Protein AF-0000000085035838 (afdb_homodimer)

Radius of gyration: 24.47 Å; Cα contacts (8 Å, |Δi|>4): 1493; chains: 2; bounding box: 47×71×53 Å

Nearest PDB structures (foldseek):
  1j31-assembly2_D  TM=9.677E-01  e=5.235E-38  Pyrococcus horikoshii OT3
  6ypa-assembly2_C  TM=9.650E-01  e=7.545E-38  Pyrococcus horikoshii
  3iw3-assembly1_B  TM=9.603E-01  e=3.216E-38  Pyrococcus abyssi GE5
  5h8j-assembly2_P  TM=9.130E-01  e=1.772E-27  Medicago truncatula
  5h8k-assembly1_H  TM=9.036E-01  e=2.782E-25  Medicago truncatula

Solvent-accessible surface area (backbone atoms only — not comparable to full-atom values): 26154 Å² total; per-residue (Å²): 121,44,34,36,33,29,35,25,38,60,49,51,73,69,37,38,69,62,24,44,51,52,50,51,56,56,54,67,75,54,85,38,42,32,39,27,30,13,36,23,40,35,35,34,75,85,70,90,39,37,66,55,46,53,70,72,26,36,41,86,83,23,70,70,48,48,52,49,21,50,48,14,36,74,63,49,18,10,37,36,37,18,34,45,30,35,59,85,98,42,35,29,53,24,31,40,38,27,21,28,78,23,49,74,78,47,68,41,28,35,67,39,67,55,49,69,38,62,74,43,32,48,74,32,80,64,47,73,50,64,42,80,37,69,89,37,35,38,11,58,47,42,44,58,26,68,53,40,62,56,52,60,46,35,26,36,78,66,58,21,23,31,34,39,27,22,12,69,36,68,62,84,55,57,72,66,38,46,25,48,53,12,33,53,50,16,14,29,30,38,34,5,13,23,17,48,70,50,75,54,96,93,39,76,48,55,30,50,28,38,22,32,33,21,35,42,81,43,42,73,74,40,70,45,58,47,64,57,69,43,71,47,69,43,79,40,56,64,68,60,23,71,50,45,54,83,50,98,67,34,32,65,71,78,56,56,59,39,89,55,29,58,80,62,78,122,44,36,35,33,28,34,26,38,61,51,51,74,69,37,38,66,60,24,44,49,52,50,50,55,56,53,68,75,55,86,38,41,31,40,28,31,13,36,22,39,34,34,35,76,86,69,89,41,38,66,56,45,53,70,72,26,36,40,86,83,23,70,68,48,48,51,50,22,51,48,14,35,75,63,49,18,11,38,36,37,19,32,46,30,34,59,88,97,42,34,29,52,24,32,40,38,27,21,28,78,23,49,74,78,49,68,41,27,35,67,39,67,55,48,68,38,63,74,42,32,48,76,31,80,64,45,72,51,63,41,81,35,70,89,35,36,38,11,59,47,43,45,60,27,68,54,39,64,56,50,60,47,34,27,37,76,66,58,20,24,29,35,39,28,22,13,68,38,69,63,84,54,55,73,66,39,46,25,47,55,10,34,54,50,16,14,28,31,38,34,5,12,24,17,48,70,51,76,53,95,92,40,76,49,55,29,49,28,38,22,33,32,21,34,41,81,45,43,72,74,41,67,46,58,47,66,56,68,43,72,49,69,44,81,40,54,63,68,60,24,73,50,45,55,83,51,99,66,33,31,64,70,80,57,54,60,40,89,57,29,56,82,64,80

Sequence (530 aa):
MKRVGFVQTNPEFGAVESNLKRALDLASKVESDLLVFPELFNTGYLFLSREEALKLSEGLDGPTIKRLSDFASEHSTAIVAGFPERDGGKVYNSAVAIDIDGDVKGVYRKTHLFYEEKLIFDPGDTGFRVFDLAGMRVGIMICFDWVFPESARSLALSGAQIIAHPSCLVMPYAPKADPVRAFENRVFIILSDRSGVEERGGKKLRYHGMSLISDPKMNILTQAPEEGEHVGIAEIDPKLAEDKRVNELNDIFLDRRPEFYGKICMKRVGFVQTNPEFGAVESNLKRALDLASKVESDLLVFPELFNTGYLFLSREEALKLSEGLDGPTIKRLSDFASEHSTAIVAGFPERDGGKVYNSAVAIDIDGDVKGVYRKTHLFYEEKLIFDPGDTGFRVFDLAGMRVGIMICFDWVFPESARSLALSGAQIIAHPSCLVMPYAPKADPVRAFENRVFIILSDRSGVEERGGKKLRYHGMSLISDPKMNILTQAPEEGEHVGIAEIDPKLAEDKRVNELNDIFLDRRPEFYGKIC

pLDDT: mean 98.36, std 1.21, range [85.12, 99.0]

Secondary structure (DSSP, 8-state):
-EEEEEEEB-PPTT-HHHHHHHHHHHHTTS--SEEEPPTTTTT-S----HHHHHHH-B-TTSHHHHHHHHHHHHHT-EEEEEEEEEETTEEEEEEEEE-TTS-EEEEEE-SS--TTHHHHSPPP-S-S-EEEETTEEEEE--GGGGGSHHHHHHHHHTT-SEEEEE---SSTTHHHHHHHHHHHHT-EEEEE-BEEEEEETTEEEEEE---EEE-TTS-EEEE--SSS-EEEEEEE-GGGGG--EEETTEETTTT--GGG-GGG-/-EEEEEEEB-PPTT-HHHHHHHHHHHHTTS--SEEEPPTTTTT-S----HHHHHHH-B-TTSHHHHHHHHHHHHHT-EEEEEEEEEETTEEEEEEEEE-TTS-EEEEEE-SS--TTHHHHSPPP-S-S-EEEETTEEEEE--GGGGGSHHHHHHHHHTT-SEEEEE---SSTTHHHHHHHHHHHHT-EEEEE-BEEEEEETTEEEEEE---EEE-TTS-EEEE--SSS-EEEEEEE-GGGGG--EEETTEETTTT--GGG-GGG-

Structure (mmCIF, N/CA/C/O backbone):
data_AF-0000000085035838-model_v1
#
loop_
_entity.id
_entity.type
_entity.pdbx_description
1 polymer 'Nitrilase/cyanide hydratase and apolipoprotein N-acyltransferase'
#
loop_
_atom_site.group_PDB
_atom_site.id
_atom_site.type_symbol
_atom_site.label_atom_id
_atom_site.label_alt_id
_atom_site.label_comp_id
_atom_site.label_asym_id
_atom_site.label_entity_id
_atom_site.label_seq_id
_atom_site.pdbx_PDB_ins_code
_atom_site.Cartn_x
_atom_site.Cartn_y
_atom_site.Cartn_z
_atom_site.occupancy
_atom_site.B_iso_or_equiv
_atom_site.auth_seq_id
_atom_site.auth_comp_id
_atom_site.auth_asym_id
_atom_site.auth_atom_id
_atom_site.pdbx_PDB_model_num
ATOM 1 N N . MET A 1 1 ? 24.062 -9.109 -11.078 1 97.06 1 MET A N 1
ATOM 2 C CA . MET A 1 1 ? 22.844 -8.875 -11.844 1 97.06 1 MET A CA 1
ATOM 3 C C . MET A 1 1 ? 22.109 -10.18 -12.117 1 97.06 1 MET A C 1
ATOM 5 O O . MET A 1 1 ? 22.734 -11.234 -12.25 1 97.06 1 MET A O 1
ATOM 9 N N . LYS A 1 2 ? 20.828 -10.164 -11.969 1 98.75 2 LYS A N 1
ATOM 10 C CA . LYS A 1 2 ? 19.953 -11.297 -12.25 1 98.75 2 LYS A CA 1
ATOM 11 C C . LYS A 1 2 ? 18.922 -10.945 -13.32 1 98.75 2 LYS A C 1
ATOM 13 O O . LYS A 1 2 ? 18.453 -9.805 -13.391 1 98.75 2 LYS A O 1
ATOM 18 N N . ARG A 1 3 ? 18.641 -11.898 -14.195 1 98.81 3 ARG A N 1
ATOM 19 C CA . ARG A 1 3 ? 17.547 -11.766 -15.141 1 98.81 3 ARG A CA 1
ATOM 20 C C . ARG A 1 3 ? 16.281 -12.445 -14.609 1 98.81 3 ARG A C 1
ATOM 22 O O . ARG A 1 3 ? 16.266 -13.664 -14.406 1 98.81 3 ARG A O 1
ATOM 29 N N . VAL A 1 4 ? 15.25 -11.656 -14.352 1 98.94 4 VAL A N 1
ATOM 30 C CA . VAL A 1 4 ? 14.008 -12.188 -13.82 1 98.94 4 VAL A CA 1
ATOM 31 C C . VAL A 1 4 ? 12.852 -11.852 -14.758 1 98.94 4 VAL A C 1
ATOM 33 O O . VAL A 1 4 ? 12.945 -10.922 -15.562 1 98.94 4 VAL A O 1
ATOM 36 N N . GLY A 1 5 ? 11.797 -12.664 -14.672 1 98.94 5 GLY A N 1
ATOM 37 C CA . GLY A 1 5 ? 10.727 -12.406 -15.633 1 98.94 5 GLY A CA 1
ATOM 38 C C . GLY A 1 5 ? 9.391 -12.969 -15.195 1 98.94 5 GLY A C 1
ATOM 39 O O . GLY A 1 5 ? 9.289 -13.625 -14.156 1 98.94 5 GLY A O 1
ATOM 40 N N . PHE A 1 6 ? 8.375 -12.602 -15.938 1 98.94 6 PHE A N 1
ATOM 41 C CA . PHE A 1 6 ? 7.035 -13.156 -15.836 1 98.94 6 PHE A CA 1
ATOM 42 C C . PHE A 1 6 ? 6.617 -13.805 -17.156 1 98.94 6 PHE A C 1
ATOM 44 O O . PHE A 1 6 ? 7.148 -13.469 -18.203 1 98.94 6 PHE A O 1
ATOM 51 N N . VAL A 1 7 ? 5.758 -14.789 -17.016 1 98.94 7 VAL A N 1
ATOM 52 C CA . VAL A 1 7 ? 5.039 -15.359 -18.156 1 98.94 7 VAL A CA 1
ATOM 53 C C . VAL A 1 7 ? 3.555 -15.008 -18.047 1 98.94 7 VAL A C 1
ATOM 55 O O . VAL A 1 7 ? 2.883 -15.391 -17.094 1 98.94 7 VAL A O 1
ATOM 58 N N . GLN A 1 8 ? 3.057 -14.195 -18.938 1 98.94 8 GLN A N 1
ATOM 59 C CA . GLN A 1 8 ? 1.625 -13.93 -19.031 1 98.94 8 GLN A CA 1
ATOM 60 C C . GLN A 1 8 ? 0.946 -14.938 -19.953 1 98.94 8 GLN A C 1
ATOM 62 O O . GLN A 1 8 ? 1.26 -15.008 -21.156 1 98.94 8 GLN A O 1
ATOM 67 N N . THR A 1 9 ? 0.034 -15.688 -19.438 1 98.81 9 THR A N 1
ATOM 68 C CA . THR A 1 9 ? -0.555 -16.781 -20.203 1 98.81 9 THR A CA 1
ATOM 69 C C . THR A 1 9 ? -2.021 -16.484 -20.516 1 98.81 9 THR A C 1
ATOM 71 O O . THR A 1 9 ? -2.555 -15.453 -20.109 1 98.81 9 THR A O 1
ATOM 74 N N . ASN A 1 10 ? -2.65 -17.297 -21.312 1 98.62 10 ASN A N 1
ATOM 75 C CA . ASN A 1 10 ? -4.078 -17.328 -21.609 1 98.62 10 ASN A CA 1
ATOM 76 C C . ASN A 1 10 ? -4.613 -18.75 -21.641 1 98.62 10 ASN A C 1
ATOM 78 O O . ASN A 1 10 ? -4.949 -19.266 -22.703 1 98.62 10 ASN A O 1
ATOM 82 N N . PRO A 1 11 ? -4.723 -19.359 -20.516 1 98.62 11 PRO A N 1
ATOM 83 C CA . PRO A 1 11 ? -5.047 -20.797 -20.469 1 98.62 11 PRO A CA 1
ATOM 84 C C . PRO A 1 11 ? -6.496 -21.094 -20.828 1 98.62 11 PRO A C 1
ATOM 86 O O . PRO A 1 11 ? -7.359 -20.219 -20.703 1 98.62 11 PRO A O 1
ATOM 89 N N . GLU A 1 12 ? -6.66 -22.297 -21.391 1 98.31 12 GLU A N 1
ATOM 90 C CA . GLU A 1 12 ? -7.984 -22.906 -21.516 1 98.31 12 GLU A CA 1
ATOM 91 C C . GLU A 1 12 ? -8.32 -23.75 -20.297 1 98.31 12 GLU A C 1
ATOM 93 O O . GLU A 1 12 ? -7.535 -24.609 -19.875 1 98.31 12 GLU A O 1
ATOM 98 N N . PHE A 1 13 ? -9.539 -23.5 -19.781 1 98.62 13 PHE A N 1
ATOM 99 C CA . PHE A 1 13 ? -9.883 -24.172 -18.531 1 98.62 13 PHE A CA 1
ATOM 100 C C . PHE A 1 13 ? -9.82 -25.688 -18.703 1 98.62 13 PHE A C 1
ATOM 102 O O . PHE A 1 13 ? -10.406 -26.25 -19.625 1 98.62 13 PHE A O 1
ATOM 109 N N . GLY A 1 14 ? -9.062 -26.297 -17.875 1 98.56 14 GLY A N 1
ATOM 110 C CA . GLY A 1 14 ? -9.039 -27.75 -17.766 1 98.56 14 GLY A CA 1
ATOM 111 C C . GLY A 1 14 ? -8.055 -28.406 -18.719 1 98.56 14 GLY A C 1
ATOM 112 O O . GLY A 1 14 ? -7.82 -29.609 -18.625 1 98.56 14 GLY A O 1
ATOM 113 N N . ALA A 1 15 ? -7.508 -27.641 -19.594 1 98.56 15 ALA A N 1
ATOM 114 C CA . ALA A 1 15 ? -6.57 -28.188 -20.562 1 98.56 15 ALA A CA 1
ATOM 115 C C . ALA A 1 15 ? -5.145 -28.172 -20.016 1 98.56 15 ALA A C 1
ATOM 117 O O . ALA A 1 15 ? -4.254 -27.547 -20.594 1 98.56 15 ALA A O 1
ATOM 118 N N . VAL A 1 16 ? -4.898 -29 -19.016 1 98.81 16 VAL A N 1
ATOM 119 C CA . VAL A 1 16 ? -3.699 -28.938 -18.188 1 98.81 16 VAL A CA 1
ATOM 120 C C . VAL A 1 16 ? -2.461 -29.141 -19.062 1 98.81 16 VAL A C 1
ATOM 122 O O . VAL A 1 16 ? -1.551 -28.312 -19.062 1 98.81 16 VAL A O 1
ATOM 125 N N . GLU A 1 17 ? -2.426 -30.156 -19.859 1 98.25 17 GLU A N 1
ATOM 126 C CA . GLU A 1 17 ? -1.243 -30.484 -20.641 1 98.25 17 GLU A CA 1
ATOM 127 C C . GLU A 1 17 ? -0.943 -29.406 -21.672 1 98.25 17 GLU A C 1
ATOM 129 O O . GLU A 1 17 ? 0.209 -29 -21.844 1 98.25 17 GLU A O 1
ATOM 134 N N . SER A 1 18 ? -1.967 -28.984 -22.375 1 98.5 18 SER A N 1
ATOM 135 C CA . SER A 1 18 ? -1.786 -27.969 -23.406 1 98.5 18 SER A CA 1
ATOM 136 C C . SER A 1 18 ? -1.371 -26.625 -22.797 1 98.5 18 SER A C 1
ATOM 138 O O . SER A 1 18 ? -0.54 -25.922 -23.359 1 98.5 18 SER A O 1
ATOM 140 N N . ASN A 1 19 ? -2.002 -26.25 -21.688 1 98.88 19 ASN A N 1
ATOM 141 C CA . ASN A 1 19 ? -1.631 -25.016 -21 1 98.88 19 ASN A CA 1
ATOM 142 C C . ASN A 1 19 ? -0.167 -25.031 -20.562 1 98.88 19 ASN A C 1
ATOM 144 O O . ASN A 1 19 ? 0.557 -24.062 -20.766 1 98.88 19 ASN A O 1
ATOM 148 N N . LEU A 1 20 ? 0.201 -26.141 -19.938 1 98.81 20 LEU A N 1
ATOM 149 C CA . LEU A 1 20 ? 1.577 -26.297 -19.484 1 98.81 20 LEU A CA 1
ATOM 150 C C . LEU A 1 20 ? 2.553 -26.188 -20.656 1 98.81 20 LEU A C 1
ATOM 152 O O . LEU A 1 20 ? 3.547 -25.469 -20.578 1 98.81 20 LEU A O 1
ATOM 156 N N . LYS A 1 21 ? 2.277 -26.891 -21.688 1 98.56 21 LYS A N 1
ATOM 157 C CA . LYS A 1 21 ? 3.145 -26.875 -22.859 1 98.56 21 LYS A CA 1
ATOM 158 C C . LYS A 1 21 ? 3.283 -25.469 -23.422 1 98.56 21 LYS A C 1
ATOM 160 O O . LYS A 1 21 ? 4.391 -25.016 -23.734 1 98.56 21 LYS A O 1
ATOM 165 N N . ARG A 1 22 ? 2.209 -24.781 -23.578 1 98.38 22 ARG A N 1
ATOM 166 C CA . ARG A 1 22 ? 2.213 -23.438 -24.141 1 98.38 22 ARG A CA 1
ATOM 167 C C . ARG A 1 22 ? 3.012 -22.484 -23.266 1 98.38 22 ARG A C 1
ATOM 169 O O . ARG A 1 22 ? 3.795 -21.672 -23.766 1 98.38 22 ARG A O 1
ATOM 176 N N . ALA A 1 23 ? 2.783 -22.562 -21.969 1 98.88 23 ALA A N 1
ATOM 177 C CA . ALA A 1 23 ? 3.494 -21.688 -21.047 1 98.88 23 ALA A CA 1
ATOM 178 C C . ALA A 1 23 ? 4.996 -21.938 -21.094 1 98.88 23 ALA A C 1
ATOM 180 O O . ALA A 1 23 ? 5.789 -21 -21.094 1 98.88 23 ALA A O 1
ATOM 181 N N . LEU A 1 24 ? 5.371 -23.203 -21.109 1 98.88 24 LEU A N 1
ATOM 182 C CA . LEU A 1 24 ? 6.789 -23.547 -21.141 1 98.88 24 LEU A CA 1
ATOM 183 C C . LEU A 1 24 ? 7.414 -23.156 -22.484 1 98.88 24 LEU A C 1
ATOM 185 O O . LEU A 1 24 ? 8.586 -22.781 -22.547 1 98.88 24 LEU A O 1
ATOM 189 N N . ASP A 1 25 ? 6.621 -23.281 -23.547 1 98.62 25 ASP A N 1
ATOM 190 C CA . ASP A 1 25 ? 7.098 -22.812 -24.844 1 98.62 25 ASP A CA 1
ATOM 191 C C . ASP A 1 25 ? 7.406 -21.312 -24.812 1 98.62 25 ASP A C 1
ATOM 193 O O . ASP A 1 25 ? 8.422 -20.875 -25.359 1 98.62 25 ASP A O 1
ATOM 197 N N . LEU A 1 26 ? 6.562 -20.531 -24.234 1 98.56 26 LEU A N 1
ATOM 198 C CA . LEU A 1 26 ? 6.805 -19.109 -24.062 1 98.56 26 LEU A CA 1
ATOM 199 C C . LEU A 1 26 ? 8.062 -18.859 -23.234 1 98.56 26 LEU A C 1
ATOM 201 O O . LEU A 1 26 ? 8.906 -18.047 -23.609 1 98.56 26 LEU A O 1
ATOM 205 N N . ALA A 1 27 ? 8.156 -19.578 -22.156 1 98.75 27 ALA A N 1
ATOM 206 C CA . ALA A 1 27 ? 9.266 -19.406 -21.219 1 98.75 27 ALA A CA 1
ATOM 207 C C . ALA A 1 27 ? 10.602 -19.766 -21.875 1 98.75 27 ALA A C 1
ATOM 209 O O . ALA A 1 27 ? 11.633 -19.188 -21.547 1 98.75 27 ALA A O 1
ATOM 210 N N . SER A 1 28 ? 10.562 -20.719 -22.75 1 98.31 28 SER A N 1
ATOM 211 C CA . SER A 1 28 ? 11.781 -21.234 -23.375 1 98.31 28 SER A CA 1
ATOM 212 C C . SER A 1 28 ? 12.383 -20.203 -24.328 1 98.31 28 SER A C 1
ATOM 214 O O . SER A 1 28 ? 13.531 -20.344 -24.766 1 98.31 28 SER A O 1
ATOM 216 N N . LYS A 1 29 ? 11.664 -19.109 -24.594 1 96.75 29 LYS A N 1
ATOM 217 C CA . LYS A 1 29 ? 12.109 -18.109 -25.562 1 96.75 29 LYS A CA 1
ATOM 218 C C . LYS A 1 29 ? 13.07 -17.125 -24.922 1 96.75 29 LYS A C 1
ATOM 220 O O . LYS A 1 29 ? 13.672 -16.281 -25.609 1 96.75 29 LYS A O 1
ATOM 225 N N . VAL A 1 30 ? 13.203 -17.219 -23.609 1 97.81 30 VAL A N 1
ATOM 226 C CA . VAL A 1 30 ? 14.055 -16.266 -22.906 1 97.81 30 VAL A CA 1
ATOM 227 C C . VAL A 1 30 ? 15.023 -17 -21.984 1 97.81 30 VAL A C 1
ATOM 229 O O . VAL A 1 30 ? 14.766 -18.141 -21.594 1 97.81 30 VAL A O 1
ATOM 232 N N . GLU A 1 31 ? 16.125 -16.406 -21.719 1 98 31 GLU A N 1
ATOM 233 C CA . GLU A 1 31 ? 17.031 -16.828 -20.656 1 98 31 GLU A CA 1
ATOM 234 C C . GLU A 1 31 ? 16.781 -16.016 -19.375 1 98 31 GLU A C 1
ATOM 236 O O . GLU A 1 31 ? 16.688 -14.797 -19.422 1 98 31 GLU A O 1
ATOM 241 N N . SER A 1 32 ? 16.625 -16.688 -18.328 1 98.69 32 SER A N 1
ATOM 242 C CA . SER A 1 32 ? 16.328 -16.016 -17.062 1 98.69 32 SER A CA 1
ATOM 243 C C . SER A 1 32 ? 16.844 -16.828 -15.883 1 98.69 32 SER A C 1
ATOM 245 O O . SER A 1 32 ? 17.109 -18.016 -16 1 98.69 32 SER A O 1
ATOM 247 N N . ASP A 1 33 ? 17.062 -16.094 -14.797 1 98.88 33 ASP A N 1
ATOM 248 C CA . ASP A 1 33 ? 17.406 -16.75 -13.531 1 98.88 33 ASP A CA 1
ATOM 249 C C . ASP A 1 33 ? 16.141 -17.141 -12.758 1 98.88 33 ASP A C 1
ATOM 251 O O . ASP A 1 33 ? 16.172 -18.062 -11.938 1 98.88 33 ASP A O 1
ATOM 255 N N . LEU A 1 34 ? 15.055 -16.469 -12.977 1 98.94 34 LEU A N 1
ATOM 256 C CA . LEU A 1 34 ? 13.781 -16.688 -12.305 1 98.94 34 LEU A CA 1
ATOM 257 C C . LEU A 1 34 ? 12.617 -16.328 -13.211 1 98.94 34 LEU A C 1
ATOM 259 O O . LEU A 1 34 ? 12.602 -15.242 -13.797 1 98.94 34 LEU A O 1
ATOM 263 N N . LEU A 1 35 ? 11.672 -17.203 -13.344 1 99 35 LEU A N 1
ATOM 264 C CA . LEU A 1 35 ? 10.414 -16.938 -14.039 1 99 35 LEU A CA 1
ATOM 265 C C . LEU A 1 35 ? 9.227 -17.172 -13.117 1 99 35 LEU A C 1
ATOM 267 O O . LEU A 1 35 ? 9.188 -18.172 -12.391 1 99 35 LEU A O 1
ATOM 271 N N . VAL A 1 36 ? 8.328 -16.281 -13.133 1 99 36 VAL A N 1
ATOM 272 C CA . VAL A 1 36 ? 7.082 -16.406 -12.383 1 99 36 VAL A CA 1
ATOM 273 C C . VAL A 1 36 ? 5.926 -16.656 -13.352 1 99 36 VAL A C 1
ATOM 275 O O . VAL A 1 36 ? 5.797 -15.984 -14.367 1 99 36 VAL A O 1
ATOM 278 N N . PHE A 1 37 ? 5.18 -17.703 -13.086 1 99 37 PHE A N 1
ATOM 279 C CA . PHE A 1 37 ? 3.98 -18.062 -13.836 1 99 37 PHE A CA 1
ATOM 280 C C . PHE A 1 37 ? 2.725 -17.641 -13.086 1 99 37 PHE A C 1
ATOM 282 O O . PHE A 1 37 ? 2.752 -17.469 -11.859 1 99 37 PHE A O 1
ATOM 289 N N . PRO A 1 38 ? 1.586 -17.484 -13.766 1 98.94 38 PRO A N 1
ATOM 290 C CA . PRO A 1 38 ? 0.355 -16.984 -13.141 1 98.94 38 PRO A CA 1
ATOM 291 C C . PRO A 1 38 ? -0.242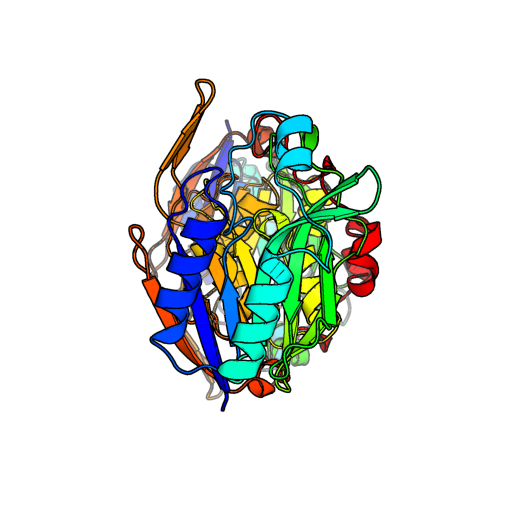 -17.984 -12.148 1 98.94 38 PRO A C 1
ATOM 293 O O . PRO A 1 38 ? 0.184 -19.141 -12.094 1 98.94 38 PRO A O 1
ATOM 296 N N . GLU A 1 39 ? -1.146 -17.469 -11.32 1 98.94 39 GLU A N 1
ATOM 297 C CA . GLU A 1 39 ? -2.047 -18.266 -10.477 1 98.94 39 GLU A CA 1
ATOM 298 C C . GLU A 1 39 ? -2.836 -19.266 -11.305 1 98.94 39 GLU A C 1
ATOM 300 O O . GLU A 1 39 ? -3.43 -18.922 -12.32 1 98.94 39 GLU A O 1
ATOM 305 N N . LEU A 1 40 ? -2.73 -20.547 -10.906 1 98.94 40 LEU A N 1
ATOM 306 C CA . LEU A 1 40 ? -3.512 -21.609 -11.523 1 98.94 40 LEU A CA 1
ATOM 307 C C . LEU A 1 40 ? -3.297 -21.641 -13.031 1 98.94 40 LEU A C 1
ATOM 309 O O . LEU A 1 40 ? -4.238 -21.875 -13.797 1 98.94 40 LEU A O 1
ATOM 313 N N . PHE A 1 41 ? -2.109 -21.391 -13.445 1 98.81 41 PHE A N 1
ATOM 314 C CA . PHE A 1 41 ? -1.798 -21.188 -14.859 1 98.81 41 PHE A CA 1
ATOM 315 C C . PHE A 1 41 ? -2.064 -22.453 -15.656 1 98.81 41 PHE A C 1
ATOM 317 O O . PHE A 1 41 ? -2.346 -22.391 -16.859 1 98.81 41 PHE A O 1
ATOM 324 N N . ASN A 1 42 ? -1.959 -23.641 -15.016 1 98.75 42 ASN A N 1
ATOM 325 C CA . ASN A 1 42 ? -2.055 -24.906 -15.742 1 98.75 42 ASN A CA 1
ATOM 326 C C . ASN A 1 42 ? -3.506 -25.328 -15.938 1 98.75 42 ASN A C 1
ATOM 328 O O . ASN A 1 42 ? -3.805 -26.156 -16.797 1 98.75 42 ASN A O 1
ATOM 332 N N . THR A 1 43 ? -4.414 -24.781 -15.164 1 98.81 43 THR A N 1
ATOM 333 C CA . THR A 1 43 ? -5.777 -25.297 -15.219 1 98.81 43 THR A CA 1
ATOM 334 C C . THR A 1 43 ? -6.742 -24.219 -15.695 1 98.81 43 THR A C 1
ATOM 336 O O . THR A 1 43 ? -7.828 -24.531 -16.188 1 98.81 43 THR A O 1
ATOM 339 N N . GLY A 1 44 ? -6.395 -23.016 -15.562 1 98.62 44 GLY A N 1
ATOM 340 C CA . GLY A 1 44 ? -7.402 -21.969 -15.562 1 98.62 44 GLY A CA 1
ATOM 341 C C . GLY A 1 44 ? -7.984 -21.703 -14.188 1 98.62 44 GLY A C 1
ATOM 342 O O . GLY A 1 44 ? -7.688 -22.406 -13.227 1 98.62 44 GLY A O 1
ATOM 343 N N . TYR A 1 45 ? -8.828 -20.797 -14.062 1 98.69 45 TYR A N 1
ATOM 344 C CA . TYR A 1 45 ? -9.188 -20.234 -12.766 1 98.69 45 TYR A CA 1
ATOM 345 C C . TYR A 1 45 ? -10.633 -20.562 -12.414 1 98.69 45 TYR A C 1
ATOM 347 O O . TYR A 1 45 ? -10.953 -20.828 -11.25 1 98.69 45 TYR A O 1
ATOM 355 N N . LEU A 1 46 ? -11.539 -20.547 -13.383 1 98.56 46 LEU A N 1
ATOM 356 C CA . LEU A 1 46 ? -12.969 -20.469 -13.109 1 98.56 46 LEU A CA 1
ATOM 357 C C . LEU A 1 46 ? -13.547 -21.844 -12.781 1 98.56 46 LEU A C 1
ATOM 359 O O . LEU A 1 46 ? -14.367 -22.375 -13.531 1 98.56 46 LEU A O 1
ATOM 363 N N . PHE A 1 47 ? -13.117 -22.391 -11.695 1 98.75 47 PHE A N 1
ATOM 364 C CA . PHE A 1 47 ? -13.664 -23.641 -11.164 1 98.75 47 PHE A CA 1
ATOM 365 C C . PHE A 1 47 ? -15.117 -23.453 -10.758 1 98.75 47 PHE A C 1
ATOM 367 O O . PHE A 1 47 ? -15.484 -22.438 -10.188 1 98.75 47 PHE A O 1
ATOM 374 N N . LEU A 1 48 ? -15.945 -24.5 -10.945 1 98.25 48 LEU A N 1
ATOM 375 C CA . LEU A 1 48 ? -17.375 -24.406 -10.633 1 98.25 48 LEU A CA 1
ATOM 376 C C . LEU A 1 48 ? -17.703 -25.141 -9.344 1 98.25 48 LEU A C 1
ATOM 378 O O . LEU A 1 48 ? -18.781 -24.969 -8.773 1 98.25 48 LEU A O 1
ATOM 382 N N . SER A 1 49 ? -16.766 -25.984 -8.898 1 98.31 49 SER A N 1
ATOM 383 C CA . SER A 1 49 ? -17 -26.75 -7.68 1 98.31 49 SER A CA 1
ATOM 384 C C . SER A 1 49 ? -15.695 -27.234 -7.062 1 98.31 49 SER A C 1
ATOM 386 O O . SER A 1 49 ? -14.664 -27.297 -7.742 1 98.31 49 SER A O 1
ATOM 388 N N . ARG A 1 50 ? -15.797 -27.562 -5.816 1 98.38 50 ARG A N 1
ATOM 389 C CA . ARG A 1 50 ? -14.664 -28.156 -5.117 1 98.38 50 ARG A CA 1
ATOM 390 C C . ARG A 1 50 ? -14.266 -29.484 -5.754 1 98.38 50 ARG A C 1
ATOM 392 O O . ARG A 1 50 ? -13.07 -29.797 -5.852 1 98.38 50 ARG A O 1
ATOM 399 N N . GLU A 1 51 ? -15.227 -30.266 -6.168 1 98 51 GLU A N 1
ATOM 400 C CA . GLU A 1 51 ? -14.961 -31.547 -6.816 1 98 51 GLU A CA 1
ATOM 401 C C . GLU A 1 51 ? -14.133 -31.359 -8.086 1 98 51 GLU A C 1
ATOM 403 O O . GLU A 1 51 ? -13.219 -32.125 -8.359 1 98 51 GLU A O 1
ATOM 408 N N . GLU A 1 52 ? -14.539 -30.344 -8.781 1 98.38 52 GLU A N 1
ATOM 409 C CA . GLU A 1 52 ? -13.797 -30.047 -10 1 98.38 52 GLU A CA 1
ATOM 410 C C . GLU A 1 52 ? -12.352 -29.656 -9.68 1 98.38 52 GLU A C 1
ATOM 412 O O . GLU A 1 52 ? -11.422 -30.078 -10.375 1 98.38 52 GLU A O 1
ATOM 417 N N . ALA A 1 53 ? -12.133 -28.859 -8.672 1 98.75 53 ALA A N 1
ATOM 418 C CA . ALA A 1 53 ? -10.789 -28.469 -8.242 1 98.75 53 ALA A CA 1
ATOM 419 C C . ALA A 1 53 ? -9.992 -29.688 -7.789 1 98.75 53 ALA A C 1
ATOM 421 O O . ALA A 1 53 ? -8.805 -29.828 -8.125 1 98.75 53 ALA A O 1
ATOM 422 N N . LEU A 1 54 ? -10.648 -30.547 -7.062 1 98.44 54 LEU A N 1
ATOM 423 C CA . LEU A 1 54 ? -9.992 -31.766 -6.605 1 98.44 54 LEU A CA 1
ATOM 424 C C . LEU A 1 54 ? -9.562 -32.625 -7.789 1 98.44 54 LEU A C 1
ATOM 426 O O . LEU A 1 54 ? -8.461 -33.188 -7.781 1 98.44 54 LEU A O 1
ATOM 430 N N . LYS A 1 55 ? -10.375 -32.688 -8.773 1 98.06 55 LYS A N 1
ATOM 431 C CA . LYS A 1 55 ? -10.094 -33.531 -9.945 1 98.06 55 LYS A CA 1
ATOM 432 C C . LYS A 1 55 ? -8.883 -33 -10.711 1 98.06 55 LYS A C 1
ATOM 434 O O . LYS A 1 55 ? -8.102 -33.781 -11.258 1 98.06 55 LYS A O 1
ATOM 439 N N . LEU A 1 56 ? -8.758 -31.703 -10.734 1 98.56 56 LEU A N 1
ATOM 440 C CA . LEU A 1 56 ? -7.707 -31.094 -11.547 1 98.56 56 LEU A CA 1
ATOM 441 C C . LEU A 1 56 ? -6.469 -30.812 -10.711 1 98.56 56 LEU A C 1
ATOM 443 O O . LEU A 1 56 ? -5.441 -30.375 -11.242 1 98.56 56 LEU A O 1
ATOM 447 N N . SER A 1 57 ? -6.574 -31 -9.383 1 98.81 57 SER A N 1
ATOM 448 C CA . SER A 1 57 ? -5.449 -30.734 -8.492 1 98.81 57 SER A CA 1
ATOM 449 C C . SER A 1 57 ? -4.418 -31.859 -8.539 1 98.81 57 SER A C 1
ATOM 451 O O . SER A 1 57 ? -4.707 -32.938 -9.031 1 98.81 57 SER A O 1
ATOM 453 N N . GLU A 1 58 ? -3.254 -31.547 -8.164 1 98.56 58 GLU A N 1
ATOM 454 C CA . GLU A 1 58 ? -2.188 -32.531 -8.086 1 98.56 58 GLU A CA 1
ATOM 455 C C . GLU A 1 58 ? -1.299 -32.312 -6.867 1 98.56 58 GLU A C 1
ATOM 457 O O . GLU A 1 58 ? -1.287 -31.219 -6.301 1 98.56 58 GLU A O 1
ATOM 462 N N . GLY A 1 59 ? -0.618 -33.312 -6.418 1 98.12 59 GLY A N 1
ATOM 463 C CA . GLY A 1 59 ? 0.38 -33.188 -5.367 1 98.12 59 GLY A CA 1
ATOM 464 C C . GLY A 1 59 ? 1.702 -32.625 -5.871 1 98.12 59 GLY A C 1
ATOM 465 O O . GLY A 1 59 ? 1.889 -32.469 -7.078 1 98.12 59 GLY A O 1
ATOM 466 N N . LEU A 1 60 ? 2.615 -32.438 -4.961 1 97.31 60 LEU A N 1
ATOM 467 C CA . LEU A 1 60 ? 3.918 -31.891 -5.316 1 97.31 60 LEU A CA 1
ATOM 468 C C . LEU A 1 60 ? 4.707 -32.875 -6.18 1 97.31 60 LEU A C 1
ATOM 470 O O . LEU A 1 60 ? 5.711 -32.5 -6.793 1 97.31 60 LEU A O 1
ATOM 474 N N . ASP A 1 61 ? 4.23 -34.062 -6.277 1 96.25 61 ASP A N 1
ATOM 475 C CA . ASP A 1 61 ? 4.859 -35.094 -7.121 1 96.25 61 ASP A CA 1
ATOM 476 C C . ASP A 1 61 ? 4.078 -35.281 -8.414 1 96.25 61 ASP A C 1
ATOM 478 O O . ASP A 1 61 ? 4.328 -36.219 -9.164 1 96.25 61 ASP A O 1
ATOM 482 N N . GLY A 1 62 ? 3.168 -34.406 -8.688 1 97.94 62 GLY A N 1
ATOM 483 C CA . GLY A 1 62 ? 2.303 -34.531 -9.852 1 97.94 62 GLY A CA 1
ATOM 484 C C . GLY A 1 62 ? 2.99 -34.156 -11.148 1 97.94 62 GLY A C 1
ATOM 485 O O . GLY A 1 62 ? 4.125 -33.688 -11.133 1 97.94 62 GLY A O 1
ATOM 486 N N . PRO A 1 63 ? 2.326 -34.375 -12.258 1 98.06 63 PRO A N 1
ATOM 487 C CA . PRO A 1 63 ? 2.928 -34.219 -13.586 1 98.06 63 PRO A CA 1
ATOM 488 C C . PRO A 1 63 ? 3.318 -32.781 -13.891 1 98.06 63 PRO A C 1
ATOM 490 O O . PRO A 1 63 ? 4.352 -32.531 -14.523 1 98.06 63 PRO A O 1
ATOM 493 N N . THR A 1 64 ? 2.477 -31.828 -13.562 1 98.75 64 THR A N 1
ATOM 494 C CA . THR A 1 64 ? 2.811 -30.438 -13.82 1 98.75 64 THR A CA 1
ATOM 495 C C . THR A 1 64 ? 4.094 -30.047 -13.094 1 98.75 64 THR A C 1
ATOM 497 O O . THR A 1 64 ? 4.984 -29.422 -13.68 1 98.75 64 THR A O 1
ATOM 500 N N . ILE A 1 65 ? 4.207 -30.438 -11.797 1 98.88 65 ILE A N 1
ATOM 501 C CA . ILE A 1 65 ? 5.371 -30.094 -10.984 1 98.88 65 ILE A CA 1
ATOM 502 C C . ILE A 1 65 ? 6.617 -30.766 -11.562 1 98.88 65 ILE A C 1
ATOM 504 O O . ILE A 1 65 ? 7.672 -30.125 -11.664 1 98.88 65 ILE A O 1
ATOM 508 N N . LYS A 1 66 ? 6.438 -31.969 -11.93 1 98.75 66 LYS A N 1
ATOM 509 C CA . LYS A 1 66 ? 7.566 -32.688 -12.516 1 98.75 66 LYS A CA 1
ATOM 510 C C . LYS A 1 66 ? 8.055 -31.984 -13.789 1 98.75 66 LYS A C 1
ATOM 512 O O . LYS A 1 66 ? 9.258 -31.844 -13.992 1 98.75 66 LYS A O 1
ATOM 517 N N . ARG A 1 67 ? 7.164 -31.609 -14.633 1 98.88 67 ARG A N 1
ATOM 518 C CA . ARG A 1 67 ? 7.535 -30.938 -15.875 1 98.88 67 ARG A CA 1
ATOM 519 C C . ARG A 1 67 ? 8.203 -29.609 -15.594 1 98.88 67 ARG A C 1
ATOM 521 O O . ARG A 1 67 ? 9.148 -29.219 -16.281 1 98.88 67 ARG A O 1
ATOM 528 N N . LEU A 1 68 ? 7.688 -28.875 -14.672 1 98.94 68 LEU A N 1
ATOM 529 C CA . LEU A 1 68 ? 8.297 -27.625 -14.273 1 98.94 68 LEU A CA 1
ATOM 530 C C . LEU A 1 68 ? 9.711 -27.844 -13.734 1 98.94 68 LEU A C 1
ATOM 532 O O . LEU A 1 68 ? 10.625 -27.078 -14.039 1 98.94 68 LEU A O 1
ATOM 536 N N . SER A 1 69 ? 9.805 -28.828 -12.883 1 98.88 69 SER A N 1
ATOM 537 C CA . SER A 1 69 ? 11.102 -29.188 -12.328 1 98.88 69 SER A CA 1
ATOM 538 C C . SER A 1 69 ? 12.109 -29.5 -13.43 1 98.88 69 SER A C 1
ATOM 540 O O . SER A 1 69 ? 13.242 -29.016 -13.398 1 98.88 69 SER A O 1
ATOM 542 N N . ASP A 1 70 ? 11.711 -30.328 -14.344 1 98.88 70 ASP A N 1
ATOM 543 C CA . ASP A 1 70 ? 12.57 -30.672 -15.477 1 98.88 70 ASP A CA 1
ATOM 544 C C . ASP A 1 70 ? 12.969 -29.422 -16.266 1 98.88 70 ASP A C 1
ATOM 546 O O . ASP A 1 70 ? 14.133 -29.25 -16.625 1 98.88 70 ASP A O 1
ATOM 550 N N . PHE A 1 71 ? 12.031 -28.594 -16.562 1 98.88 71 PHE A N 1
ATOM 551 C CA . PHE A 1 71 ? 12.289 -27.359 -17.297 1 98.88 71 PHE A CA 1
ATOM 552 C C . PHE A 1 71 ? 13.289 -26.484 -16.562 1 98.88 71 PHE A C 1
ATOM 554 O O . PHE A 1 71 ? 14.219 -25.953 -17.156 1 98.88 71 PHE A O 1
ATOM 561 N N . ALA A 1 72 ? 13.023 -26.328 -15.234 1 98.94 72 ALA A N 1
ATOM 562 C CA . ALA A 1 72 ? 13.906 -25.5 -14.406 1 98.94 72 ALA A CA 1
ATOM 563 C C . ALA A 1 72 ? 15.359 -25.984 -14.508 1 98.94 72 ALA A C 1
ATOM 565 O O . ALA A 1 72 ? 16.266 -25.172 -14.727 1 98.94 72 ALA A O 1
ATOM 566 N N . SER A 1 73 ? 15.508 -27.266 -14.375 1 98.75 73 SER A N 1
ATOM 567 C CA . SER A 1 73 ? 16.844 -27.844 -14.43 1 98.75 73 SER A CA 1
ATOM 568 C C . SER A 1 73 ? 17.453 -27.703 -15.82 1 98.75 73 SER A C 1
ATOM 570 O O . SER A 1 73 ? 18.609 -27.281 -15.961 1 98.75 73 SER A O 1
ATOM 572 N N . GLU A 1 74 ? 16.672 -27.984 -16.812 1 98.56 74 GLU A N 1
ATOM 573 C CA . GLU A 1 74 ? 17.141 -27.953 -18.203 1 98.56 74 GLU A CA 1
ATOM 574 C C . GLU A 1 74 ? 17.562 -26.547 -18.609 1 98.56 74 GLU A C 1
ATOM 576 O O . GLU A 1 74 ? 18.531 -26.375 -19.359 1 98.56 74 GLU A O 1
ATOM 581 N N . HIS A 1 75 ? 16.875 -25.562 -18.141 1 98.62 75 HIS A N 1
ATOM 582 C CA . HIS A 1 75 ? 17.109 -24.203 -18.594 1 98.62 75 HIS A CA 1
ATOM 583 C C . HIS A 1 75 ? 17.828 -23.375 -17.531 1 98.62 75 HIS A C 1
ATOM 585 O O . HIS A 1 75 ? 18.078 -22.188 -17.734 1 98.62 75 HIS A O 1
ATOM 591 N N . SER A 1 76 ? 18.141 -24.031 -16.406 1 98.5 76 SER A N 1
ATOM 592 C CA . SER A 1 76 ? 18.797 -23.359 -15.289 1 98.5 76 SER A CA 1
ATOM 593 C C . SER A 1 76 ? 18.062 -22.078 -14.898 1 98.5 76 SER A C 1
ATOM 595 O O . SER A 1 76 ? 18.656 -21.016 -14.812 1 98.5 76 SER A O 1
ATOM 597 N N . THR A 1 77 ? 16.781 -22.172 -14.734 1 98.88 77 THR A N 1
ATOM 598 C CA . THR A 1 77 ? 15.914 -21.078 -14.32 1 98.88 77 THR A CA 1
ATOM 599 C C . THR A 1 77 ? 15.023 -21.5 -13.156 1 98.88 77 THR A C 1
ATOM 601 O O . THR A 1 77 ? 14.398 -22.562 -13.195 1 98.88 77 THR A O 1
ATOM 604 N N . ALA A 1 78 ? 15.062 -20.719 -12.055 1 98.94 78 ALA A N 1
ATOM 605 C CA . ALA A 1 78 ? 14.109 -20.969 -10.969 1 98.94 78 ALA A CA 1
ATOM 606 C C . ALA A 1 78 ? 12.695 -20.594 -11.398 1 98.94 78 ALA A C 1
ATOM 608 O O . ALA A 1 78 ? 12.508 -19.781 -12.305 1 98.94 78 ALA A O 1
ATOM 609 N N . ILE A 1 79 ? 11.727 -21.25 -10.742 1 99 79 ILE A N 1
ATOM 610 C CA . ILE A 1 79 ? 10.336 -21.062 -11.164 1 99 79 ILE A CA 1
ATOM 611 C C . ILE A 1 79 ? 9.445 -20.875 -9.938 1 99 79 ILE A C 1
ATOM 613 O O . ILE A 1 79 ? 9.602 -21.594 -8.938 1 99 79 ILE A O 1
ATOM 617 N N . VAL A 1 80 ? 8.609 -19.906 -9.938 1 99 80 VAL A N 1
ATOM 618 C CA . VAL A 1 80 ? 7.414 -19.828 -9.102 1 99 80 VAL A CA 1
ATOM 619 C C . VAL A 1 80 ? 6.164 -19.969 -9.961 1 99 80 VAL A C 1
ATOM 621 O O . VAL A 1 80 ? 5.977 -19.203 -10.914 1 99 80 VAL A O 1
ATOM 624 N N . ALA A 1 81 ? 5.316 -20.906 -9.703 1 99 81 ALA A N 1
ATOM 625 C CA . ALA A 1 81 ? 4.18 -21.156 -10.578 1 99 81 ALA A CA 1
ATOM 626 C C . ALA A 1 81 ? 2.947 -21.562 -9.773 1 99 81 ALA A C 1
ATOM 628 O O . ALA A 1 81 ? 3.037 -22.375 -8.852 1 99 81 ALA A O 1
ATOM 629 N N . GLY A 1 82 ? 1.815 -20.984 -10.102 1 98.94 82 GLY A N 1
ATOM 630 C CA . GLY A 1 82 ? 0.562 -21.328 -9.453 1 98.94 82 GLY A CA 1
ATOM 631 C C . GLY A 1 82 ? -0.039 -22.625 -9.961 1 98.94 82 GLY A C 1
ATOM 632 O O . GLY A 1 82 ? 0.089 -22.953 -11.141 1 98.94 82 GLY A O 1
ATOM 633 N N . PHE A 1 83 ? -0.701 -23.359 -9.125 1 98.94 83 PHE A N 1
ATOM 634 C CA . PHE A 1 83 ? -1.399 -24.594 -9.477 1 98.94 83 PHE A CA 1
ATOM 635 C C . PHE A 1 83 ? -2.383 -25 -8.391 1 98.94 83 PHE A C 1
ATOM 637 O O . PHE A 1 83 ? -2.242 -24.578 -7.234 1 98.94 83 PHE A O 1
ATOM 644 N N . PRO A 1 84 ? -3.439 -25.719 -8.742 1 98.94 84 PRO A N 1
ATOM 645 C CA . PRO A 1 84 ? -4.254 -26.312 -7.684 1 98.94 84 PRO A CA 1
ATOM 646 C C . PRO A 1 84 ? -3.57 -27.516 -7.012 1 98.94 84 PRO A C 1
ATOM 648 O O . PRO A 1 84 ? -3.291 -28.516 -7.668 1 98.94 84 PRO A O 1
ATOM 651 N N . GLU A 1 85 ? -3.342 -27.375 -5.727 1 98.94 85 GLU A N 1
ATOM 652 C CA . GLU A 1 85 ? -2.59 -28.375 -4.961 1 98.94 85 GLU A CA 1
ATOM 653 C C . GLU A 1 85 ? -3.523 -29.312 -4.223 1 98.94 85 GLU A C 1
ATOM 655 O O . GLU A 1 85 ? -4.465 -28.875 -3.555 1 98.94 85 GLU A O 1
ATOM 660 N N . ARG A 1 86 ? -3.215 -30.531 -4.402 1 98.62 86 ARG A N 1
ATOM 661 C CA . ARG A 1 86 ? -3.867 -31.547 -3.584 1 98.62 86 ARG A CA 1
ATOM 662 C C . ARG A 1 86 ? -2.951 -32 -2.455 1 98.62 86 ARG A C 1
ATOM 664 O O . ARG A 1 86 ? -1.784 -32.312 -2.686 1 98.62 86 ARG A O 1
ATOM 671 N N . ASP A 1 87 ? -3.389 -31.953 -1.263 1 97.88 87 ASP A N 1
ATOM 672 C CA . ASP A 1 87 ? -2.715 -32.531 -0.097 1 97.88 87 ASP A CA 1
ATOM 673 C C . ASP A 1 87 ? -3.699 -33.281 0.787 1 97.88 87 ASP A C 1
ATOM 675 O O . ASP A 1 87 ? -4.406 -32.688 1.601 1 97.88 87 ASP A O 1
ATOM 679 N N . GLY A 1 88 ? -3.582 -34.562 0.658 1 93.75 88 GLY A N 1
ATOM 680 C CA . GLY A 1 88 ? -4.609 -35.375 1.299 1 93.75 88 GLY A CA 1
ATOM 681 C C . GLY A 1 88 ? -6.004 -35.062 0.78 1 93.75 88 GLY A C 1
ATOM 682 O O . GLY A 1 88 ? -6.234 -35.062 -0.431 1 93.75 88 GLY A O 1
ATOM 683 N N . GLY A 1 89 ? -6.977 -34.844 1.567 1 94.19 89 GLY A N 1
ATOM 684 C CA . GLY A 1 89 ? -8.352 -34.562 1.176 1 94.19 89 GLY A CA 1
ATOM 685 C C . GLY A 1 89 ? -8.609 -33.094 0.954 1 94.19 89 GLY A C 1
ATOM 686 O O . GLY A 1 89 ? -9.734 -32.688 0.661 1 94.19 89 GLY A O 1
ATOM 687 N N . LYS A 1 90 ? -7.516 -32.344 0.994 1 98.44 90 LYS A N 1
ATOM 688 C CA . LYS A 1 90 ? -7.672 -30.891 0.858 1 98.44 90 LYS A CA 1
ATOM 689 C C . LYS A 1 90 ? -7.176 -30.406 -0.503 1 98.44 90 LYS A C 1
ATOM 691 O O . LYS A 1 90 ? -6.375 -31.078 -1.151 1 98.44 90 LYS A O 1
ATOM 696 N N . VAL A 1 91 ? -7.719 -29.297 -0.936 1 98.88 91 VAL A N 1
ATOM 697 C CA . VAL A 1 91 ? -7.309 -28.672 -2.184 1 98.88 91 VAL A CA 1
ATOM 698 C C . VAL A 1 91 ? -7.012 -27.188 -1.938 1 98.88 91 VAL A C 1
ATOM 700 O O . VAL A 1 91 ? -7.836 -26.469 -1.372 1 98.88 91 VAL A O 1
ATOM 703 N N . TYR A 1 92 ? -5.805 -26.766 -2.307 1 98.94 92 TYR A N 1
ATOM 704 C CA . TYR A 1 92 ? -5.344 -25.391 -2.061 1 98.94 92 TYR A CA 1
ATOM 705 C C . TYR A 1 92 ? -5.035 -24.688 -3.369 1 98.94 92 TYR A C 1
ATOM 707 O O . TYR A 1 92 ? -4.66 -25.312 -4.359 1 98.94 92 TYR A O 1
ATOM 715 N N . ASN A 1 93 ? -5.336 -23.375 -3.426 1 98.94 93 ASN A N 1
ATOM 716 C CA . ASN A 1 93 ? -4.715 -22.484 -4.402 1 98.94 93 ASN A CA 1
ATOM 717 C C . ASN A 1 93 ? -3.277 -22.141 -4.016 1 98.94 93 ASN A C 1
ATOM 719 O O . ASN A 1 93 ? -3.045 -21.328 -3.115 1 98.94 93 ASN A O 1
ATOM 723 N N . SER A 1 94 ? -2.316 -22.75 -4.723 1 98.94 94 SER A N 1
ATOM 724 C CA . SER A 1 94 ? -0.934 -22.719 -4.258 1 98.94 94 SER A CA 1
ATOM 725 C C . SER A 1 94 ? 0.009 -22.25 -5.359 1 98.94 94 SER A C 1
ATOM 727 O O . SER A 1 94 ? -0.384 -22.156 -6.523 1 98.94 94 SER A O 1
ATOM 729 N N . ALA A 1 95 ? 1.159 -21.844 -5 1 98.94 95 ALA A N 1
ATOM 730 C CA . ALA A 1 95 ? 2.299 -21.641 -5.891 1 98.94 95 ALA A CA 1
ATOM 731 C C . ALA A 1 95 ? 3.512 -22.438 -5.426 1 98.94 95 ALA A C 1
ATOM 733 O O . ALA A 1 95 ? 3.832 -22.453 -4.234 1 98.94 95 ALA A O 1
ATOM 734 N N . VAL A 1 96 ? 4.156 -23.109 -6.34 1 98.94 96 VAL A N 1
ATOM 735 C CA . VAL A 1 96 ? 5.34 -23.906 -6.039 1 98.94 96 VAL A CA 1
ATOM 736 C C . VAL A 1 96 ? 6.598 -23.078 -6.312 1 98.94 96 VAL A C 1
ATOM 738 O O . VAL A 1 96 ? 6.621 -22.266 -7.234 1 98.94 96 VAL A O 1
ATOM 741 N N . ALA A 1 97 ? 7.613 -23.266 -5.48 1 98.94 97 ALA A N 1
ATOM 742 C CA . ALA A 1 97 ? 8.945 -22.688 -5.676 1 98.94 97 ALA A CA 1
ATOM 743 C C . ALA A 1 97 ? 9.953 -23.766 -6.055 1 98.94 97 ALA A C 1
ATOM 745 O O . ALA A 1 97 ? 10.195 -24.703 -5.289 1 98.94 97 ALA A O 1
ATOM 746 N N . ILE A 1 98 ? 10.5 -23.625 -7.242 1 98.94 98 ILE A N 1
ATOM 747 C CA . ILE A 1 98 ? 11.453 -24.594 -7.762 1 98.94 98 ILE A CA 1
ATOM 748 C C . ILE A 1 98 ? 12.781 -23.891 -8.062 1 98.94 98 ILE A C 1
ATOM 750 O O . ILE A 1 98 ? 12.805 -22.844 -8.711 1 98.94 98 ILE A O 1
ATOM 754 N N . ASP A 1 99 ? 13.891 -24.484 -7.609 1 98.88 99 ASP A N 1
ATOM 755 C CA . ASP A 1 99 ? 15.195 -23.859 -7.824 1 98.88 99 ASP A CA 1
ATOM 756 C C . ASP A 1 99 ? 15.781 -24.266 -9.172 1 98.88 99 ASP A C 1
ATOM 758 O O . ASP A 1 99 ? 15.172 -25.047 -9.906 1 98.88 99 ASP A O 1
ATOM 762 N N . ILE A 1 100 ? 16.953 -23.734 -9.516 1 98.62 100 ILE A N 1
ATOM 763 C CA . ILE A 1 100 ? 17.547 -23.812 -10.844 1 98.62 100 ILE A CA 1
ATOM 764 C C . ILE A 1 100 ? 17.969 -25.25 -11.141 1 98.62 100 ILE A C 1
ATOM 766 O O . ILE A 1 100 ? 18.125 -25.641 -12.297 1 98.62 100 ILE A O 1
ATOM 770 N N . ASP A 1 101 ? 18.094 -26.094 -10.117 1 98.5 101 ASP A N 1
ATOM 771 C CA . ASP A 1 101 ? 18.484 -27.484 -10.32 1 98.5 101 ASP A CA 1
ATOM 772 C C . ASP A 1 101 ? 17.25 -28.375 -10.445 1 98.5 101 ASP A C 1
ATOM 774 O O . ASP A 1 101 ? 17.375 -29.594 -10.586 1 98.5 101 ASP A O 1
ATOM 778 N N . GLY A 1 102 ? 16.094 -27.734 -10.32 1 98.69 102 GLY A N 1
ATOM 779 C CA . GLY A 1 102 ? 14.844 -28.484 -10.445 1 98.69 102 GLY A CA 1
ATOM 780 C C . GLY A 1 102 ? 14.289 -28.938 -9.109 1 98.69 102 GLY A C 1
ATOM 781 O O . GLY A 1 102 ? 13.195 -29.5 -9.047 1 98.69 102 GLY A O 1
ATOM 782 N N . ASP A 1 103 ? 15.023 -28.641 -8 1 98.56 103 ASP A N 1
ATOM 783 C CA . ASP A 1 103 ? 14.555 -29.031 -6.672 1 98.56 103 ASP A CA 1
ATOM 784 C C . ASP A 1 103 ? 13.359 -28.188 -6.238 1 98.56 103 ASP A C 1
ATOM 786 O O . ASP A 1 103 ? 13.398 -26.953 -6.305 1 98.56 103 ASP A O 1
ATOM 790 N N . VAL A 1 104 ? 12.336 -28.891 -5.805 1 98.75 104 VAL A N 1
ATOM 791 C CA . VAL A 1 104 ? 11.195 -28.203 -5.211 1 98.75 104 VAL A CA 1
ATOM 792 C C . VAL A 1 104 ? 11.547 -27.734 -3.801 1 98.75 104 VAL A C 1
ATOM 794 O O . VAL A 1 104 ? 11.719 -28.547 -2.893 1 98.75 104 VAL A O 1
ATOM 797 N N . LYS A 1 105 ? 11.57 -26.406 -3.594 1 98.75 105 LYS A N 1
ATOM 798 C CA . LYS A 1 105 ? 11.984 -25.844 -2.311 1 98.75 105 LYS A CA 1
ATOM 799 C C . LYS A 1 105 ? 10.797 -25.734 -1.354 1 98.75 105 LYS A C 1
ATOM 801 O O . LYS A 1 105 ? 10.984 -25.672 -0.137 1 98.75 105 LYS A O 1
ATOM 806 N N . GLY A 1 106 ? 9.578 -25.672 -1.946 1 98.31 106 GLY A N 1
ATOM 807 C CA . GLY A 1 106 ? 8.383 -25.609 -1.122 1 98.31 106 GLY A CA 1
ATOM 808 C C . GLY A 1 106 ? 7.184 -25.031 -1.854 1 98.31 106 GLY A C 1
ATOM 809 O O . GLY A 1 106 ? 7.211 -24.875 -3.076 1 98.31 106 GLY A O 1
ATOM 810 N N . VAL A 1 107 ? 6.121 -24.844 -1.071 1 98.62 107 VAL A N 1
ATOM 811 C CA . VAL A 1 107 ? 4.879 -24.312 -1.619 1 98.62 107 VAL A CA 1
ATOM 812 C C . VAL A 1 107 ? 4.344 -23.203 -0.707 1 98.62 107 VAL A C 1
ATOM 814 O O . VAL A 1 107 ? 4.598 -23.203 0.5 1 98.62 107 VAL A O 1
ATOM 817 N N . TYR A 1 108 ? 3.795 -22.234 -1.279 1 98.88 108 TYR A N 1
ATOM 818 C CA . TYR A 1 108 ? 2.945 -21.266 -0.594 1 98.88 108 TYR A CA 1
ATOM 819 C C . TYR A 1 108 ? 1.477 -21.5 -0.932 1 98.88 108 TYR A C 1
ATOM 821 O O . TYR A 1 108 ? 1.116 -21.641 -2.104 1 98.88 108 TYR A O 1
ATOM 829 N N . ARG A 1 109 ? 0.684 -21.625 0.109 1 98.94 109 ARG A N 1
ATOM 830 C CA . ARG A 1 109 ? -0.759 -21.781 -0.049 1 98.94 109 ARG A CA 1
ATOM 831 C C . ARG A 1 109 ? -1.479 -20.469 0.213 1 98.94 109 ARG A C 1
ATOM 833 O O . ARG A 1 109 ? -1.298 -19.844 1.267 1 98.94 109 ARG A O 1
ATOM 840 N N . LYS A 1 110 ? -2.271 -20.047 -0.732 1 98.88 110 LYS A N 1
ATOM 841 C CA . LYS A 1 110 ? -2.895 -18.719 -0.739 1 98.88 110 LYS A CA 1
ATOM 842 C C . LYS A 1 110 ? -3.592 -18.438 0.587 1 98.88 110 LYS A C 1
ATOM 844 O O . LYS A 1 110 ? -4.473 -19.188 1.006 1 98.88 110 LYS A O 1
ATOM 849 N N . THR A 1 111 ? -3.166 -17.344 1.152 1 98.75 111 THR A N 1
ATOM 850 C CA . THR A 1 111 ? -3.639 -16.984 2.484 1 98.75 111 THR A CA 1
ATOM 851 C C . THR A 1 111 ? -5.023 -16.359 2.412 1 98.75 111 THR A C 1
ATOM 853 O O . THR A 1 111 ? -5.91 -16.688 3.203 1 98.75 111 THR A O 1
ATOM 856 N N . HIS A 1 112 ? -5.195 -15.422 1.515 1 98.88 112 HIS A N 1
ATOM 857 C CA . HIS A 1 112 ? -6.457 -14.703 1.385 1 98.88 112 HIS A CA 1
ATOM 858 C C . HIS A 1 112 ? -7.215 -15.141 0.134 1 98.88 112 HIS A C 1
ATOM 860 O O . HIS A 1 112 ? -6.945 -14.641 -0.962 1 98.88 112 HIS A O 1
ATOM 866 N N . LEU A 1 113 ? -8.195 -15.953 0.31 1 98.88 113 LEU A N 1
ATOM 867 C CA . LEU A 1 113 ? -8.969 -16.484 -0.809 1 98.88 113 LEU A CA 1
ATOM 868 C C . LEU A 1 113 ? -9.922 -15.422 -1.354 1 98.88 113 LEU A C 1
ATOM 870 O O . LEU A 1 113 ? -10.508 -14.648 -0.586 1 98.88 113 LEU A O 1
ATOM 874 N N . PHE A 1 114 ? -10.133 -15.398 -2.654 1 98.75 114 PHE A N 1
ATOM 875 C CA . PHE A 1 114 ? -10.945 -14.406 -3.342 1 98.75 114 PHE A CA 1
ATOM 876 C C . PHE A 1 114 ? -12.289 -15 -3.76 1 98.75 114 PHE A C 1
ATOM 878 O O . PHE A 1 114 ? -12.328 -16.031 -4.441 1 98.75 114 PHE A O 1
ATOM 885 N N . TYR A 1 115 ? -13.297 -14.383 -3.373 1 98.12 115 TYR A N 1
ATOM 886 C CA . TYR A 1 115 ? -14.648 -14.648 -3.857 1 98.12 115 TYR A CA 1
ATOM 887 C C . TYR A 1 115 ? -14.984 -16.125 -3.725 1 98.12 115 TYR A C 1
ATOM 889 O O . TYR A 1 115 ? -14.953 -16.688 -2.621 1 98.12 115 TYR A O 1
ATOM 897 N N . GLU A 1 116 ? -15.266 -16.828 -4.828 1 98 116 GLU A N 1
ATOM 898 C CA . GLU A 1 116 ? -15.773 -18.188 -4.75 1 98 116 GLU A CA 1
ATOM 899 C C . GLU A 1 116 ? -14.648 -19.188 -4.473 1 98 116 GLU A C 1
ATOM 901 O O . GLU A 1 116 ? -14.898 -20.359 -4.203 1 98 116 GLU A O 1
ATOM 906 N N . GLU A 1 117 ? -13.406 -18.688 -4.496 1 98.69 117 GLU A N 1
ATOM 907 C CA . GLU A 1 117 ? -12.328 -19.531 -3.984 1 98.69 117 GLU A CA 1
ATOM 908 C C . GLU A 1 117 ? -12.648 -20.062 -2.588 1 98.69 117 GLU A C 1
ATOM 910 O O . GLU A 1 117 ? -12.266 -21.172 -2.232 1 98.69 117 GLU A O 1
ATOM 915 N N . LYS A 1 118 ? -13.352 -19.25 -1.847 1 98.5 118 LYS A N 1
ATOM 916 C CA . LYS A 1 118 ? -13.672 -19.594 -0.463 1 98.5 118 LYS A CA 1
ATOM 917 C C . LYS A 1 118 ? -14.57 -20.828 -0.392 1 98.5 118 LYS A C 1
ATOM 919 O O . LYS A 1 118 ? -14.625 -21.5 0.635 1 98.5 118 LYS A O 1
ATOM 924 N N . LEU A 1 119 ? -15.281 -21.062 -1.479 1 98.19 119 LEU A N 1
ATOM 925 C CA . LEU A 1 119 ? -16.188 -22.203 -1.556 1 98.19 119 LEU A CA 1
ATOM 926 C C . LEU A 1 119 ? -15.492 -23.422 -2.168 1 98.19 119 LEU A C 1
ATOM 928 O O . LEU A 1 119 ? -15.984 -24.547 -2.061 1 98.19 119 LEU A O 1
ATOM 932 N N . ILE A 1 120 ? -14.383 -23.188 -2.805 1 98.75 120 ILE A N 1
ATOM 933 C CA . ILE A 1 120 ? -13.758 -24.203 -3.643 1 98.75 120 ILE A CA 1
ATOM 934 C C . ILE A 1 120 ? -12.477 -24.703 -2.973 1 98.75 120 ILE A C 1
ATOM 936 O O . ILE A 1 120 ? -12.258 -25.922 -2.867 1 98.75 120 ILE A O 1
ATOM 940 N N . PHE A 1 121 ? -11.656 -23.766 -2.529 1 98.94 121 PHE A N 1
ATOM 941 C CA . PHE A 1 121 ? -10.336 -24.109 -2.012 1 98.94 121 PHE A CA 1
ATOM 942 C C . PHE A 1 121 ? -10.312 -24.031 -0.489 1 98.94 121 PHE A C 1
ATOM 944 O O . PHE A 1 121 ? -11.055 -23.25 0.11 1 98.94 121 PHE A O 1
ATOM 951 N N . ASP A 1 122 ? -9.469 -24.828 0.11 1 98.81 122 ASP A N 1
ATOM 952 C CA . ASP A 1 122 ? -9.18 -24.688 1.533 1 98.81 122 ASP A CA 1
ATOM 953 C C . ASP A 1 122 ? -8.289 -23.469 1.79 1 98.81 122 ASP A C 1
ATOM 955 O O . ASP A 1 122 ? -7.43 -23.141 0.971 1 98.81 122 ASP A O 1
ATOM 959 N N . PRO A 1 123 ? -8.5 -22.734 2.904 1 98.25 123 PRO A N 1
ATOM 960 C CA . PRO A 1 123 ? -7.613 -21.609 3.223 1 98.25 123 PRO A CA 1
ATOM 961 C C . PRO A 1 123 ? -6.16 -22.047 3.422 1 98.25 123 PRO A C 1
ATOM 963 O O . PRO A 1 123 ? -5.902 -23.078 4.051 1 98.25 123 PRO A O 1
ATOM 966 N N . GLY A 1 124 ? -5.297 -21.266 2.869 1 98.69 124 GLY A N 1
ATOM 967 C CA . GLY A 1 124 ? -3.887 -21.578 3.025 1 98.69 124 GLY A CA 1
ATOM 968 C C . GLY A 1 124 ? -3.447 -21.656 4.477 1 98.69 124 GLY A C 1
ATOM 969 O O . GLY A 1 124 ? -3.918 -20.891 5.312 1 98.69 124 GLY A O 1
ATOM 970 N N . ASP A 1 125 ? -2.471 -22.547 4.738 1 98.19 125 ASP A N 1
ATOM 971 C CA . ASP A 1 125 ? -2.02 -22.75 6.113 1 98.19 125 ASP A CA 1
ATOM 972 C C . ASP A 1 125 ? -0.498 -22.672 6.207 1 98.19 125 ASP A C 1
ATOM 974 O O . ASP A 1 125 ? 0.08 -22.984 7.25 1 98.19 125 ASP A O 1
ATOM 978 N N . THR A 1 126 ? 0.145 -22.281 5.141 1 98.06 126 THR A N 1
ATOM 979 C CA . THR A 1 126 ? 1.602 -22.219 5.156 1 98.06 126 THR A CA 1
ATOM 980 C C . THR A 1 126 ? 2.086 -20.938 5.809 1 98.06 126 THR A C 1
ATOM 982 O O . THR A 1 126 ? 3.215 -20.859 6.301 1 98.06 126 THR A O 1
ATOM 985 N N . GLY A 1 127 ? 1.236 -19.875 5.789 1 97.5 127 GLY A N 1
ATOM 986 C CA . GLY A 1 127 ? 1.724 -18.531 6.062 1 97.5 127 GLY A CA 1
ATOM 987 C C . GLY A 1 127 ? 2.625 -17.984 4.969 1 97.5 127 GLY A C 1
ATOM 988 O O . GLY A 1 127 ? 2.848 -18.656 3.953 1 97.5 127 GLY A O 1
ATOM 989 N N . PHE A 1 128 ? 3.127 -16.781 5.191 1 97.94 128 PHE A N 1
ATOM 990 C CA . PHE A 1 128 ? 3.988 -16.156 4.199 1 97.94 128 PHE A CA 1
ATOM 991 C C . PHE A 1 128 ? 5.426 -16.641 4.348 1 97.94 128 PHE A C 1
ATOM 993 O O . PHE A 1 128 ? 5.996 -16.578 5.438 1 97.94 128 PHE A O 1
ATOM 1000 N N . ARG A 1 129 ? 5.957 -17.109 3.193 1 95.44 129 ARG A N 1
ATOM 1001 C CA . ARG A 1 129 ? 7.277 -17.734 3.209 1 95.44 129 ARG A CA 1
ATOM 1002 C C . ARG A 1 129 ? 8.188 -17.109 2.158 1 95.44 129 ARG A C 1
ATOM 1004 O O . ARG A 1 129 ? 7.723 -16.641 1.117 1 95.44 129 ARG A O 1
ATOM 1011 N N . VAL A 1 130 ? 9.516 -17.156 2.512 1 98.81 130 VAL A N 1
ATOM 1012 C CA . VAL A 1 130 ? 10.555 -16.719 1.59 1 98.81 130 VAL A CA 1
ATOM 1013 C C . VAL A 1 130 ? 11.461 -17.891 1.242 1 98.81 130 VAL A C 1
ATOM 1015 O O . VAL A 1 130 ? 11.898 -18.641 2.129 1 98.81 130 VAL A O 1
ATOM 1018 N N . PHE A 1 131 ? 11.719 -18.094 -0.024 1 98.94 131 PHE A N 1
ATOM 1019 C CA . PHE A 1 131 ? 12.516 -19.203 -0.528 1 98.94 131 PHE A CA 1
ATOM 1020 C C . PHE A 1 131 ? 13.82 -18.703 -1.138 1 98.94 131 PHE A C 1
ATOM 1022 O O . PHE A 1 131 ? 13.852 -17.656 -1.784 1 98.94 131 PHE A O 1
ATOM 1029 N N . ASP A 1 132 ? 14.875 -19.469 -0.961 1 98.88 132 ASP A N 1
ATOM 1030 C CA . ASP A 1 132 ? 16.109 -19.219 -1.701 1 98.88 132 ASP A CA 1
ATOM 1031 C C . ASP A 1 132 ? 16.047 -19.844 -3.096 1 98.88 132 ASP A C 1
ATOM 1033 O O . ASP A 1 132 ? 16.031 -21.0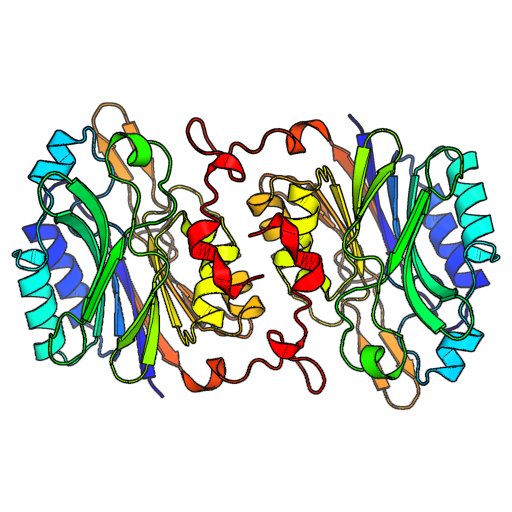62 -3.236 1 98.88 132 ASP A O 1
ATOM 1037 N N . LEU A 1 133 ? 15.977 -19 -4.125 1 98.94 133 LEU A N 1
ATOM 1038 C CA . LEU A 1 133 ? 15.898 -19.438 -5.52 1 98.94 133 LEU A CA 1
ATOM 1039 C C . LEU A 1 133 ? 16.969 -18.75 -6.359 1 98.94 133 LEU A C 1
ATOM 1041 O O . LEU A 1 133 ? 16.984 -17.531 -6.477 1 98.94 133 LEU A O 1
ATOM 1045 N N . ALA A 1 134 ? 17.844 -19.516 -6.945 1 98.75 134 ALA A N 1
ATOM 1046 C CA . ALA A 1 134 ? 18.891 -19 -7.816 1 98.75 134 ALA A CA 1
ATOM 1047 C C . ALA A 1 134 ? 19.719 -17.938 -7.102 1 98.75 134 ALA A C 1
ATOM 1049 O O . ALA A 1 134 ? 20.078 -16.922 -7.699 1 98.75 134 ALA A O 1
ATOM 1050 N N . GLY A 1 135 ? 19.844 -18.094 -5.809 1 98.5 135 GLY A N 1
ATOM 1051 C CA . GLY A 1 135 ? 20.656 -17.172 -5.027 1 98.5 135 GLY A CA 1
ATOM 1052 C C . GLY A 1 135 ? 19.906 -15.922 -4.621 1 98.5 135 GLY A C 1
ATOM 1053 O O . GLY A 1 135 ? 20.5 -14.969 -4.105 1 98.5 135 GLY A O 1
ATOM 1054 N N . MET A 1 136 ? 18.641 -15.875 -4.891 1 98.88 136 MET A N 1
ATOM 1055 C CA . MET A 1 136 ? 17.781 -14.758 -4.504 1 98.88 136 MET A CA 1
ATOM 1056 C C . MET A 1 136 ? 16.766 -15.188 -3.445 1 98.88 136 MET A C 1
ATOM 1058 O O . MET A 1 136 ? 16.328 -16.328 -3.439 1 98.88 136 MET A O 1
ATOM 1062 N N . ARG A 1 137 ? 16.406 -14.352 -2.521 1 98.94 137 ARG A N 1
ATOM 1063 C CA . ARG A 1 137 ? 15.344 -14.594 -1.561 1 98.94 137 ARG A CA 1
ATOM 1064 C C . ARG A 1 137 ? 13.992 -14.148 -2.113 1 98.94 137 ARG A C 1
ATOM 1066 O O . ARG A 1 137 ? 13.734 -12.945 -2.221 1 98.94 137 ARG A O 1
ATOM 1073 N N . VAL A 1 138 ? 13.141 -15.109 -2.434 1 99 138 VAL A N 1
ATOM 1074 C CA . VAL A 1 138 ? 11.906 -14.859 -3.162 1 99 138 VAL A CA 1
ATOM 1075 C C . VAL A 1 138 ? 10.703 -15.203 -2.277 1 99 138 VAL A C 1
ATOM 1077 O O . VAL A 1 138 ? 10.531 -16.359 -1.881 1 99 138 VAL A O 1
ATOM 1080 N N . GLY A 1 139 ? 9.961 -14.148 -1.862 1 98.94 139 GLY A N 1
ATOM 1081 C CA . GLY A 1 139 ? 8.672 -14.375 -1.227 1 98.94 139 GLY A CA 1
ATOM 1082 C C . GLY A 1 139 ? 7.535 -14.555 -2.219 1 98.94 139 GLY A C 1
ATOM 1083 O O . GLY A 1 139 ? 7.66 -14.172 -3.387 1 98.94 139 GLY A O 1
ATOM 1084 N N . ILE A 1 140 ? 6.449 -15.156 -1.76 1 98.94 140 ILE A N 1
ATOM 1085 C CA . ILE A 1 140 ? 5.332 -15.406 -2.664 1 98.94 140 ILE A CA 1
ATOM 1086 C C . ILE A 1 140 ? 4.035 -14.891 -2.041 1 98.94 140 ILE A C 1
ATOM 1088 O O . ILE A 1 140 ? 3.77 -15.133 -0.861 1 98.94 140 ILE A O 1
ATOM 1092 N N . MET A 1 141 ? 3.309 -14.086 -2.678 1 98.88 141 MET A N 1
ATOM 1093 C CA . MET A 1 141 ? 1.896 -13.82 -2.426 1 98.88 141 MET A CA 1
ATOM 1094 C C . MET A 1 141 ? 1.066 -14.047 -3.686 1 98.88 141 MET A C 1
ATOM 1096 O O . MET A 1 141 ? 1.549 -13.836 -4.801 1 98.88 141 MET A O 1
ATOM 1100 N N . ILE A 1 142 ? -0.123 -14.523 -3.596 1 98.94 142 ILE A N 1
ATOM 1101 C CA . ILE A 1 142 ? -0.926 -14.898 -4.754 1 98.94 142 ILE A CA 1
ATOM 1102 C C . ILE A 1 142 ? -2.133 -13.969 -4.871 1 98.94 142 ILE A C 1
ATOM 1104 O O . ILE A 1 142 ? -2.955 -13.891 -3.957 1 98.94 142 ILE A O 1
ATOM 1108 N N . CYS A 1 143 ? -2.209 -13.258 -5.953 1 98.75 143 CYS A N 1
ATOM 1109 C CA . CYS A 1 143 ? -3.385 -12.523 -6.41 1 98.75 143 CYS A CA 1
ATOM 1110 C C . CYS A 1 143 ? -3.982 -11.695 -5.277 1 98.75 143 CYS A C 1
ATOM 1112 O O . CYS A 1 143 ? -3.35 -10.75 -4.789 1 98.75 143 CYS A O 1
ATOM 1114 N N . PHE A 1 144 ? -5.09 -12.086 -4.684 1 98.81 144 PHE A N 1
ATOM 1115 C CA . PHE A 1 144 ? -5.871 -11.312 -3.729 1 98.81 144 PHE A CA 1
ATOM 1116 C C . PHE A 1 144 ? -5.051 -11 -2.484 1 98.81 144 PHE A C 1
ATOM 1118 O O . PHE A 1 144 ? -5.383 -10.078 -1.73 1 98.81 144 PHE A O 1
ATOM 1125 N N . ASP A 1 145 ? -3.943 -11.656 -2.256 1 98.81 145 ASP A N 1
ATOM 1126 C CA . ASP A 1 145 ? -3.055 -11.367 -1.134 1 98.81 145 ASP A CA 1
ATOM 1127 C C . ASP A 1 145 ? -2.576 -9.914 -1.175 1 98.81 145 ASP A C 1
ATOM 1129 O O . ASP A 1 145 ? -2.348 -9.305 -0.13 1 98.81 145 ASP A O 1
ATOM 1133 N N . TRP A 1 146 ? -2.52 -9.336 -2.395 1 98.5 146 TRP A N 1
ATOM 1134 C CA . TRP A 1 146 ? -1.948 -8 -2.531 1 98.5 146 TRP A CA 1
ATOM 1135 C C . TRP A 1 146 ? -2.824 -6.961 -1.844 1 98.5 146 TRP A C 1
ATOM 1137 O O . TRP A 1 146 ? -2.35 -5.883 -1.478 1 98.5 146 TRP A O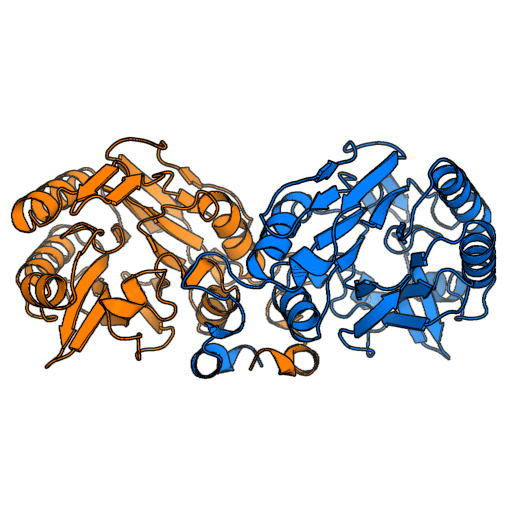 1
ATOM 1147 N N . VAL A 1 147 ? -4.121 -7.258 -1.717 1 98.69 147 VAL A N 1
ATOM 1148 C CA . VAL A 1 147 ? -5.07 -6.312 -1.139 1 98.69 147 VAL A CA 1
ATOM 1149 C C . VAL A 1 147 ? -4.723 -6.062 0.328 1 98.69 147 VAL A C 1
ATOM 1151 O O . VAL A 1 147 ? -5.078 -5.023 0.889 1 98.69 147 VAL A O 1
ATOM 1154 N N . PHE A 1 148 ? -4.094 -6.992 0.944 1 98.75 148 PHE A N 1
ATOM 1155 C CA . PHE A 1 148 ? -3.648 -6.898 2.33 1 98.75 148 PHE A CA 1
ATOM 1156 C C . PHE A 1 148 ? -2.182 -6.488 2.402 1 98.75 148 PHE A C 1
ATOM 1158 O O . PHE A 1 148 ? -1.291 -7.316 2.193 1 98.75 148 PHE A O 1
ATOM 1165 N N . PRO A 1 149 ? -1.952 -5.223 2.744 1 98.56 149 PRO A N 1
ATOM 1166 C CA . PRO A 1 149 ? -0.56 -4.77 2.779 1 98.56 149 PRO A CA 1
ATOM 1167 C C . PRO A 1 149 ? 0.306 -5.59 3.73 1 98.56 149 PRO A C 1
ATOM 1169 O O . PRO A 1 149 ? 1.529 -5.637 3.574 1 98.56 149 PRO A O 1
ATOM 1172 N N . GLU A 1 150 ? -0.32 -6.316 4.648 1 98.69 150 GLU A N 1
ATOM 1173 C CA . GLU A 1 150 ? 0.387 -7.18 5.59 1 98.69 150 GLU A CA 1
ATOM 1174 C C . GLU A 1 150 ? 1.147 -8.281 4.859 1 98.69 150 GLU A C 1
ATOM 1176 O O . GLU A 1 150 ? 2.207 -8.719 5.312 1 98.69 150 GLU A O 1
ATOM 1181 N N . SER A 1 151 ? 0.634 -8.695 3.695 1 98.75 151 SER A N 1
ATOM 1182 C CA . SER A 1 151 ? 1.271 -9.773 2.945 1 98.75 151 SER A CA 1
ATOM 1183 C C . SER A 1 151 ? 2.68 -9.383 2.508 1 98.75 151 SER A C 1
ATOM 1185 O O . SER A 1 151 ? 3.656 -10.023 2.908 1 98.75 151 SER A O 1
ATOM 1187 N N . ALA A 1 152 ? 2.775 -8.281 1.773 1 98.88 152 ALA A N 1
ATOM 1188 C CA . ALA A 1 152 ? 4.074 -7.84 1.279 1 98.88 152 ALA A CA 1
ATOM 1189 C C . ALA A 1 152 ? 4.992 -7.438 2.432 1 98.88 152 ALA A C 1
ATOM 1191 O O . ALA A 1 152 ? 6.195 -7.707 2.398 1 98.88 152 ALA A O 1
ATOM 1192 N N . ARG A 1 153 ? 4.438 -6.77 3.441 1 98.81 153 ARG A N 1
ATOM 1193 C CA . ARG A 1 153 ? 5.234 -6.355 4.594 1 98.81 153 ARG A CA 1
ATOM 1194 C C . ARG A 1 153 ? 5.812 -7.562 5.324 1 98.81 153 ARG A C 1
ATOM 1196 O O . ARG A 1 153 ? 6.992 -7.574 5.676 1 98.81 153 ARG A O 1
ATOM 1203 N N . SER A 1 154 ? 4.953 -8.578 5.539 1 98.69 154 SER A N 1
ATOM 1204 C CA . SER A 1 154 ? 5.426 -9.789 6.199 1 98.69 154 SER A CA 1
ATOM 1205 C C . SER A 1 154 ? 6.555 -10.445 5.41 1 98.69 154 SER A C 1
ATOM 1207 O O . SER A 1 154 ? 7.555 -10.867 5.988 1 98.69 154 SER A O 1
ATOM 1209 N N . LEU A 1 155 ? 6.414 -10.523 4.121 1 98.88 155 LEU A N 1
ATOM 1210 C CA . LEU A 1 155 ? 7.438 -11.117 3.266 1 98.88 155 LEU A CA 1
ATOM 1211 C C . LEU A 1 155 ? 8.727 -10.305 3.316 1 98.88 155 LEU A C 1
ATOM 1213 O O . LEU A 1 155 ? 9.82 -10.867 3.445 1 98.88 155 LEU A O 1
ATOM 1217 N N . ALA A 1 156 ? 8.594 -8.984 3.248 1 98.88 156 ALA A N 1
ATOM 1218 C CA . ALA A 1 156 ? 9.766 -8.125 3.287 1 98.88 156 ALA A CA 1
ATOM 1219 C C . ALA A 1 156 ? 10.5 -8.25 4.617 1 98.88 156 ALA A C 1
ATOM 1221 O O . ALA A 1 156 ? 11.727 -8.383 4.645 1 98.88 156 ALA A O 1
ATOM 1222 N N . LEU A 1 157 ? 9.734 -8.242 5.699 1 98.62 157 LEU A N 1
ATOM 1223 C CA . LEU A 1 157 ? 10.32 -8.359 7.031 1 98.62 157 LEU A CA 1
ATOM 1224 C C . LEU A 1 157 ? 10.953 -9.734 7.227 1 98.62 157 LEU A C 1
ATOM 1226 O O . LEU A 1 157 ? 11.789 -9.922 8.109 1 98.62 157 LEU A O 1
ATOM 1230 N N . SER A 1 158 ? 10.531 -10.688 6.422 1 98.5 158 SER A N 1
ATOM 1231 C CA . SER A 1 158 ? 11.102 -12.023 6.477 1 98.5 158 SER A CA 1
ATOM 1232 C C . SER A 1 158 ? 12.32 -12.141 5.562 1 98.5 158 SER A C 1
ATOM 1234 O O . SER A 1 158 ? 12.875 -13.234 5.398 1 98.5 158 SER A O 1
ATOM 1236 N N . GLY A 1 159 ? 12.656 -11.078 4.883 1 98.56 159 GLY A N 1
ATOM 1237 C CA . GLY A 1 159 ? 13.93 -11.039 4.191 1 98.56 159 GLY A CA 1
ATOM 1238 C C . GLY A 1 159 ? 13.797 -11.141 2.682 1 98.56 159 GLY A C 1
ATOM 1239 O O . GLY A 1 159 ? 14.797 -11.258 1.972 1 98.56 159 GLY A O 1
ATOM 1240 N N . ALA A 1 160 ? 12.625 -11.039 2.137 1 98.94 160 ALA A N 1
ATOM 1241 C CA . ALA A 1 160 ? 12.43 -11.156 0.694 1 98.94 160 ALA A CA 1
ATOM 1242 C C . ALA A 1 160 ? 13.156 -10.039 -0.049 1 98.94 160 ALA A C 1
ATOM 1244 O O . ALA A 1 160 ? 13.125 -8.883 0.371 1 98.94 160 ALA A O 1
ATOM 1245 N N . GLN A 1 161 ? 13.844 -10.398 -1.086 1 98.94 161 GLN A N 1
ATOM 1246 C CA . GLN A 1 161 ? 14.383 -9.438 -2.049 1 98.94 161 GLN A CA 1
ATOM 1247 C C . GLN A 1 161 ? 13.406 -9.203 -3.195 1 98.94 161 GLN A C 1
ATOM 1249 O O . GLN A 1 161 ? 13.32 -8.102 -3.73 1 98.94 161 GLN A O 1
ATOM 1254 N N . ILE A 1 162 ? 12.711 -10.258 -3.543 1 99 162 ILE A N 1
ATOM 1255 C CA . ILE A 1 162 ? 11.719 -10.281 -4.613 1 99 162 ILE A CA 1
ATOM 1256 C C . ILE A 1 162 ? 10.422 -10.891 -4.094 1 99 162 ILE A C 1
ATOM 1258 O O . ILE A 1 162 ? 10.445 -11.875 -3.352 1 99 162 ILE A O 1
ATOM 1262 N N . ILE A 1 163 ? 9.336 -10.297 -4.414 1 99 163 ILE A N 1
ATOM 1263 C CA . ILE A 1 163 ? 8.047 -10.938 -4.184 1 99 163 ILE A CA 1
ATOM 1264 C C . ILE A 1 163 ? 7.449 -11.391 -5.516 1 99 163 ILE A C 1
ATOM 1266 O O . ILE A 1 163 ? 7.207 -10.578 -6.406 1 99 163 ILE A O 1
ATOM 1270 N N . ALA A 1 164 ? 7.34 -12.688 -5.695 1 99 164 ALA A N 1
ATOM 1271 C CA . ALA A 1 164 ? 6.582 -13.25 -6.809 1 99 164 ALA A CA 1
ATOM 1272 C C . ALA A 1 164 ? 5.082 -13.164 -6.551 1 99 164 ALA A C 1
ATOM 1274 O O . ALA A 1 164 ? 4.609 -13.531 -5.469 1 99 164 ALA A O 1
ATOM 1275 N N . HIS A 1 165 ? 4.344 -12.703 -7.496 1 99 165 HIS A N 1
ATOM 1276 C CA . HIS A 1 165 ? 2.912 -12.453 -7.359 1 99 165 HIS A CA 1
ATOM 1277 C C . HIS A 1 165 ? 2.127 -13.133 -8.484 1 99 165 HIS A C 1
ATOM 1279 O O . HIS A 1 165 ? 1.555 -12.453 -9.336 1 99 165 HIS A O 1
ATOM 1285 N N . PRO A 1 166 ? 2.059 -14.484 -8.461 1 99 166 PRO A N 1
ATOM 1286 C CA . PRO A 1 166 ? 1.155 -15.156 -9.398 1 99 166 PRO A CA 1
ATOM 1287 C C . PRO A 1 166 ? -0.295 -14.703 -9.25 1 99 166 PRO A C 1
ATOM 1289 O O . PRO A 1 166 ? -0.822 -14.664 -8.133 1 99 166 PRO A O 1
ATOM 1292 N N . SER A 1 167 ? -0.944 -14.406 -10.43 1 98.94 167 SER A N 1
ATOM 1293 C CA . SER A 1 167 ? -2.268 -13.805 -10.281 1 98.94 167 SER A CA 1
ATOM 1294 C C . SER A 1 167 ? -3.184 -14.203 -11.438 1 98.94 167 SER A C 1
ATOM 1296 O O . SER A 1 167 ? -2.711 -14.547 -12.523 1 98.94 167 SER A O 1
ATOM 1298 N N . CYS A 1 168 ? -4.395 -14.297 -11.227 1 98.75 168 CYS A N 1
ATOM 1299 C CA . CYS A 1 168 ? -5.52 -14.203 -12.148 1 98.75 168 CYS A CA 1
ATOM 1300 C C . CYS A 1 168 ? -6.414 -13.016 -11.805 1 98.75 168 CYS A C 1
ATOM 1302 O O . CYS A 1 168 ? -7.453 -13.18 -11.164 1 98.75 168 CYS A O 1
ATOM 1304 N N . LEU A 1 169 ? -6.086 -11.891 -12.297 1 98.56 169 LEU A N 1
ATOM 1305 C CA . LEU A 1 169 ? -6.684 -10.641 -11.836 1 98.56 169 LEU A CA 1
ATOM 1306 C C . LEU A 1 169 ? -7.969 -10.336 -12.602 1 98.56 169 LEU A C 1
ATOM 1308 O O . LEU A 1 169 ? -7.93 -10.078 -13.805 1 98.56 169 LEU A O 1
ATOM 1312 N N . VAL A 1 170 ? -9.039 -10.281 -11.922 1 97.81 170 VAL A N 1
ATOM 1313 C CA . VAL A 1 170 ? -10.289 -9.852 -12.531 1 97.81 170 VAL A CA 1
ATOM 1314 C C . VAL A 1 170 ? -10.594 -8.406 -12.141 1 97.81 170 VAL A C 1
ATOM 1316 O O . VAL A 1 170 ? -11.484 -7.773 -12.711 1 97.81 170 VAL A O 1
ATOM 1319 N N . MET A 1 171 ? -9.938 -7.91 -11.109 1 96.38 171 MET A N 1
ATOM 1320 C CA . MET A 1 171 ? -9.961 -6.488 -10.773 1 96.38 171 MET A CA 1
ATOM 1321 C C . MET A 1 171 ? -8.727 -5.777 -11.32 1 96.38 171 MET A C 1
ATOM 1323 O O . MET A 1 171 ? -7.617 -6.316 -11.266 1 96.38 171 MET A O 1
ATOM 1327 N N . PRO A 1 172 ? -8.812 -4.629 -11.766 1 95.75 172 PRO A N 1
ATOM 1328 C CA . PRO A 1 172 ? -7.734 -3.959 -12.492 1 95.75 172 PRO A CA 1
ATOM 1329 C C . PRO A 1 172 ? -6.738 -3.268 -11.562 1 95.75 172 PRO A C 1
ATOM 1331 O O . PRO A 1 172 ? -5.898 -2.49 -12.023 1 95.75 172 PRO A O 1
ATOM 1334 N N . TYR A 1 173 ? -6.656 -3.514 -10.336 1 97.56 173 TYR A N 1
ATOM 1335 C CA . TYR A 1 173 ? -6.059 -2.613 -9.359 1 97.56 173 TYR A CA 1
ATOM 1336 C C . TYR A 1 173 ? -4.613 -3 -9.07 1 97.56 173 TYR A C 1
ATOM 1338 O O . TYR A 1 173 ? -3.777 -2.139 -8.789 1 97.56 173 TYR A O 1
ATOM 1346 N N . ALA A 1 174 ? -4.27 -4.293 -9.172 1 98.31 174 ALA A N 1
ATOM 1347 C CA . ALA A 1 174 ? -2.988 -4.797 -8.688 1 98.31 174 ALA A CA 1
ATOM 1348 C C . ALA A 1 174 ? -1.826 -4.156 -9.438 1 98.31 174 ALA A C 1
ATOM 1350 O O . ALA A 1 174 ? -0.803 -3.814 -8.836 1 98.31 174 ALA A O 1
ATOM 1351 N N . PRO A 1 175 ? -1.958 -3.938 -10.789 1 98.31 175 PRO A N 1
ATOM 1352 C CA . PRO A 1 175 ? -0.836 -3.326 -11.508 1 98.31 175 PRO A CA 1
ATOM 1353 C C . PRO A 1 175 ? -0.501 -1.928 -10.992 1 98.31 175 PRO A C 1
ATOM 1355 O O . PRO A 1 175 ? 0.645 -1.484 -11.094 1 98.31 175 PRO A O 1
ATOM 1358 N N . LYS A 1 176 ? -1.454 -1.249 -10.406 1 97.19 176 LYS A N 1
ATOM 1359 C CA . LYS A 1 176 ? -1.224 0.06 -9.797 1 97.19 176 LYS A CA 1
ATOM 1360 C C . LYS A 1 176 ? -0.687 -0.077 -8.375 1 97.19 176 LYS A C 1
ATOM 1362 O O . LYS A 1 176 ? 0.117 0.744 -7.93 1 97.19 176 LYS A O 1
ATOM 1367 N N . ALA A 1 177 ? -1.066 -1.098 -7.703 1 98.62 177 ALA A N 1
ATOM 1368 C CA . ALA A 1 177 ? -0.771 -1.262 -6.285 1 98.62 177 ALA A CA 1
ATOM 1369 C C . ALA A 1 177 ? 0.608 -1.881 -6.078 1 98.62 177 ALA A C 1
ATOM 1371 O O . ALA A 1 177 ? 1.293 -1.576 -5.098 1 98.62 177 ALA A O 1
ATOM 1372 N N . ASP A 1 178 ? 1.035 -2.74 -6.973 1 98.88 178 ASP A N 1
ATOM 1373 C CA . ASP A 1 178 ? 2.256 -3.514 -6.773 1 98.88 178 ASP A CA 1
ATOM 1374 C C . ASP A 1 178 ? 3.482 -2.604 -6.727 1 98.88 178 ASP A C 1
ATOM 1376 O O . ASP A 1 178 ? 4.359 -2.781 -5.879 1 98.88 178 ASP A O 1
ATOM 1380 N N . PRO A 1 179 ? 3.572 -1.592 -7.617 1 98.88 179 PRO A N 1
ATOM 1381 C CA . PRO A 1 179 ? 4.711 -0.681 -7.484 1 98.88 179 PRO A CA 1
ATOM 1382 C C . PRO A 1 179 ? 4.746 0.025 -6.129 1 98.88 179 PRO A C 1
ATOM 1384 O O . PRO A 1 179 ? 5.824 0.276 -5.586 1 98.88 179 PRO A O 1
ATOM 1387 N N . VAL A 1 180 ? 3.592 0.355 -5.574 1 98.81 180 VAL A N 1
ATOM 1388 C CA . VAL A 1 180 ? 3.521 0.963 -4.25 1 98.81 180 VAL A CA 1
ATOM 1389 C C . VAL A 1 180 ? 4.035 -0.021 -3.201 1 98.81 180 VAL A C 1
ATOM 1391 O O . VAL A 1 180 ? 4.84 0.344 -2.34 1 98.81 180 VAL A O 1
ATOM 1394 N N . ARG A 1 181 ? 3.59 -1.279 -3.328 1 98.81 181 ARG A N 1
ATOM 1395 C CA . ARG A 1 181 ? 4.07 -2.328 -2.434 1 98.81 181 ARG A CA 1
ATOM 1396 C C . ARG A 1 181 ? 5.586 -2.475 -2.527 1 98.81 181 ARG A C 1
ATOM 1398 O O . ARG A 1 181 ? 6.262 -2.662 -1.513 1 98.81 181 ARG A O 1
ATOM 1405 N N . ALA A 1 182 ? 6.043 -2.432 -3.734 1 98.94 182 ALA A N 1
ATOM 1406 C CA . ALA A 1 182 ? 7.48 -2.559 -3.947 1 98.94 182 ALA A CA 1
ATOM 1407 C C . ALA A 1 182 ? 8.242 -1.438 -3.244 1 98.94 182 ALA A C 1
ATOM 1409 O O . ALA A 1 182 ? 9.227 -1.691 -2.543 1 98.94 182 ALA A O 1
ATOM 1410 N N . PHE A 1 183 ? 7.797 -0.246 -3.369 1 98.88 183 PHE A N 1
ATOM 1411 C CA . PHE A 1 183 ? 8.453 0.926 -2.805 1 98.88 183 PHE A CA 1
ATOM 1412 C C . PHE A 1 183 ? 8.422 0.885 -1.282 1 98.88 183 PHE A C 1
ATOM 1414 O O . PHE A 1 183 ? 9.453 1.037 -0.627 1 98.88 183 PHE A O 1
ATOM 1421 N N . GLU A 1 184 ? 7.219 0.62 -0.699 1 98.75 184 GLU A N 1
ATOM 1422 C CA . GLU A 1 184 ? 7.047 0.75 0.745 1 98.75 184 GLU A CA 1
ATOM 1423 C C . GLU A 1 184 ? 7.746 -0.383 1.489 1 98.75 184 GLU A C 1
ATOM 1425 O O . GLU A 1 184 ? 7.871 -0.344 2.715 1 98.75 184 GLU A O 1
ATOM 1430 N N . ASN A 1 185 ? 8.219 -1.372 0.729 1 98.88 185 ASN A N 1
ATOM 1431 C CA . ASN A 1 185 ? 8.953 -2.473 1.338 1 98.88 185 ASN A CA 1
ATOM 1432 C C . ASN A 1 185 ? 10.383 -2.551 0.808 1 98.88 185 ASN A C 1
ATOM 1434 O O . ASN A 1 185 ? 11.172 -3.379 1.265 1 98.88 185 ASN A O 1
ATOM 1438 N N . ARG A 1 186 ? 10.734 -1.739 -0.162 1 98.75 186 ARG A N 1
ATOM 1439 C CA . ARG A 1 186 ? 12.031 -1.725 -0.823 1 98.75 186 ARG A CA 1
ATOM 1440 C C . ARG A 1 186 ? 12.391 -3.105 -1.363 1 98.75 186 ARG A C 1
ATOM 1442 O O . ARG A 1 186 ? 13.477 -3.619 -1.101 1 98.75 186 ARG A O 1
ATOM 1449 N N . VAL A 1 187 ? 11.461 -3.699 -2.125 1 98.94 187 VAL A N 1
ATOM 1450 C CA . VAL A 1 187 ? 11.672 -5 -2.754 1 98.94 187 VAL A CA 1
ATOM 1451 C C . VAL A 1 187 ? 11.273 -4.93 -4.227 1 98.94 187 VAL A C 1
ATOM 1453 O O . VAL A 1 187 ? 10.633 -3.967 -4.66 1 98.94 187 VAL A O 1
ATOM 1456 N N . PHE A 1 188 ? 11.711 -5.918 -4.996 1 99 188 PHE A N 1
ATOM 1457 C CA . PHE A 1 188 ? 11.188 -6.105 -6.344 1 99 188 PHE A CA 1
ATOM 1458 C C . PHE A 1 188 ? 9.883 -6.895 -6.305 1 99 188 PHE A C 1
ATOM 1460 O O . PHE A 1 188 ? 9.695 -7.758 -5.445 1 99 188 PHE A O 1
ATOM 1467 N N . ILE A 1 189 ? 9.008 -6.633 -7.191 1 99 189 ILE A N 1
ATOM 1468 C CA . ILE A 1 189 ? 7.805 -7.445 -7.328 1 99 189 ILE A CA 1
ATOM 1469 C C . ILE A 1 189 ? 7.652 -7.895 -8.781 1 99 189 ILE A C 1
ATOM 1471 O O . ILE A 1 189 ? 7.852 -7.105 -9.703 1 99 189 ILE A O 1
ATOM 1475 N N . ILE A 1 190 ? 7.414 -9.133 -8.969 1 99 190 ILE A N 1
ATOM 1476 C CA . ILE A 1 190 ? 7.09 -9.711 -10.266 1 99 190 ILE A CA 1
ATOM 1477 C C . ILE A 1 190 ? 5.637 -10.172 -10.281 1 99 190 ILE A C 1
ATOM 1479 O O . ILE A 1 190 ? 5.305 -11.227 -9.742 1 99 190 ILE A O 1
ATOM 1483 N N . LEU A 1 191 ? 4.816 -9.375 -10.875 1 99 191 LEU A N 1
ATOM 1484 C CA . LEU A 1 191 ? 3.426 -9.75 -11.102 1 99 191 LEU A CA 1
ATOM 1485 C C . LEU A 1 191 ? 3.287 -10.57 -12.383 1 99 191 LEU A C 1
ATOM 1487 O O . LEU A 1 191 ? 3.621 -10.094 -13.469 1 99 191 LEU A O 1
ATOM 1491 N N . SER A 1 192 ? 2.91 -11.781 -12.258 1 99 192 SER A N 1
ATOM 1492 C CA . SER A 1 192 ? 2.586 -12.625 -13.406 1 99 192 SER A CA 1
ATOM 1493 C C . SER A 1 192 ? 1.094 -12.938 -13.461 1 99 192 SER A C 1
ATOM 1495 O O . SER A 1 192 ? 0.589 -13.719 -12.648 1 99 192 SER A O 1
ATOM 1497 N N . ASP A 1 193 ? 0.452 -12.336 -14.391 1 98.88 193 ASP A N 1
ATOM 1498 C CA . ASP A 1 193 ? -0.995 -12.469 -14.531 1 98.88 193 ASP A CA 1
ATOM 1499 C C . ASP A 1 193 ? -1.361 -13.211 -15.812 1 98.88 193 ASP A C 1
ATOM 1501 O O . ASP A 1 193 ? -0.487 -13.539 -16.625 1 98.88 193 ASP A O 1
ATOM 1505 N N . ARG A 1 194 ? -2.549 -13.586 -15.922 1 98.56 194 ARG A N 1
ATOM 1506 C CA . ARG A 1 194 ? -3.037 -14.102 -17.203 1 98.56 194 ARG A CA 1
ATOM 1507 C C . ARG A 1 194 ? -3.887 -13.055 -17.922 1 98.56 194 ARG A C 1
ATOM 1509 O O . ARG A 1 194 ? -4.219 -12.016 -17.344 1 98.56 194 ARG A O 1
ATOM 1516 N N . SER A 1 195 ? -4.102 -13.289 -19.203 1 98.31 195 SER A N 1
ATOM 1517 C CA . SER A 1 195 ? -5.035 -12.508 -20 1 98.31 195 SER A CA 1
ATOM 1518 C C . SER A 1 195 ? -6.195 -13.367 -20.5 1 98.31 195 SER A C 1
ATOM 1520 O O . SER A 1 195 ? -6.285 -14.555 -20.156 1 98.31 195 SER A O 1
ATOM 1522 N N . GLY A 1 196 ? -7.121 -12.766 -21.125 1 98.19 196 GLY A N 1
ATOM 1523 C CA . GLY A 1 196 ? -8.195 -13.508 -21.781 1 98.19 196 GLY A CA 1
ATOM 1524 C C . GLY A 1 196 ? -9.477 -13.523 -20.969 1 98.19 196 GLY A C 1
ATOM 1525 O O . GLY A 1 196 ? -9.68 -12.688 -20.094 1 98.19 196 GLY A O 1
ATOM 1526 N N . VAL A 1 197 ? -10.398 -14.43 -21.375 1 98.25 197 VAL A N 1
ATOM 1527 C CA . VAL A 1 197 ? -11.727 -14.562 -20.797 1 98.25 197 VAL A CA 1
ATOM 1528 C C . VAL A 1 197 ? -12.031 -16.031 -20.547 1 98.25 197 VAL A C 1
ATOM 1530 O O . VAL A 1 197 ? -11.633 -16.906 -21.312 1 98.25 197 VAL A O 1
ATOM 1533 N N . GLU A 1 198 ? -12.609 -16.328 -19.406 1 98.12 198 GLU A N 1
ATOM 1534 C CA . GLU A 1 198 ? -13.203 -17.641 -19.156 1 98.12 198 GLU A CA 1
ATOM 1535 C C . GLU A 1 198 ? -14.719 -17.531 -19.016 1 98.12 198 GLU A C 1
ATOM 1537 O O . GLU A 1 198 ? -15.227 -16.625 -18.359 1 98.12 198 GLU A O 1
ATOM 1542 N N . GLU A 1 199 ? -15.398 -18.406 -19.688 1 98 199 GLU A N 1
ATOM 1543 C CA . GLU A 1 199 ? -16.844 -18.5 -19.594 1 98 199 GLU A CA 1
ATOM 1544 C C . GLU A 1 199 ? -17.281 -19.938 -19.297 1 98 199 GLU A C 1
ATOM 1546 O O . GLU A 1 199 ? -17.109 -20.828 -20.125 1 98 199 GLU A O 1
ATOM 1551 N N . ARG A 1 200 ? -17.828 -20.141 -18.125 1 97.62 200 ARG A N 1
ATOM 1552 C CA . ARG A 1 200 ? -18.25 -21.469 -17.688 1 97.62 200 ARG A CA 1
ATOM 1553 C C . ARG A 1 200 ? -19.406 -21.359 -16.688 1 97.62 200 ARG A C 1
ATOM 1555 O O . ARG A 1 200 ? -19.422 -20.469 -15.844 1 97.62 200 ARG A O 1
ATOM 1562 N N . GLY A 1 201 ? -20.328 -22.297 -16.812 1 97 201 GLY A N 1
ATOM 1563 C CA . GLY A 1 201 ? -21.406 -22.391 -15.836 1 97 201 GLY A CA 1
ATOM 1564 C C . GLY A 1 201 ? -22.219 -21.109 -15.719 1 97 201 GLY A C 1
ATOM 1565 O O . GLY A 1 201 ? -22.609 -20.719 -14.617 1 97 201 GLY A O 1
ATOM 1566 N N . GLY A 1 202 ? -22.328 -20.375 -16.75 1 97.56 202 GLY A N 1
ATOM 1567 C CA . GLY A 1 202 ? -23.109 -19.156 -16.734 1 97.56 202 GLY A CA 1
ATOM 1568 C C . GLY A 1 202 ? -22.328 -17.969 -16.203 1 97.56 202 GLY A C 1
ATOM 1569 O O . GLY A 1 202 ? -22.891 -16.875 -16.016 1 97.56 202 GLY A O 1
ATOM 1570 N N . LYS A 1 203 ? -21.047 -18.234 -15.898 1 97.62 203 LYS A N 1
ATOM 1571 C CA . LYS A 1 203 ? -20.188 -17.172 -15.414 1 97.6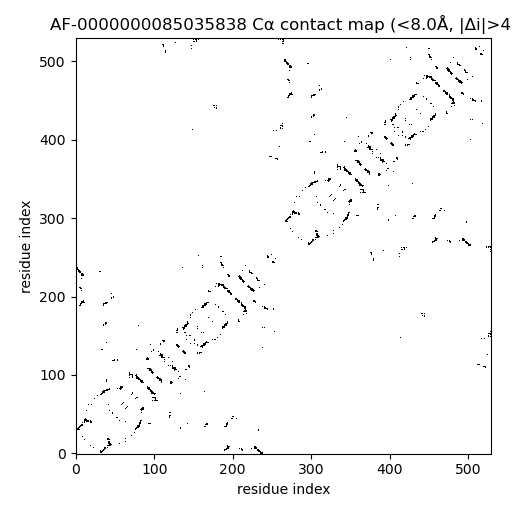2 203 LYS A CA 1
ATOM 1572 C C . LYS A 1 203 ? -19.188 -16.75 -16.484 1 97.62 203 LYS A C 1
ATOM 1574 O O . LYS A 1 203 ? -18.828 -17.547 -17.359 1 97.62 203 LYS A O 1
ATOM 1579 N N . LYS A 1 204 ? -18.859 -15.5 -16.438 1 97.62 204 LYS A N 1
ATOM 1580 C CA . LYS A 1 204 ? -17.875 -14.938 -17.344 1 97.62 204 LYS A CA 1
ATOM 1581 C C . LYS A 1 204 ? -16.875 -14.047 -16.594 1 97.62 204 LYS A C 1
ATOM 1583 O O . LYS A 1 204 ? -17.281 -13.086 -15.938 1 97.62 204 LYS A O 1
ATOM 1588 N N . LEU A 1 205 ? -15.602 -14.336 -16.672 1 97.88 205 LEU A N 1
ATOM 1589 C CA . LEU A 1 205 ? -14.547 -13.539 -16.047 1 97.88 205 LEU A CA 1
ATOM 1590 C C . LEU A 1 205 ? -13.547 -13.062 -17.094 1 97.88 205 LEU A C 1
ATOM 1592 O O . LEU A 1 205 ? -13.117 -13.836 -17.953 1 97.88 205 LEU A O 1
ATOM 1596 N N . ARG A 1 206 ? -13.258 -11.797 -17.109 1 98.06 206 ARG A N 1
ATOM 1597 C CA . ARG A 1 206 ? -12.195 -11.219 -17.906 1 98.06 206 ARG A CA 1
ATOM 1598 C C . ARG A 1 206 ? -10.961 -10.938 -17.062 1 98.06 206 ARG A C 1
ATOM 1600 O O . ARG A 1 206 ? -11.062 -10.359 -15.977 1 98.06 206 ARG A O 1
ATOM 1607 N N . TYR A 1 207 ? -9.852 -11.336 -17.516 1 98.5 207 TYR A N 1
ATOM 1608 C CA . TYR A 1 207 ? -8.586 -11.141 -16.828 1 98.5 207 TYR A CA 1
ATOM 1609 C C . TYR A 1 207 ? -7.773 -10.031 -17.484 1 98.5 207 TYR A C 1
ATOM 1611 O O . TYR A 1 207 ? -7.758 -9.914 -18.719 1 98.5 207 TYR A O 1
ATOM 1619 N N . HIS A 1 208 ? -7.004 -9.289 -16.672 1 97.31 208 HIS A N 1
ATOM 1620 C CA . HIS A 1 208 ? -6.586 -7.965 -17.109 1 97.31 208 HIS A CA 1
ATOM 1621 C C . HIS A 1 208 ? -5.168 -7.992 -17.672 1 97.31 208 HIS A C 1
ATOM 1623 O O . HIS A 1 208 ? -4.734 -7.039 -18.328 1 97.31 208 HIS A O 1
ATOM 1629 N N . GLY A 1 209 ? -4.453 -9.164 -17.594 1 98.31 209 GLY A N 1
ATOM 1630 C CA . GLY A 1 209 ? -3.061 -9.148 -18.016 1 98.31 209 GLY A CA 1
ATOM 1631 C C . GLY A 1 209 ? -2.223 -8.133 -17.266 1 98.31 209 GLY A C 1
ATOM 1632 O O . GLY A 1 209 ? -2.238 -8.094 -16.031 1 98.31 209 GLY A O 1
ATOM 1633 N N . MET A 1 210 ? -1.394 -7.332 -18.031 1 98.75 210 MET A N 1
ATOM 1634 C CA . MET A 1 210 ? -0.598 -6.234 -17.484 1 98.75 210 MET A CA 1
ATOM 1635 C C . MET A 1 210 ? 0.4 -6.742 -16.453 1 98.75 210 MET A C 1
ATOM 1637 O O . MET A 1 210 ? 0.661 -6.066 -15.453 1 98.75 210 MET A O 1
ATOM 1641 N N . SER A 1 211 ? 0.89 -7.992 -16.641 1 98.94 211 SER A N 1
ATOM 1642 C CA . SER A 1 211 ? 2.018 -8.438 -15.836 1 98.94 211 SER A CA 1
ATOM 1643 C C . SER A 1 211 ? 3.137 -7.402 -15.828 1 98.94 211 SER A C 1
ATOM 1645 O O . SER A 1 211 ? 3.312 -6.66 -16.797 1 98.94 211 SER A O 1
ATOM 1647 N N . LEU A 1 212 ? 3.869 -7.34 -14.695 1 98.94 212 LEU A N 1
ATOM 1648 C CA . LEU A 1 212 ? 4.906 -6.316 -14.656 1 98.94 212 LEU A CA 1
ATOM 1649 C C . LEU A 1 212 ? 6 -6.684 -13.664 1 98.94 212 LEU A C 1
ATOM 1651 O O . LEU A 1 212 ? 5.836 -7.617 -12.867 1 98.94 212 LEU A O 1
ATOM 1655 N N . ILE A 1 213 ? 7.121 -6.047 -13.781 1 99 213 ILE A N 1
ATOM 1656 C CA . ILE A 1 213 ? 8.195 -6.07 -12.797 1 99 213 ILE A CA 1
ATOM 1657 C C . ILE A 1 213 ? 8.445 -4.66 -12.273 1 99 213 ILE A C 1
ATOM 1659 O O . ILE A 1 213 ? 8.625 -3.725 -13.055 1 99 213 ILE A O 1
ATOM 1663 N N . SER A 1 214 ? 8.344 -4.504 -11.008 1 98.94 214 SER A N 1
ATOM 1664 C CA . SER A 1 214 ? 8.609 -3.219 -10.375 1 98.94 214 SER A CA 1
ATOM 1665 C C . SER A 1 214 ? 9.859 -3.283 -9.5 1 98.94 214 SER A C 1
ATOM 1667 O O . SER A 1 214 ? 10.117 -4.297 -8.852 1 98.94 214 SER A O 1
ATOM 1669 N N . ASP A 1 215 ? 10.578 -2.166 -9.461 1 98.88 215 ASP A N 1
ATOM 1670 C CA . ASP A 1 215 ? 11.766 -2.113 -8.609 1 98.88 215 ASP A CA 1
ATOM 1671 C C . ASP A 1 215 ? 11.445 -1.448 -7.273 1 98.88 215 ASP A C 1
ATOM 1673 O O . ASP A 1 215 ? 10.305 -1.07 -7.016 1 98.88 215 ASP A O 1
ATOM 1677 N N . PRO A 1 216 ? 12.445 -1.369 -6.367 1 98.62 216 PRO A N 1
ATOM 1678 C CA . PRO A 1 216 ? 12.195 -0.844 -5.02 1 98.62 216 PRO A CA 1
ATOM 1679 C C . PRO A 1 216 ? 11.93 0.659 -5.016 1 98.62 216 PRO A C 1
ATOM 1681 O O . PRO A 1 216 ? 11.672 1.238 -3.959 1 98.62 216 PRO A O 1
ATOM 1684 N N . LYS A 1 217 ? 11.961 1.357 -6.137 1 97.56 217 LYS A N 1
ATOM 1685 C CA . LYS A 1 217 ? 11.758 2.801 -6.219 1 97.56 217 LYS A CA 1
ATOM 1686 C C . LYS A 1 217 ? 10.469 3.133 -6.957 1 97.56 217 LYS A C 1
ATOM 1688 O O . LYS A 1 217 ? 10.32 4.227 -7.504 1 97.56 217 LYS A O 1
ATOM 1693 N N . MET A 1 218 ? 9.586 2.102 -7.113 1 97.94 218 MET A N 1
ATOM 1694 C CA . MET A 1 218 ? 8.25 2.23 -7.676 1 97.94 218 MET A CA 1
ATOM 1695 C C . MET A 1 218 ? 8.305 2.324 -9.195 1 97.94 218 MET A C 1
ATOM 1697 O O . MET A 1 218 ? 7.328 2.727 -9.836 1 97.94 218 MET A O 1
ATOM 1701 N N . ASN A 1 219 ? 9.484 2.031 -9.773 1 98.44 219 ASN A N 1
ATOM 1702 C CA . ASN A 1 219 ? 9.586 2.014 -11.227 1 98.44 219 ASN A CA 1
ATOM 1703 C C . ASN A 1 219 ? 9.086 0.69 -11.805 1 98.44 219 ASN A C 1
ATOM 1705 O O . ASN A 1 219 ? 9.344 -0.374 -11.242 1 98.44 219 ASN A O 1
ATOM 1709 N N . ILE A 1 220 ? 8.383 0.819 -12.922 1 98.81 220 ILE A N 1
ATOM 1710 C CA . ILE A 1 220 ? 8.031 -0.362 -13.703 1 98.81 220 ILE A CA 1
ATOM 1711 C C . ILE A 1 220 ? 9.117 -0.638 -14.734 1 98.81 220 ILE A C 1
ATOM 1713 O O . ILE A 1 220 ? 9.328 0.158 -15.656 1 98.81 220 ILE A O 1
ATOM 1717 N N . LEU A 1 221 ? 9.789 -1.711 -14.539 1 98.88 221 LEU A N 1
ATOM 1718 C CA . LEU A 1 221 ? 10.922 -2.041 -15.391 1 98.88 221 LEU A CA 1
ATOM 1719 C C . LEU A 1 221 ? 10.445 -2.605 -16.734 1 98.88 221 LEU A C 1
ATOM 1721 O O . LEU A 1 221 ? 11.094 -2.402 -17.75 1 98.88 221 LEU A O 1
ATOM 1725 N N . THR A 1 222 ? 9.398 -3.383 -16.75 1 98.81 222 THR A N 1
ATOM 1726 C CA . THR A 1 222 ? 8.734 -3.932 -17.922 1 98.81 222 THR A CA 1
ATOM 1727 C C . THR A 1 222 ? 7.277 -4.281 -17.609 1 98.81 222 THR A C 1
ATOM 1729 O O . THR A 1 222 ? 6.945 -4.582 -16.469 1 98.81 222 THR A O 1
ATOM 1732 N N . GLN A 1 223 ? 6.449 -4.211 -18.594 1 98.88 223 GLN A N 1
ATOM 1733 C CA . GLN A 1 223 ? 5.031 -4.504 -18.438 1 98.88 223 GLN A CA 1
ATOM 1734 C C . GLN A 1 223 ? 4.445 -5.109 -19.703 1 98.88 223 GLN A C 1
ATOM 1736 O O . GLN A 1 223 ? 4.738 -4.645 -20.812 1 98.88 223 GLN A O 1
ATOM 1741 N N . ALA A 1 224 ? 3.648 -6.121 -19.516 1 98.88 224 ALA A N 1
ATOM 1742 C CA . ALA A 1 224 ? 2.959 -6.754 -20.641 1 98.88 224 ALA A CA 1
ATOM 1743 C C . ALA A 1 224 ? 1.7 -5.98 -21.016 1 98.88 224 ALA A C 1
ATOM 1745 O O . ALA A 1 224 ? 1.175 -5.207 -20.219 1 98.88 224 ALA A O 1
ATOM 1746 N N . PRO A 1 225 ? 1.25 -6.145 -22.297 1 98.31 225 PRO A N 1
ATOM 1747 C CA . PRO A 1 225 ? -0.048 -5.57 -22.656 1 98.31 225 PRO A CA 1
ATOM 1748 C C . PRO A 1 225 ? -1.212 -6.238 -21.922 1 98.31 225 PRO A C 1
ATOM 1750 O O . PRO A 1 225 ? -1.025 -7.262 -21.266 1 98.31 225 PRO A O 1
ATOM 1753 N N . GLU A 1 226 ? -2.322 -5.633 -21.984 1 98.06 226 GLU A N 1
ATOM 1754 C CA . GLU A 1 226 ? -3.531 -6.121 -21.328 1 98.06 226 GLU A CA 1
ATOM 1755 C C . GLU A 1 226 ? -3.953 -7.477 -21.891 1 98.06 226 GLU A C 1
ATOM 1757 O O . GLU A 1 226 ? -4.504 -8.305 -21.156 1 98.06 226 GLU A O 1
ATOM 1762 N N . GLU A 1 227 ? -3.664 -7.633 -23.219 1 97.88 227 GLU A N 1
ATOM 1763 C CA . GLU A 1 227 ? -4.152 -8.836 -23.875 1 97.88 227 GLU A CA 1
ATOM 1764 C C . GLU A 1 227 ? -2.998 -9.648 -24.469 1 97.88 227 GLU A C 1
ATOM 1766 O O . GLU A 1 227 ? -1.974 -9.086 -24.859 1 97.88 227 GLU A O 1
ATOM 1771 N N . GLY A 1 228 ? -3.307 -11.031 -24.438 1 97.69 228 GLY A N 1
ATOM 1772 C CA . GLY A 1 228 ? -2.387 -11.906 -25.141 1 97.69 228 GLY A CA 1
ATOM 1773 C C . GLY A 1 228 ? -1.337 -12.523 -24.234 1 97.69 228 GLY A C 1
ATOM 1774 O O . GLY A 1 228 ? -1.162 -12.094 -23.094 1 97.69 228 GLY A O 1
ATOM 1775 N N . GLU A 1 229 ? -0.687 -13.531 -24.75 1 98.56 229 GLU A N 1
ATOM 1776 C CA . GLU A 1 229 ? 0.445 -14.18 -24.094 1 98.56 229 GLU A CA 1
ATOM 1777 C C . GLU A 1 229 ? 1.725 -13.367 -24.281 1 98.56 229 GLU A C 1
ATOM 1779 O O . GLU A 1 229 ? 1.947 -12.773 -25.328 1 98.56 229 GLU A O 1
ATOM 1784 N N . HIS A 1 230 ? 2.443 -13.258 -23.234 1 98.5 230 HIS A N 1
ATOM 1785 C CA . HIS A 1 230 ? 3.65 -12.438 -23.25 1 98.5 230 HIS A CA 1
ATOM 1786 C C . HIS A 1 230 ? 4.672 -12.945 -22.234 1 98.5 230 HIS A C 1
ATOM 1788 O O . HIS A 1 230 ? 4.305 -13.531 -21.219 1 98.5 230 HIS A O 1
ATOM 1794 N N . VAL A 1 231 ? 5.938 -12.836 -22.578 1 98.69 231 VAL A N 1
ATOM 1795 C CA . VAL A 1 231 ? 7.02 -13.016 -21.609 1 98.69 231 VAL A CA 1
ATOM 1796 C C . VAL A 1 231 ? 7.785 -11.703 -21.453 1 98.69 231 VAL A C 1
ATOM 1798 O O . VAL A 1 231 ? 8.086 -11.031 -22.438 1 98.69 231 VAL A O 1
ATOM 1801 N N . GLY A 1 232 ? 7.957 -11.25 -20.25 1 98.69 232 GLY A N 1
ATOM 1802 C CA . GLY A 1 232 ? 8.75 -10.07 -19.953 1 98.69 232 GLY A CA 1
ATOM 1803 C C . GLY A 1 232 ? 9.953 -10.352 -19.078 1 98.69 232 GLY A C 1
ATOM 1804 O O . GLY A 1 232 ? 9.875 -11.172 -18.156 1 98.69 232 GLY A O 1
ATOM 1805 N N . ILE A 1 233 ? 11.094 -9.695 -19.375 1 98.81 233 ILE A N 1
ATOM 1806 C CA . ILE A 1 233 ? 12.336 -9.891 -18.641 1 98.81 233 ILE A CA 1
ATOM 1807 C C . ILE A 1 233 ? 12.891 -8.539 -18.188 1 98.81 233 ILE A C 1
ATOM 1809 O O . ILE A 1 233 ? 12.734 -7.535 -18.891 1 98.81 233 ILE A O 1
ATOM 1813 N N . ALA A 1 234 ? 13.492 -8.492 -17.047 1 98.88 234 ALA A N 1
ATOM 1814 C CA . ALA A 1 234 ? 14.258 -7.34 -16.578 1 98.88 234 ALA A CA 1
ATOM 1815 C C . ALA A 1 234 ? 15.562 -7.789 -15.906 1 98.88 234 ALA A C 1
ATOM 1817 O O . ALA A 1 234 ? 15.609 -8.852 -15.281 1 98.88 234 ALA A O 1
ATOM 1818 N N . GLU A 1 235 ? 16.562 -7.043 -16.109 1 98.88 235 GLU A N 1
ATOM 1819 C CA . GLU A 1 235 ? 17.797 -7.219 -15.359 1 98.88 235 GLU A CA 1
ATOM 1820 C C . GLU A 1 235 ? 17.766 -6.438 -14.047 1 98.88 235 GLU A C 1
ATOM 1822 O O . GLU A 1 235 ? 17.5 -5.234 -14.039 1 98.88 235 GLU A O 1
ATOM 1827 N N . ILE A 1 236 ? 18.016 -7.176 -12.977 1 98.88 236 ILE A N 1
ATOM 1828 C CA . ILE A 1 236 ? 17.938 -6.492 -11.688 1 98.88 236 ILE A CA 1
ATOM 1829 C C . ILE A 1 236 ? 19.156 -6.832 -10.844 1 98.88 236 ILE A C 1
ATOM 1831 O O . ILE A 1 236 ? 19.859 -7.809 -11.125 1 98.88 236 ILE A O 1
ATOM 1835 N N . ASP A 1 237 ? 19.469 -6.016 -9.852 1 98.81 237 ASP A N 1
ATOM 1836 C CA . ASP A 1 237 ? 20.375 -6.316 -8.75 1 98.81 237 ASP A CA 1
ATOM 1837 C C . ASP A 1 237 ? 19.609 -6.559 -7.453 1 98.81 237 ASP A C 1
ATOM 1839 O O . ASP A 1 237 ? 19.266 -5.609 -6.742 1 98.81 237 ASP A O 1
ATOM 1843 N N . PRO A 1 238 ? 19.422 -7.852 -7.145 1 98.5 238 PRO A N 1
ATOM 1844 C CA . PRO A 1 238 ? 18.609 -8.156 -5.969 1 98.5 238 PRO A CA 1
ATOM 1845 C C . PRO A 1 238 ? 19.141 -7.496 -4.695 1 98.5 238 PRO A C 1
ATOM 1847 O O . PRO A 1 238 ? 18.375 -7.281 -3.746 1 98.5 238 PRO A O 1
ATOM 1850 N N . LYS A 1 239 ? 20.375 -7.148 -4.613 1 98.12 239 LYS A N 1
ATOM 1851 C CA . LYS A 1 239 ? 20.984 -6.555 -3.428 1 98.12 239 LYS A CA 1
ATOM 1852 C C . LYS A 1 239 ? 20.406 -5.168 -3.15 1 98.12 239 LYS A C 1
ATOM 1854 O O . LYS A 1 239 ? 20.484 -4.676 -2.023 1 98.12 239 LYS A O 1
ATOM 1859 N N . LEU A 1 240 ? 19.859 -4.559 -4.227 1 98.38 240 LEU A N 1
ATOM 1860 C CA . LEU A 1 240 ? 19.219 -3.258 -4.031 1 98.38 240 LEU A CA 1
ATOM 1861 C C . LEU A 1 240 ? 18.078 -3.354 -3.025 1 98.38 240 LEU A C 1
ATOM 1863 O O . LEU A 1 240 ? 17.781 -2.385 -2.326 1 98.38 240 LEU A O 1
ATOM 1867 N N . ALA A 1 241 ? 17.5 -4.531 -2.926 1 98.62 241 ALA A N 1
ATOM 1868 C CA . ALA A 1 241 ? 16.375 -4.734 -2.01 1 98.62 241 ALA A CA 1
ATOM 1869 C C . ALA A 1 241 ? 16.859 -4.828 -0.565 1 98.62 241 ALA A C 1
ATOM 1871 O O . ALA A 1 241 ? 16.062 -4.754 0.371 1 98.62 241 ALA A O 1
ATOM 1872 N N . GLU A 1 242 ? 18.109 -4.984 -0.342 1 98.06 242 GLU A N 1
ATOM 1873 C CA . GLU A 1 242 ? 18.656 -5.078 1.011 1 98.06 242 GLU A CA 1
ATOM 1874 C C . GLU A 1 242 ? 18.844 -3.693 1.628 1 98.06 242 GLU A C 1
ATOM 1876 O O . GLU A 1 242 ? 18.969 -3.562 2.848 1 98.06 242 GLU A O 1
ATOM 1881 N N . ASP A 1 243 ? 18.969 -2.688 0.755 1 98.19 243 ASP A N 1
ATOM 1882 C CA . ASP A 1 243 ? 18.984 -1.304 1.222 1 98.19 243 ASP A CA 1
ATOM 1883 C C . ASP A 1 243 ? 17.578 -0.78 1.473 1 98.19 243 ASP A C 1
ATOM 1885 O O . ASP A 1 243 ? 16.844 -0.485 0.528 1 98.19 243 ASP A O 1
ATOM 1889 N N . LYS A 1 244 ? 17.281 -0.644 2.73 1 98.75 244 LYS A N 1
ATOM 1890 C CA . LYS A 1 244 ? 15.922 -0.229 3.09 1 98.75 244 LYS A CA 1
ATOM 1891 C C . LYS A 1 244 ? 15.844 1.282 3.283 1 98.75 244 LYS A C 1
ATOM 1893 O O . LYS A 1 244 ? 14.828 1.803 3.736 1 98.75 244 LYS A O 1
ATOM 1898 N N . ARG A 1 245 ? 16.906 1.985 2.936 1 98.19 245 ARG A N 1
ATOM 1899 C CA . ARG A 1 245 ? 16.922 3.439 3.055 1 98.19 245 ARG A CA 1
ATOM 1900 C C . ARG A 1 245 ? 16.125 4.094 1.935 1 98.19 245 ARG A C 1
ATOM 1902 O O . ARG A 1 245 ? 16.234 3.701 0.771 1 98.19 245 ARG A O 1
ATOM 1909 N N . VAL A 1 246 ? 15.227 5.023 2.268 1 96.5 246 VAL A N 1
ATOM 1910 C CA . VAL A 1 246 ? 14.547 5.836 1.263 1 96.5 246 VAL A CA 1
ATOM 1911 C C . VAL A 1 246 ? 15.336 7.117 1.008 1 96.5 246 VAL A C 1
ATOM 1913 O O . VAL A 1 246 ? 15.234 7.715 -0.065 1 96.5 246 VAL A O 1
ATOM 1916 N N . ASN A 1 247 ? 16.016 7.609 1.953 1 96.25 247 ASN A N 1
ATOM 1917 C CA . ASN A 1 247 ? 16.984 8.695 1.898 1 96.25 247 ASN A CA 1
ATOM 1918 C C . ASN A 1 247 ? 18.078 8.531 2.961 1 96.25 247 ASN A C 1
ATOM 1920 O O . ASN A 1 247 ? 18.172 7.48 3.6 1 96.25 247 ASN A O 1
ATOM 1924 N N . GLU A 1 248 ? 18.891 9.523 3.148 1 97.25 248 GLU A N 1
ATOM 1925 C CA . GLU A 1 248 ? 20.078 9.422 4 1 97.25 248 GLU A CA 1
ATOM 1926 C C . GLU A 1 248 ? 19.688 9.211 5.461 1 97.25 248 GLU A C 1
ATOM 1928 O O . GLU A 1 248 ? 20.453 8.656 6.242 1 97.25 248 GLU A O 1
ATOM 1933 N N . LEU A 1 249 ? 18.453 9.562 5.863 1 98.25 249 LEU A N 1
ATOM 1934 C CA . LEU A 1 249 ? 18.109 9.555 7.281 1 98.25 249 LEU A CA 1
ATOM 1935 C C . LEU A 1 249 ? 16.906 8.672 7.547 1 98.25 249 LEU A C 1
ATOM 1937 O O . LEU A 1 249 ? 16.469 8.531 8.695 1 98.25 249 LEU A O 1
ATOM 1941 N N . ASN A 1 250 ? 16.422 7.996 6.457 1 98.69 250 ASN A N 1
ATOM 1942 C CA . ASN A 1 250 ? 15.234 7.164 6.641 1 98.69 250 ASN A CA 1
ATOM 1943 C C . ASN A 1 250 ? 15.461 5.746 6.133 1 98.69 250 ASN A C 1
ATOM 1945 O O . ASN A 1 250 ? 15.984 5.551 5.031 1 98.69 250 ASN A O 1
ATOM 1949 N N . ASP A 1 251 ? 15.141 4.84 6.938 1 98.62 251 ASP A N 1
ATOM 1950 C CA . ASP A 1 251 ? 15.109 3.404 6.668 1 98.62 251 ASP A CA 1
ATOM 1951 C C . ASP A 1 251 ? 13.75 2.809 7.012 1 98.62 251 ASP A C 1
ATOM 1953 O O . ASP A 1 251 ? 13.328 2.844 8.164 1 98.62 251 ASP A O 1
ATOM 1957 N N . ILE A 1 252 ? 13.055 2.205 6.094 1 97.88 252 ILE A N 1
ATOM 1958 C CA . ILE A 1 252 ? 11.641 1.885 6.242 1 97.88 252 ILE A CA 1
ATOM 1959 C C . ILE A 1 252 ? 11.461 0.792 7.293 1 97.88 252 ILE A C 1
ATOM 1961 O O . ILE A 1 252 ? 10.391 0.655 7.883 1 97.88 252 ILE A O 1
ATOM 1965 N N . PHE A 1 253 ? 12.516 -0.034 7.539 1 98.44 253 PHE A N 1
ATOM 1966 C CA . PHE A 1 253 ? 12.414 -1.021 8.609 1 98.44 253 PHE A CA 1
AT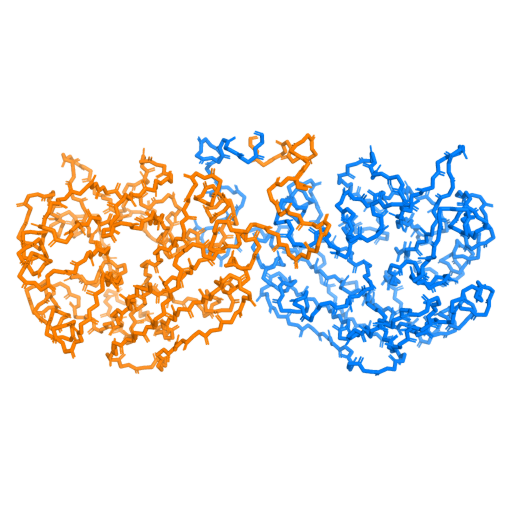OM 1967 C C . PHE A 1 253 ? 12.719 -0.385 9.961 1 98.44 253 PHE A C 1
ATOM 1969 O O . PHE A 1 253 ? 11.969 -0.567 10.922 1 98.44 253 PHE A O 1
ATOM 1976 N N . LEU A 1 254 ? 13.758 0.405 10.008 1 98.19 254 LEU A N 1
ATOM 1977 C CA . LEU A 1 254 ? 14.227 0.963 11.273 1 98.19 254 LEU A CA 1
ATOM 1978 C C . LEU A 1 254 ? 13.281 2.059 11.766 1 98.19 254 LEU A C 1
ATOM 1980 O O . LEU A 1 254 ? 13.227 2.344 12.961 1 98.19 254 LEU A O 1
ATOM 1984 N N . ASP A 1 255 ? 12.523 2.65 10.836 1 98.69 255 ASP A N 1
ATOM 1985 C CA . ASP A 1 255 ? 11.664 3.775 11.195 1 98.69 255 ASP A CA 1
ATOM 1986 C C . ASP A 1 255 ? 10.273 3.297 11.602 1 98.69 255 ASP A C 1
ATOM 1988 O O . ASP A 1 255 ? 9.414 4.105 11.953 1 98.69 255 ASP A O 1
ATOM 1992 N N . ARG A 1 256 ? 10.055 1.979 11.523 1 98.56 256 ARG A N 1
ATOM 1993 C CA . ARG A 1 256 ? 8.789 1.438 11.992 1 98.56 256 ARG A CA 1
ATOM 1994 C C . ARG A 1 256 ? 8.594 1.704 13.484 1 98.56 256 ARG A C 1
ATOM 1996 O O . ARG A 1 256 ? 9.57 1.796 14.234 1 98.56 256 ARG A O 1
ATOM 2003 N N . ARG A 1 257 ? 7.375 1.853 13.844 1 98.06 257 ARG A N 1
ATOM 2004 C CA . ARG A 1 257 ? 6.973 2.053 15.234 1 98.06 257 ARG A CA 1
ATOM 2005 C C . ARG A 1 257 ? 5.891 1.059 15.633 1 98.06 257 ARG A C 1
ATOM 2007 O O . ARG A 1 257 ? 4.754 1.448 15.906 1 98.06 257 ARG A O 1
ATOM 2014 N N . PRO A 1 258 ? 6.27 -0.226 15.742 1 97.44 258 PRO A N 1
ATOM 2015 C CA . PRO A 1 258 ? 5.297 -1.299 15.953 1 97.44 258 PRO A CA 1
ATOM 2016 C C . PRO A 1 258 ? 4.445 -1.085 17.203 1 97.44 258 PRO A C 1
ATOM 2018 O O . PRO A 1 258 ? 3.318 -1.58 17.281 1 97.44 258 PRO A O 1
ATOM 2021 N N . GLU A 1 259 ? 4.941 -0.345 18.156 1 97.06 259 GLU A N 1
ATOM 2022 C CA . GLU A 1 259 ? 4.184 -0.095 19.391 1 97.06 259 GLU A CA 1
ATOM 2023 C C . GLU A 1 259 ? 2.887 0.652 19.094 1 97.06 259 GLU A C 1
ATOM 2025 O O . GLU A 1 259 ? 1.96 0.644 19.906 1 97.06 259 GLU A O 1
ATOM 2030 N N . PHE A 1 260 ? 2.785 1.255 17.875 1 97.5 260 PHE A N 1
ATOM 2031 C CA . PHE A 1 260 ? 1.59 2.016 17.531 1 97.5 260 PHE A CA 1
ATOM 2032 C C . PHE A 1 260 ? 0.726 1.25 16.547 1 97.5 260 PHE A C 1
ATOM 2034 O O . PHE A 1 260 ? -0.318 1.743 16.109 1 97.5 260 PHE A O 1
ATOM 2041 N N . TYR A 1 261 ? 1.197 -0.028 16.172 1 96.56 261 TYR A N 1
ATOM 2042 C CA . TYR A 1 261 ? 0.514 -0.778 15.117 1 96.56 261 TYR A CA 1
ATOM 2043 C C . TYR A 1 261 ? -0.395 -1.846 15.719 1 96.56 261 TYR A C 1
ATOM 2045 O O . TYR A 1 261 ? -0.876 -2.729 15.008 1 96.56 261 TYR A O 1
ATOM 2053 N N . GLY A 1 262 ? -0.59 -1.951 16.984 1 85.12 262 GLY A N 1
ATOM 2054 C CA . GLY A 1 262 ? -1.1 -3.066 17.781 1 85.12 262 GLY A CA 1
ATOM 2055 C C . GLY A 1 262 ? -2.363 -3.672 17.188 1 85.12 262 GLY A C 1
ATOM 2056 O O . GLY A 1 262 ? -2.574 -4.883 17.281 1 85.12 262 GLY A O 1
ATOM 2057 N N . LYS A 1 263 ? -3.191 -2.977 16.453 1 90.38 263 LYS A N 1
ATOM 2058 C CA . LYS A 1 263 ? -4.477 -3.479 15.969 1 90.38 263 LYS A CA 1
ATOM 2059 C C . LYS A 1 263 ? -4.297 -4.371 14.75 1 90.38 263 LYS A C 1
ATOM 2061 O O . LYS A 1 263 ? -5.227 -5.07 14.344 1 90.38 263 LYS A O 1
ATOM 2066 N N . ILE A 1 264 ? -3.094 -4.422 14.25 1 96 264 ILE A N 1
ATOM 2067 C CA . ILE A 1 264 ? -2.844 -5.172 13.023 1 96 264 ILE A CA 1
ATOM 2068 C C . ILE A 1 264 ? -2.611 -6.645 13.359 1 96 264 ILE A C 1
ATOM 2070 O O . ILE A 1 264 ? -3.002 -7.527 12.594 1 96 264 ILE A O 1
ATOM 2074 N N . CYS A 1 265 ? -2.037 -6.93 14.484 1 91.75 265 CYS A N 1
ATOM 2075 C CA . CYS A 1 265 ? -1.687 -8.297 14.859 1 91.75 265 CYS A CA 1
ATOM 2076 C C . CYS A 1 265 ? -2.643 -8.836 15.914 1 91.75 265 CYS A C 1
ATOM 2078 O O . CYS A 1 265 ? -3.258 -8.062 16.656 1 91.75 265 CYS A O 1
ATOM 2080 N N . MET B 1 1 ? -24.875 12.734 2.912 1 97 1 MET B N 1
ATOM 2081 C CA . MET B 1 1 ? -23.781 13.25 2.088 1 97 1 MET B CA 1
ATOM 2082 C C . MET B 1 1 ? -23.016 14.344 2.816 1 97 1 MET B C 1
ATOM 2084 O O . MET B 1 1 ? -23.594 15.086 3.613 1 97 1 MET B O 1
ATOM 2088 N N . LYS B 1 2 ? -21.734 14.297 2.734 1 98.75 2 LYS B N 1
ATOM 2089 C CA . LYS B 1 2 ? -20.844 15.297 3.312 1 98.75 2 LYS B CA 1
ATOM 2090 C C . LYS B 1 2 ? -19.969 15.945 2.238 1 98.75 2 LYS B C 1
ATOM 2092 O O . LYS B 1 2 ? -19.578 15.289 1.267 1 98.75 2 LYS B O 1
ATOM 2097 N N . ARG B 1 3 ? -19.766 17.234 2.369 1 98.81 3 ARG B N 1
ATOM 2098 C CA . ARG B 1 3 ? -18.797 17.938 1.53 1 98.81 3 ARG B CA 1
ATOM 2099 C C . ARG B 1 3 ? -17.438 18.047 2.227 1 98.81 3 ARG B C 1
ATOM 2101 O O . ARG B 1 3 ? -17.328 18.656 3.287 1 98.81 3 ARG B O 1
ATOM 2108 N N . VAL B 1 4 ? -16.438 17.406 1.651 1 98.94 4 VAL B N 1
ATOM 2109 C CA . VAL B 1 4 ? -15.094 17.422 2.244 1 98.94 4 VAL B CA 1
ATOM 2110 C C . VAL B 1 4 ? -14.094 17.984 1.245 1 98.94 4 VAL B C 1
ATOM 2112 O O . VAL B 1 4 ? -14.344 18 0.038 1 98.94 4 VAL B O 1
ATOM 2115 N N . GLY B 1 5 ? -12.984 18.5 1.78 1 98.94 5 GLY B N 1
ATOM 2116 C CA . GLY B 1 5 ? -12.07 19.125 0.845 1 98.94 5 GLY B CA 1
ATOM 2117 C C . GLY B 1 5 ? -10.656 19.234 1.38 1 98.94 5 GLY B C 1
ATOM 2118 O O . GLY B 1 5 ? -10.391 18.859 2.525 1 98.94 5 GLY B O 1
ATOM 2119 N N . PHE B 1 6 ? -9.766 19.625 0.502 1 98.94 6 PHE B N 1
ATOM 2120 C CA . PHE B 1 6 ? -8.391 19.984 0.824 1 98.94 6 PHE B CA 1
ATOM 2121 C C . PHE B 1 6 ? -8.102 21.438 0.435 1 98.94 6 PHE B C 1
ATOM 2123 O O . PHE B 1 6 ? -8.781 22 -0.431 1 98.94 6 PHE B O 1
ATOM 2130 N N . VAL B 1 7 ? -7.172 22.016 1.156 1 98.94 7 VAL B N 1
ATOM 2131 C CA . VAL B 1 7 ? -6.562 23.281 0.779 1 98.94 7 VAL B CA 1
ATOM 2132 C C . VAL B 1 7 ? -5.105 23.062 0.383 1 98.94 7 VAL B C 1
ATOM 2134 O O . VAL B 1 7 ? -4.301 22.594 1.19 1 98.94 7 VAL B O 1
ATOM 2137 N N . GLN B 1 8 ? -4.777 23.25 -0.858 1 98.94 8 GLN B N 1
ATOM 2138 C CA . GLN B 1 8 ? -3.389 23.25 -1.309 1 98.94 8 GLN B CA 1
ATOM 2139 C C . GLN B 1 8 ? -2.773 24.641 -1.215 1 98.94 8 GLN B C 1
ATOM 2141 O O . GLN B 1 8 ? -3.23 25.578 -1.878 1 98.94 8 GLN B O 1
ATOM 2146 N N . THR B 1 9 ? -1.756 24.781 -0.42 1 98.81 9 THR B N 1
ATOM 2147 C CA . THR B 1 9 ? -1.206 26.094 -0.149 1 98.81 9 THR B CA 1
ATOM 2148 C C . THR B 1 9 ? 0.189 26.234 -0.751 1 98.81 9 THR B C 1
ATOM 2150 O O . THR B 1 9 ? 0.708 25.297 -1.352 1 98.81 9 THR B O 1
ATOM 2153 N N . ASN B 1 10 ? 0.752 27.406 -0.725 1 98.62 10 ASN B N 1
ATOM 2154 C CA . ASN B 1 10 ? 2.129 27.75 -1.071 1 98.62 10 ASN B CA 1
ATOM 2155 C C . ASN B 1 10 ? 2.734 28.719 -0.071 1 98.62 10 ASN B C 1
ATOM 2157 O O . ASN B 1 10 ? 2.963 29.891 -0.398 1 98.62 10 ASN B O 1
ATOM 2161 N N . PRO B 1 11 ? 3.029 28.266 1.093 1 98.56 11 PRO B N 1
ATOM 2162 C CA . PRO B 1 11 ? 3.436 29.156 2.178 1 98.56 11 PRO B CA 1
ATOM 2163 C C . PRO B 1 11 ? 4.844 29.719 1.984 1 98.56 11 PRO B C 1
ATOM 2165 O O . PRO B 1 11 ? 5.664 29.109 1.294 1 98.56 11 PRO B O 1
ATOM 2168 N N . GLU B 1 12 ? 5.004 30.922 2.543 1 98.25 12 GLU B N 1
ATOM 2169 C CA . GLU B 1 12 ? 6.328 31.5 2.758 1 98.25 12 GLU B CA 1
ATOM 2170 C C . GLU B 1 12 ? 6.875 31.125 4.133 1 98.25 12 GLU B C 1
ATOM 2172 O O . GLU B 1 12 ? 6.195 31.297 5.145 1 98.25 12 GLU B O 1
ATOM 2177 N N . PHE B 1 13 ? 8.133 30.656 4.109 1 98.69 13 PHE B N 1
ATOM 2178 C CA . PHE B 1 13 ? 8.672 30.156 5.367 1 98.69 13 PHE B CA 1
ATOM 2179 C C . PHE B 1 13 ? 8.68 31.25 6.43 1 98.69 13 PHE B C 1
ATOM 2181 O O . PHE B 1 13 ? 9.172 32.344 6.191 1 98.69 13 PHE B O 1
ATOM 2188 N N . GLY B 1 14 ? 8.07 30.953 7.523 1 98.56 14 GLY B N 1
ATOM 2189 C CA . GLY B 1 14 ? 8.148 31.812 8.703 1 98.56 14 GLY B CA 1
ATOM 2190 C C . GLY B 1 14 ? 7.094 32.906 8.719 1 98.56 14 GLY B C 1
ATOM 2191 O O . GLY B 1 14 ? 6.938 33.594 9.727 1 98.56 14 GLY B O 1
ATOM 2192 N N . ALA B 1 15 ? 6.395 33.031 7.645 1 98.56 15 ALA B N 1
ATOM 2193 C CA . ALA B 1 15 ? 5.371 34.094 7.555 1 98.56 15 ALA B CA 1
ATOM 2194 C C . ALA B 1 15 ? 4.031 33.562 8.078 1 98.56 15 ALA B C 1
ATOM 2196 O O . ALA B 1 15 ? 3.039 33.562 7.344 1 98.56 15 ALA B O 1
ATOM 2197 N N . VAL B 1 16 ? 3.961 33.312 9.367 1 98.81 16 VAL B N 1
ATOM 2198 C CA . VAL B 1 16 ? 2.873 32.594 10 1 98.81 16 VAL B CA 1
ATOM 2199 C C . VAL B 1 16 ? 1.551 33.312 9.766 1 98.81 16 VAL B C 1
ATOM 2201 O O . VAL B 1 16 ? 0.598 32.719 9.242 1 98.81 16 VAL B O 1
ATOM 2204 N N . GLU B 1 17 ? 1.471 34.562 10.023 1 98.25 17 GLU B N 1
ATOM 2205 C CA . GLU B 1 17 ? 0.22 35.312 9.922 1 98.25 17 GLU B CA 1
ATOM 2206 C C . GLU B 1 17 ? -0.271 35.375 8.477 1 98.25 17 GLU B C 1
ATOM 2208 O O . GLU B 1 17 ? -1.457 35.188 8.211 1 98.25 17 GLU B O 1
ATOM 2213 N N . SER B 1 18 ? 0.626 35.719 7.586 1 98.5 18 SER B N 1
ATOM 2214 C CA . SER B 1 18 ? 0.257 35.812 6.18 1 98.5 18 SER B CA 1
ATOM 2215 C C . SER B 1 18 ? -0.155 34.469 5.605 1 98.5 18 SER B C 1
ATOM 2217 O O . SER B 1 18 ? -1.091 34.375 4.809 1 98.5 18 SER B O 1
ATOM 2219 N N . ASN B 1 19 ? 0.59 33.406 5.938 1 98.88 19 ASN B N 1
ATOM 2220 C CA . ASN B 1 19 ? 0.239 32.094 5.484 1 98.88 19 ASN B CA 1
ATOM 2221 C C . ASN B 1 19 ? -1.154 31.672 5.957 1 98.88 19 ASN B C 1
ATOM 2223 O O . ASN B 1 19 ? -1.954 31.156 5.176 1 98.88 19 ASN B O 1
ATOM 2227 N N . LEU B 1 20 ? -1.371 31.891 7.242 1 98.81 20 LEU B N 1
ATOM 2228 C CA . LEU B 1 20 ? -2.666 31.562 7.828 1 98.81 20 LEU B CA 1
ATOM 2229 C C . LEU B 1 20 ? -3.787 32.312 7.125 1 98.81 20 LEU B C 1
ATOM 2231 O O . LEU B 1 20 ? -4.805 31.734 6.754 1 98.81 20 LEU B O 1
ATOM 2235 N N . LYS B 1 21 ? -3.609 33.594 6.977 1 98.56 21 LYS B N 1
ATOM 2236 C CA . LYS B 1 21 ? -4.621 34.406 6.324 1 98.56 21 LYS B CA 1
ATOM 2237 C C . LYS B 1 21 ? -4.91 33.938 4.91 1 98.56 21 LYS B C 1
ATOM 2239 O O . LYS B 1 21 ? -6.07 33.812 4.512 1 98.56 21 LYS B O 1
ATOM 2244 N N . ARG B 1 22 ? -3.902 33.688 4.152 1 98.38 22 ARG B N 1
ATOM 2245 C CA . ARG B 1 22 ? -4.059 33.25 2.77 1 98.38 22 ARG B CA 1
ATOM 2246 C C . ARG B 1 22 ? -4.793 31.906 2.701 1 98.38 22 ARG B C 1
ATOM 2248 O O . ARG B 1 22 ? -5.68 31.719 1.863 1 98.38 22 ARG B O 1
ATOM 2255 N N . ALA B 1 23 ? -4.398 30.984 3.553 1 98.88 23 ALA B N 1
ATOM 2256 C CA . ALA B 1 23 ? -5.035 29.672 3.568 1 98.88 23 ALA B CA 1
ATOM 2257 C C . ALA B 1 23 ? -6.516 29.781 3.916 1 98.88 23 ALA B C 1
ATOM 2259 O O . ALA B 1 23 ? -7.355 29.125 3.295 1 98.88 23 ALA B O 1
ATOM 2260 N N . LEU B 1 24 ? -6.812 30.578 4.914 1 98.88 24 LEU B N 1
ATOM 2261 C CA . LEU B 1 24 ? -8.203 30.75 5.332 1 98.88 24 LEU B CA 1
ATOM 2262 C C . LEU B 1 24 ? -9.008 31.484 4.27 1 98.88 24 LEU B C 1
ATOM 2264 O O . LEU B 1 24 ? -10.195 31.203 4.086 1 98.88 24 LEU B O 1
ATOM 2268 N N . ASP B 1 25 ? -8.359 32.406 3.592 1 98.62 25 ASP B N 1
ATOM 2269 C CA . ASP B 1 25 ? -9.023 33.062 2.471 1 98.62 25 ASP B CA 1
ATOM 2270 C C . ASP B 1 25 ? -9.406 32.062 1.391 1 98.62 25 ASP B C 1
ATOM 2272 O O . ASP B 1 25 ? -10.508 32.125 0.835 1 98.62 25 ASP B O 1
ATOM 2276 N N . LEU B 1 26 ? -8.547 31.172 1.049 1 98.56 26 LEU B N 1
ATOM 2277 C CA . LEU B 1 26 ? -8.844 30.109 0.096 1 98.56 26 LEU B CA 1
ATOM 2278 C C . LEU B 1 26 ? -10 29.25 0.59 1 98.56 26 LEU B C 1
ATOM 2280 O O . LEU B 1 26 ? -10.93 28.953 -0.167 1 98.56 26 LEU B O 1
ATOM 2284 N N . ALA B 1 27 ? -9.914 28.875 1.847 1 98.75 27 ALA B N 1
ATOM 2285 C CA . ALA B 1 27 ? -10.906 27.984 2.451 1 98.75 27 ALA B CA 1
ATOM 2286 C C . ALA B 1 27 ? -12.281 28.641 2.467 1 98.75 27 ALA B C 1
ATOM 2288 O O . ALA B 1 27 ? -13.305 27.953 2.365 1 98.75 27 ALA B O 1
ATOM 2289 N N . SER B 1 28 ? -12.305 29.922 2.643 1 98.31 28 SER B N 1
ATOM 2290 C CA . SER B 1 28 ? -13.555 30.656 2.783 1 98.31 28 SER B CA 1
ATOM 2291 C C . SER B 1 28 ? -14.336 30.688 1.473 1 98.31 28 SER B C 1
ATOM 2293 O O . SER B 1 28 ? -15.516 31.031 1.451 1 98.31 28 SER B O 1
ATOM 2295 N N . LYS B 1 29 ? -13.734 30.234 0.381 1 96.75 29 LYS B N 1
ATOM 2296 C CA . LYS B 1 29 ? -14.352 30.297 -0.941 1 96.75 29 LYS B CA 1
ATOM 2297 C C . LYS B 1 29 ? -15.281 29.109 -1.166 1 96.75 29 LYS B C 1
ATOM 2299 O O . LYS B 1 29 ? -16 29.062 -2.162 1 96.75 29 LYS B O 1
ATOM 2304 N N . VAL B 1 30 ? -15.242 28.156 -0.24 1 97.81 30 VAL B N 1
ATOM 2305 C CA . VAL B 1 30 ? -16.047 26.953 -0.421 1 97.81 30 VAL B CA 1
ATOM 2306 C C . VAL B 1 30 ? -16.844 26.672 0.847 1 97.81 30 VAL B C 1
ATOM 2308 O O . VAL B 1 30 ? -16.484 27.125 1.935 1 97.81 30 VAL B O 1
ATOM 2311 N N . GLU B 1 31 ? -17.938 26.031 0.691 1 98 31 GLU B N 1
ATOM 2312 C CA . GLU B 1 31 ? -18.672 25.438 1.803 1 98 31 GLU B CA 1
ATOM 2313 C C . GLU B 1 31 ? -18.312 23.953 1.975 1 98 31 GLU B C 1
ATOM 2315 O O . GLU B 1 31 ? -18.297 23.203 1.003 1 98 31 GLU B O 1
ATOM 2320 N N . SER B 1 32 ? -17.984 23.594 3.131 1 98.69 32 SER B N 1
ATOM 2321 C CA . SER B 1 32 ? -17.578 22.219 3.383 1 98.69 32 SER B CA 1
ATOM 2322 C C . SER B 1 32 ? -17.891 21.797 4.82 1 98.69 32 SER B C 1
ATOM 2324 O O . SER B 1 32 ? -18.094 22.656 5.688 1 98.69 32 SER B O 1
ATOM 2326 N N . ASP B 1 33 ? -18 20.5 4.984 1 98.88 33 ASP B N 1
ATOM 2327 C CA . ASP B 1 33 ? -18.141 19.938 6.324 1 98.88 33 ASP B CA 1
ATOM 2328 C C . ASP B 1 33 ? -16.781 19.672 6.953 1 98.88 33 ASP B C 1
ATOM 2330 O O . ASP B 1 33 ? -16.656 19.641 8.18 1 98.88 33 ASP B O 1
ATOM 2334 N N . LEU B 1 34 ? -15.773 19.469 6.164 1 98.94 34 LEU B N 1
ATOM 2335 C CA . LEU B 1 34 ? -14.414 19.172 6.602 1 98.94 34 LEU B CA 1
ATOM 2336 C C . LEU B 1 34 ? -13.391 19.703 5.594 1 98.94 34 LEU B C 1
ATOM 2338 O O . LEU B 1 34 ? -13.516 19.453 4.395 1 98.94 34 LEU B O 1
ATOM 2342 N N . LEU B 1 35 ? -12.422 20.438 6.07 1 99 35 LEU B N 1
ATOM 2343 C CA . LEU B 1 35 ? -11.281 20.859 5.266 1 99 35 LEU B CA 1
ATOM 2344 C C . LEU B 1 35 ? -9.977 20.375 5.879 1 99 35 LEU B C 1
ATOM 2346 O O . LEU B 1 35 ? -9.789 20.469 7.098 1 99 35 LEU B O 1
ATOM 2350 N N . VAL B 1 36 ? -9.141 19.859 5.078 1 99 36 VAL B N 1
ATOM 2351 C CA . VAL B 1 36 ? -7.805 19.438 5.488 1 99 36 VAL B CA 1
ATOM 2352 C C . VAL B 1 36 ? -6.77 20.406 4.926 1 99 36 VAL B C 1
ATOM 2354 O O . VAL B 1 36 ? -6.809 20.766 3.746 1 99 36 VAL B O 1
ATOM 2357 N N . PHE B 1 37 ? -5.934 20.938 5.797 1 99 37 PHE B N 1
ATOM 2358 C CA . PHE B 1 37 ? -4.824 21.812 5.438 1 99 37 PHE B CA 1
ATOM 2359 C C . PHE B 1 37 ? -3.508 21.031 5.434 1 99 37 PHE B C 1
ATOM 2361 O O . PHE B 1 37 ? -3.389 20 6.09 1 99 37 PHE B O 1
ATOM 2368 N N . PRO B 1 38 ? -2.471 21.516 4.742 1 98.94 38 PRO B N 1
ATOM 2369 C CA . PRO B 1 38 ? -1.203 20.797 4.605 1 98.94 38 PRO B CA 1
ATOM 2370 C C . PRO B 1 38 ? -0.426 20.719 5.918 1 98.94 38 PRO B C 1
ATOM 2372 O O . PRO B 1 38 ? -0.772 21.406 6.887 1 98.94 38 PRO B O 1
ATOM 2375 N N . GLU B 1 39 ? 0.544 19.812 5.941 1 98.94 39 GLU B N 1
ATOM 2376 C CA . GLU B 1 39 ? 1.589 19.734 6.957 1 98.94 39 GLU B CA 1
ATOM 2377 C C . GLU B 1 39 ? 2.324 21.062 7.102 1 98.94 39 GLU B C 1
ATOM 2379 O O . GLU B 1 39 ? 2.766 21.641 6.113 1 98.94 39 GLU B O 1
ATOM 2384 N N . LEU B 1 40 ? 2.342 21.578 8.336 1 98.94 40 LEU B N 1
ATOM 2385 C CA . LEU B 1 40 ? 3.102 22.781 8.656 1 98.94 40 LEU B CA 1
ATOM 2386 C C . LEU B 1 40 ? 2.699 23.938 7.754 1 98.94 40 LEU B C 1
ATOM 2388 O O . LEU B 1 40 ? 3.549 24.734 7.34 1 98.94 40 LEU B O 1
ATOM 2392 N N . PHE B 1 41 ? 1.454 24.016 7.453 1 98.81 41 PHE B N 1
ATOM 2393 C CA . PHE B 1 41 ? 0.956 24.938 6.445 1 98.81 41 PHE B CA 1
ATOM 2394 C C . PHE B 1 41 ? 1.195 26.391 6.875 1 98.81 41 PHE B C 1
ATOM 2396 O O . PHE B 1 41 ? 1.323 27.281 6.031 1 98.81 41 PHE B O 1
ATOM 2403 N N . ASN B 1 42 ? 1.241 26.656 8.195 1 98.75 42 ASN B N 1
ATOM 2404 C CA . ASN B 1 42 ? 1.316 28.031 8.68 1 98.75 42 ASN B CA 1
ATOM 2405 C C . ASN B 1 42 ? 2.756 28.547 8.703 1 98.75 42 ASN B C 1
ATOM 2407 O O . ASN B 1 42 ? 2.99 29.75 8.75 1 98.75 42 ASN B O 1
ATOM 2411 N N . THR B 1 43 ? 3.723 27.656 8.664 1 98.81 43 THR B N 1
ATOM 2412 C CA . THR B 1 43 ? 5.098 28.109 8.852 1 98.81 43 THR B CA 1
ATOM 2413 C C . THR B 1 43 ? 5.93 27.828 7.605 1 98.81 43 THR B C 1
ATOM 2415 O O . THR B 1 43 ? 6.965 28.469 7.391 1 98.81 43 THR B O 1
ATOM 2418 N N . GLY B 1 44 ? 5.531 26.938 6.812 1 98.62 44 GLY B N 1
ATOM 2419 C CA . GLY B 1 44 ? 6.465 26.312 5.883 1 98.62 44 GLY B CA 1
ATOM 2420 C C . GLY B 1 44 ? 7.199 25.125 6.477 1 98.62 44 GLY B C 1
ATOM 2421 O O . GLY B 1 44 ? 7.066 24.844 7.668 1 98.62 44 GLY B O 1
ATOM 2422 N N . TYR B 1 45 ? 8.008 24.5 5.758 1 98.62 45 TYR B N 1
ATOM 2423 C CA . TYR B 1 45 ? 8.5 23.172 6.098 1 98.62 45 TYR B CA 1
ATOM 2424 C C . TYR B 1 45 ? 9.992 23.203 6.387 1 98.62 45 TYR B C 1
ATOM 2426 O O . TYR B 1 45 ? 10.469 22.5 7.281 1 98.62 45 TYR B O 1
ATOM 2434 N N . LEU B 1 46 ? 10.766 23.984 5.66 1 98.56 46 LEU B N 1
ATOM 2435 C CA . LEU B 1 46 ? 12.211 23.812 5.586 1 98.56 46 LEU B CA 1
ATOM 2436 C C . LEU B 1 46 ? 12.898 24.484 6.773 1 98.56 46 LEU B C 1
ATOM 2438 O O . LEU B 1 46 ? 13.648 25.438 6.598 1 98.56 46 LEU B O 1
ATOM 2442 N N . PHE B 1 47 ? 12.641 23.984 7.949 1 98.69 47 PHE B N 1
ATOM 2443 C CA . PHE B 1 47 ? 13.32 24.422 9.164 1 98.69 47 PHE B CA 1
ATOM 2444 C C . PHE B 1 47 ? 14.805 24.078 9.102 1 98.69 47 PHE B C 1
ATOM 2446 O O . PHE B 1 47 ? 15.188 23 8.633 1 98.69 47 PHE B O 1
ATOM 2453 N N . LEU B 1 48 ? 15.664 24.922 9.664 1 98.25 48 LEU B N 1
ATOM 2454 C CA . LEU B 1 48 ? 17.109 24.719 9.609 1 98.25 48 LEU B CA 1
ATOM 2455 C C . LEU B 1 48 ? 17.641 24.234 10.953 1 98.25 48 LEU B C 1
ATOM 2457 O O . LEU B 1 48 ? 18.766 23.75 11.047 1 98.25 48 LEU B O 1
ATOM 2461 N N . SER B 1 49 ? 16.828 24.391 12 1 98.31 49 SER B N 1
ATOM 2462 C CA . SER B 1 49 ? 17.266 23.969 13.328 1 98.31 49 SER B CA 1
ATOM 2463 C C . SER B 1 49 ? 16.078 23.734 14.25 1 98.31 49 SER B C 1
ATOM 2465 O O . SER B 1 49 ? 14.977 24.234 14 1 98.31 49 SER B O 1
ATOM 2467 N N . ARG B 1 50 ? 16.359 22.984 15.273 1 98.38 50 ARG B N 1
ATOM 2468 C CA . ARG B 1 50 ? 15.352 22.766 16.312 1 98.38 50 ARG B CA 1
ATOM 2469 C C . ARG B 1 50 ? 14.953 24.094 16.969 1 98.38 50 ARG B C 1
ATOM 2471 O O . ARG B 1 50 ? 13.781 24.297 17.297 1 98.38 50 ARG B O 1
ATOM 2478 N N . GLU B 1 51 ? 15.891 24.969 17.172 1 98 51 GLU B N 1
ATOM 2479 C CA . GLU B 1 51 ? 15.625 26.266 17.781 1 98 51 GLU B CA 1
ATOM 2480 C C . GLU B 1 51 ? 14.633 27.078 16.938 1 98 51 GLU B C 1
ATOM 2482 O O . GLU B 1 51 ? 13.742 27.719 17.469 1 98 51 GLU B O 1
ATOM 2487 N N . GLU B 1 52 ? 14.883 26.984 15.68 1 98.38 52 GLU B N 1
ATOM 2488 C CA . GLU B 1 52 ? 13.977 27.672 14.766 1 98.38 52 GLU B CA 1
ATOM 2489 C C . GLU B 1 52 ? 12.562 27.094 14.859 1 98.38 52 GLU B C 1
ATOM 2491 O O . GLU B 1 52 ? 11.586 27.828 14.852 1 98.38 52 GLU B O 1
ATOM 2496 N N . ALA B 1 53 ? 12.43 25.781 14.906 1 98.75 53 ALA B N 1
ATOM 2497 C CA . ALA B 1 53 ? 11.133 25.125 15.055 1 98.75 53 ALA B CA 1
ATOM 2498 C C . ALA B 1 53 ? 10.469 25.516 16.375 1 98.75 53 ALA B C 1
ATOM 2500 O O . ALA B 1 53 ? 9.266 25.766 16.406 1 98.75 53 ALA B O 1
ATOM 2501 N N . LEU B 1 54 ? 11.266 25.547 17.391 1 98.5 54 LEU B N 1
ATOM 2502 C CA . LEU B 1 54 ? 10.734 25.938 18.688 1 98.5 54 LEU B CA 1
ATOM 2503 C C . LEU B 1 54 ? 10.211 27.375 18.656 1 98.5 54 LEU B C 1
ATOM 2505 O O . LEU B 1 54 ? 9.156 27.672 19.234 1 98.5 54 LEU B O 1
ATOM 2509 N N . LYS B 1 55 ? 10.891 28.219 18 1 98.06 55 LYS B N 1
ATOM 2510 C CA . LYS B 1 55 ? 10.508 29.625 17.906 1 98.06 55 LYS B CA 1
ATOM 2511 C C . LYS B 1 55 ? 9.188 29.797 17.172 1 98.06 55 LYS B C 1
ATOM 2513 O O . LYS B 1 55 ? 8.383 30.672 17.516 1 98.06 55 LYS B O 1
ATOM 2518 N N . LEU B 1 56 ? 8.984 28.984 16.188 1 98.62 56 LEU B N 1
ATOM 2519 C CA . LEU B 1 56 ? 7.812 29.156 15.336 1 98.62 56 LEU B CA 1
ATOM 2520 C C . LEU B 1 56 ? 6.672 28.25 15.797 1 98.62 56 LEU B C 1
ATOM 2522 O O . LEU B 1 56 ? 5.566 28.312 15.258 1 98.62 56 LEU B O 1
ATOM 2526 N N . SER B 1 57 ? 6.953 27.375 16.781 1 98.81 57 SER B N 1
ATOM 2527 C CA . SER B 1 57 ? 5.941 26.438 17.281 1 98.81 57 SER B CA 1
ATOM 2528 C C . SER B 1 57 ? 4.977 27.141 18.234 1 98.81 57 SER B C 1
ATOM 2530 O O . SER B 1 57 ? 5.262 28.25 18.719 1 98.81 57 SER B O 1
ATOM 2532 N N . GLU B 1 58 ? 3.859 26.594 18.391 1 98.62 58 GLU B N 1
ATOM 2533 C CA . GLU B 1 58 ? 2.873 27.109 19.328 1 98.62 58 GLU B CA 1
ATOM 2534 C C . GLU B 1 58 ? 2.131 25.984 20.047 1 98.62 58 GLU B C 1
ATOM 2536 O O . GLU B 1 58 ? 2.119 24.844 19.562 1 98.62 58 GLU B O 1
ATOM 2541 N N . GLY B 1 59 ? 1.575 26.234 21.188 1 98.19 59 GLY B N 1
ATOM 2542 C CA . GLY B 1 59 ? 0.707 25.297 21.875 1 98.19 59 GLY B CA 1
ATOM 2543 C C . GLY B 1 59 ? -0.699 25.25 21.312 1 98.19 59 GLY B C 1
ATOM 2544 O O . GLY B 1 59 ? -1.041 26.047 20.438 1 98.19 59 GLY B O 1
ATOM 2545 N N . LEU B 1 60 ? -1.5 24.391 21.859 1 97.38 60 LEU B N 1
ATOM 2546 C CA . LEU B 1 60 ? -2.869 24.234 21.375 1 97.38 60 LEU B CA 1
ATOM 2547 C C . LEU B 1 60 ? -3.695 25.484 21.672 1 97.38 60 LEU B C 1
ATOM 2549 O O . LEU B 1 60 ? -4.785 25.656 21.125 1 97.38 60 LEU B O 1
ATOM 2553 N N . ASP B 1 61 ? -3.17 26.359 22.469 1 96.38 61 ASP B N 1
ATOM 2554 C CA . ASP B 1 61 ? -3.834 27.609 22.781 1 96.38 61 ASP B CA 1
ATOM 2555 C C . ASP B 1 61 ? -3.211 28.766 22 1 96.38 61 ASP B C 1
ATOM 2557 O O . ASP B 1 61 ? -3.494 29.938 22.281 1 96.38 61 ASP B O 1
ATOM 2561 N N . GLY B 1 62 ? -2.393 28.469 21.047 1 97.94 62 GLY B N 1
ATOM 2562 C CA . GLY B 1 62 ? -1.677 29.484 20.297 1 97.94 62 GLY B CA 1
ATOM 2563 C C . GLY B 1 62 ? -2.547 30.188 19.266 1 97.94 62 GLY B C 1
ATOM 2564 O O . GLY B 1 62 ? -3.699 29.797 19.062 1 97.94 62 GLY B O 1
ATOM 2565 N N . PRO B 1 63 ? -2.021 31.234 18.672 1 98.12 63 PRO B N 1
ATOM 2566 C CA . PRO B 1 63 ? -2.797 32.094 17.781 1 98.12 63 PRO B CA 1
ATOM 2567 C C . PRO B 1 63 ? -3.307 31.375 16.547 1 98.12 63 PRO B C 1
ATOM 2569 O O . PRO B 1 63 ? -4.422 31.641 16.094 1 98.12 63 PRO B O 1
ATOM 2572 N N . THR B 1 64 ? -2.486 30.562 15.914 1 98.75 64 THR B N 1
ATOM 2573 C CA . THR B 1 64 ? -2.93 29.844 14.727 1 98.75 64 THR B CA 1
ATOM 2574 C C . THR B 1 64 ? -4.129 28.953 15.055 1 98.75 64 THR B C 1
ATOM 2576 O O . THR B 1 64 ? -5.121 28.953 14.32 1 98.75 64 THR B O 1
ATOM 2579 N N . ILE B 1 65 ? -4.055 28.203 16.188 1 98.88 65 ILE B N 1
ATOM 2580 C CA . ILE B 1 65 ? -5.121 27.297 16.594 1 98.88 65 ILE B CA 1
ATOM 2581 C C . ILE B 1 65 ? -6.391 28.094 16.891 1 98.88 65 ILE B C 1
ATOM 2583 O O . ILE B 1 65 ? -7.484 27.703 16.484 1 98.88 65 ILE B O 1
ATOM 2587 N N . LYS B 1 66 ? -6.188 29.172 17.562 1 98.75 66 LYS B N 1
ATOM 2588 C CA . LYS B 1 66 ? -7.336 30.016 17.875 1 98.75 66 LYS B CA 1
ATOM 2589 C C . LYS B 1 66 ? -8.023 30.5 16.594 1 98.75 66 LYS B C 1
ATOM 2591 O O . LYS B 1 66 ? -9.25 30.484 16.516 1 98.75 66 LYS B O 1
ATOM 2596 N N . ARG B 1 67 ? -7.281 30.969 15.664 1 98.88 67 ARG B N 1
ATOM 2597 C CA . ARG B 1 67 ? -7.844 31.453 14.406 1 98.88 67 ARG B CA 1
ATOM 2598 C C . ARG B 1 67 ? -8.555 30.328 13.648 1 98.88 67 ARG B C 1
ATOM 2600 O O . ARG B 1 67 ? -9.594 30.562 13.031 1 98.88 67 ARG B O 1
ATOM 2607 N N . LEU B 1 68 ? -7.965 29.188 13.625 1 98.94 68 LEU B N 1
ATOM 2608 C CA . LEU B 1 68 ? -8.594 28.031 12.992 1 98.94 68 LEU B CA 1
ATOM 2609 C C . LEU B 1 68 ? -9.906 27.688 13.688 1 98.94 68 LEU B C 1
ATOM 2611 O O . LEU B 1 68 ? -10.898 27.375 13.023 1 98.94 68 LEU B O 1
ATOM 2615 N N . SER B 1 69 ? -9.836 27.672 14.992 1 98.88 69 SER B N 1
ATOM 2616 C CA . SER B 1 69 ? -11.031 27.391 15.781 1 98.88 69 SER B CA 1
ATOM 2617 C C . SER B 1 69 ? -12.148 28.375 15.445 1 98.88 69 SER B C 1
ATOM 2619 O O . SER B 1 69 ? -13.297 27.969 15.25 1 98.88 69 SER B O 1
ATOM 2621 N N . ASP B 1 70 ? -11.82 29.641 15.445 1 98.88 70 ASP B N 1
ATOM 2622 C CA . ASP B 1 70 ? -12.789 30.672 15.102 1 98.88 70 ASP B CA 1
ATOM 2623 C C . ASP B 1 70 ? -13.359 30.438 13.703 1 98.88 70 ASP B C 1
ATOM 2625 O O . ASP B 1 70 ? -14.57 30.547 13.492 1 98.88 70 ASP B O 1
ATOM 2629 N N . PHE B 1 71 ? -12.523 30.203 12.758 1 98.88 71 PHE B N 1
ATOM 2630 C CA . PHE B 1 71 ? -12.938 29.953 11.391 1 98.88 71 PHE B CA 1
ATOM 2631 C C . PHE B 1 71 ? -13.891 28.766 11.312 1 98.88 71 PHE B C 1
ATOM 2633 O O . PHE B 1 71 ? -14.914 28.812 10.633 1 98.88 71 PHE B O 1
ATOM 2640 N N . ALA B 1 72 ? -13.469 27.656 11.992 1 98.94 72 ALA B N 1
ATOM 2641 C CA . ALA B 1 72 ? -14.289 26.438 12.008 1 98.94 72 ALA B CA 1
ATOM 2642 C C . ALA B 1 72 ? -15.711 26.75 12.484 1 98.94 72 ALA B C 1
ATOM 2644 O O . ALA B 1 72 ? -16.688 26.328 11.852 1 98.94 72 ALA B O 1
ATOM 2645 N N . SER B 1 73 ? -15.773 27.453 13.57 1 98.75 73 SER B N 1
ATOM 2646 C CA . SER B 1 73 ? -17.062 27.797 14.156 1 98.75 73 SER B CA 1
ATOM 2647 C C . SER B 1 73 ? -17.844 28.734 13.234 1 98.75 73 SER B C 1
ATOM 2649 O O . SER B 1 73 ? -19.031 28.5 12.977 1 98.75 73 SER B O 1
ATOM 2651 N N . GLU B 1 74 ? -17.172 29.719 12.719 1 98.56 74 GLU B N 1
ATOM 2652 C CA . GLU B 1 74 ? -17.812 30.734 11.883 1 98.56 74 GLU B CA 1
ATOM 2653 C C . GLU B 1 74 ? -18.375 30.109 10.602 1 98.56 74 GLU B C 1
ATOM 2655 O O . GLU B 1 74 ? -19.438 30.516 10.117 1 98.56 74 GLU B O 1
ATOM 2660 N N . HIS B 1 75 ? -17.703 29.156 10.062 1 98.62 75 HIS B N 1
ATOM 2661 C CA . HIS B 1 75 ? -18.062 28.625 8.758 1 98.62 75 HIS B CA 1
ATOM 2662 C C . HIS B 1 75 ? -18.688 27.234 8.898 1 98.62 75 HIS B C 1
ATOM 2664 O O . HIS B 1 75 ? -19.031 26.609 7.895 1 98.62 75 HIS B O 1
ATOM 2670 N N . SER B 1 76 ? -18.812 26.766 10.141 1 98.5 76 SER B N 1
ATOM 2671 C CA . SER B 1 76 ? -19.359 25.453 10.422 1 98.5 76 SER B CA 1
ATOM 2672 C C . SER B 1 76 ? -18.656 24.375 9.602 1 98.5 76 SER B C 1
ATOM 2674 O O . SER B 1 76 ? -19.297 23.578 8.914 1 98.5 76 SER B O 1
ATOM 2676 N N . THR B 1 77 ? -17.359 24.391 9.617 1 98.88 77 THR B N 1
ATOM 2677 C CA . THR B 1 77 ? -16.516 23.422 8.93 1 98.88 77 THR B CA 1
ATOM 2678 C C . THR B 1 77 ? -15.469 22.844 9.875 1 98.88 77 THR B C 1
ATOM 2680 O O . THR B 1 77 ? -14.781 23.594 10.578 1 98.88 77 THR B O 1
ATOM 2683 N N . ALA B 1 78 ? -15.414 21.516 9.992 1 98.94 78 ALA B N 1
ATOM 2684 C CA . ALA B 1 78 ? -14.32 20.906 10.742 1 98.94 78 ALA B CA 1
ATOM 2685 C C . ALA B 1 78 ? -12.992 21.062 10.016 1 98.94 78 ALA B C 1
ATOM 2687 O O . ALA B 1 78 ? -12.969 21.25 8.797 1 98.94 78 ALA B O 1
ATOM 2688 N N . ILE B 1 79 ? -11.906 21.047 10.805 1 99 79 ILE B N 1
ATOM 2689 C CA . ILE B 1 79 ? -10.602 21.328 10.219 1 99 79 ILE B CA 1
ATOM 2690 C C . ILE B 1 79 ? -9.57 20.328 10.75 1 99 79 ILE B C 1
ATOM 2692 O O . ILE B 1 79 ? -9.555 20.016 11.945 1 99 79 ILE B O 1
ATOM 2696 N N . VAL B 1 80 ? -8.797 19.75 9.898 1 99 80 VAL B N 1
ATOM 2697 C CA . VAL B 1 80 ? -7.52 19.125 10.227 1 99 80 VAL B CA 1
ATOM 2698 C C . VAL B 1 80 ? -6.383 19.953 9.617 1 99 80 VAL B C 1
ATOM 2700 O O . VAL B 1 80 ? -6.359 20.188 8.414 1 99 80 VAL B O 1
ATOM 2703 N N . ALA B 1 81 ? -5.453 20.406 10.398 1 99 81 ALA B N 1
ATOM 2704 C CA . ALA B 1 81 ? -4.422 21.312 9.898 1 99 81 ALA B CA 1
ATOM 2705 C C . ALA B 1 81 ? -3.074 21.031 10.555 1 99 81 ALA B C 1
ATOM 2707 O O . ALA B 1 81 ? -2.996 20.844 11.773 1 99 81 ALA B O 1
ATOM 2708 N N . GLY B 1 82 ? -2.037 20.969 9.758 1 98.94 82 GLY B N 1
ATOM 2709 C CA . GLY B 1 82 ? -0.692 20.766 10.266 1 98.94 82 GLY B CA 1
ATOM 2710 C C . GLY B 1 82 ? -0.081 22.016 10.852 1 98.94 82 GLY B C 1
ATOM 2711 O O . GLY B 1 82 ? -0.338 23.125 10.375 1 98.94 82 GLY B O 1
ATOM 2712 N N . PHE B 1 83 ? 0.729 21.891 11.875 1 98.94 83 PHE B N 1
ATOM 2713 C CA . PHE B 1 83 ? 1.449 23 12.492 1 98.94 83 PHE B CA 1
ATOM 2714 C C . PHE B 1 83 ? 2.586 22.484 13.367 1 98.94 83 PHE B C 1
ATOM 2716 O O . PHE B 1 83 ? 2.568 21.344 13.805 1 98.94 83 PHE B O 1
ATOM 2723 N N . PRO B 1 84 ? 3.627 23.297 13.562 1 98.94 84 PRO B N 1
ATOM 2724 C CA . PRO B 1 84 ? 4.602 22.922 14.586 1 98.94 84 PRO B CA 1
ATOM 2725 C C . PRO B 1 84 ? 4.078 23.125 16 1 98.94 84 PRO B C 1
ATOM 2727 O O . PRO B 1 84 ? 3.77 24.266 16.391 1 98.94 84 PRO B O 1
ATOM 2730 N N . GLU B 1 85 ? 4.016 22.062 16.75 1 98.94 85 GLU B N 1
ATOM 2731 C CA . GLU B 1 85 ? 3.424 22.078 18.078 1 98.94 85 GLU B CA 1
ATOM 2732 C C . GLU B 1 85 ? 4.5 22.172 19.156 1 98.94 85 GLU B C 1
ATOM 2734 O O . GLU B 1 85 ? 5.488 21.438 19.125 1 98.94 85 GLU B O 1
ATOM 2739 N N . ARG B 1 86 ? 4.234 23.062 20 1 98.62 86 ARG B N 1
ATOM 2740 C CA . ARG B 1 86 ? 5.043 23.141 21.219 1 98.62 86 ARG B CA 1
ATOM 2741 C C . ARG B 1 86 ? 4.312 22.516 22.406 1 98.62 86 ARG B C 1
ATOM 2743 O O . ARG B 1 86 ? 3.145 22.828 22.641 1 98.62 86 ARG B O 1
ATOM 2750 N N . ASP B 1 87 ? 4.898 21.609 23.078 1 97.88 87 ASP B N 1
ATOM 2751 C CA . ASP B 1 87 ? 4.418 21.047 24.328 1 97.88 87 ASP B CA 1
ATOM 2752 C C . ASP B 1 87 ? 5.547 20.938 25.359 1 97.88 87 ASP B C 1
ATOM 2754 O O . ASP B 1 87 ? 6.305 19.969 25.344 1 97.88 87 ASP B O 1
ATOM 2758 N N . GLY B 1 88 ? 5.496 21.859 26.25 1 93.94 88 GLY B N 1
ATOM 2759 C CA . GLY B 1 88 ? 6.645 21.969 27.141 1 93.94 88 GLY B CA 1
ATOM 2760 C C . GLY B 1 88 ? 7.941 22.25 26.406 1 93.94 88 GLY B C 1
ATOM 2761 O O . GLY B 1 88 ? 8.016 23.188 25.594 1 93.94 88 GLY B O 1
ATOM 2762 N N . GLY B 1 89 ? 8.984 21.531 26.609 1 94.38 89 GLY B N 1
ATOM 2763 C CA . GLY B 1 89 ? 10.273 21.719 25.953 1 94.38 89 GLY B CA 1
ATOM 2764 C C . GLY B 1 89 ? 10.406 20.953 24.656 1 94.38 89 GLY B C 1
ATOM 2765 O O . GLY B 1 89 ? 11.461 20.984 24.016 1 94.38 89 GLY B O 1
ATOM 2766 N N . LYS B 1 90 ? 9.289 20.375 24.266 1 98.44 90 LYS B N 1
ATOM 2767 C CA . LYS B 1 90 ? 9.328 19.547 23.062 1 98.44 90 LYS B CA 1
ATOM 2768 C C . LYS B 1 90 ? 8.641 20.25 21.891 1 98.44 90 LYS B C 1
ATOM 2770 O O . LYS B 1 90 ? 7.805 21.141 22.094 1 98.44 90 LYS B O 1
ATOM 2775 N N . VAL B 1 91 ? 9.055 19.906 20.703 1 98.88 91 VAL B N 1
ATOM 2776 C CA . VAL B 1 91 ? 8.461 20.422 19.484 1 98.88 91 VAL B CA 1
ATOM 2777 C C . VAL B 1 91 ? 8.109 19.266 18.547 1 98.88 91 VAL B C 1
ATOM 2779 O O . VAL B 1 91 ? 8.961 18.422 18.25 1 98.88 91 VAL B O 1
ATOM 2782 N N . TYR B 1 92 ? 6.844 19.203 18.141 1 98.94 92 TYR B N 1
ATOM 2783 C CA . TYR B 1 92 ? 6.34 18.109 17.312 1 98.94 92 TYR B CA 1
ATOM 2784 C C . TYR B 1 92 ? 5.824 18.625 15.977 1 98.94 92 TYR B C 1
ATOM 2786 O O . TYR B 1 92 ? 5.367 19.766 15.875 1 98.94 92 TYR B O 1
ATOM 2794 N N . ASN B 1 93 ? 6.039 17.844 14.906 1 98.94 93 ASN B N 1
ATOM 2795 C CA . ASN B 1 93 ? 5.25 17.969 13.688 1 98.94 93 ASN B CA 1
ATOM 2796 C C . ASN B 1 93 ? 3.854 17.375 13.852 1 98.94 93 ASN B C 1
ATOM 2798 O O . ASN B 1 93 ? 3.689 16.156 13.828 1 98.94 93 ASN B O 1
ATOM 2802 N N . SER B 1 94 ? 2.85 18.25 14 1 98.94 94 SER B N 1
ATOM 2803 C CA . SER B 1 94 ? 1.537 17.797 14.438 1 98.94 94 SER B CA 1
ATOM 2804 C C . SER B 1 94 ? 0.437 18.266 13.5 1 98.94 94 SER B C 1
ATOM 2806 O O . SER B 1 94 ? 0.674 19.125 12.641 1 98.94 94 SER B O 1
ATOM 2808 N N . ALA B 1 95 ? -0.682 17.672 13.562 1 98.94 95 ALA B N 1
ATOM 2809 C CA . ALA B 1 95 ? -1.936 18.141 12.992 1 98.94 95 ALA B CA 1
ATOM 2810 C C . ALA B 1 95 ? -3.029 18.234 14.047 1 98.94 95 ALA B C 1
ATOM 2812 O O . ALA B 1 95 ? -3.191 17.328 14.859 1 98.94 95 ALA B O 1
ATOM 2813 N N . VAL B 1 96 ? -3.734 19.344 14.07 1 98.94 96 VAL B N 1
ATOM 2814 C CA . VAL B 1 96 ? -4.824 19.547 15.016 1 98.94 96 VAL B CA 1
ATOM 2815 C C . VAL B 1 96 ? -6.152 19.156 14.367 1 98.94 96 VAL B C 1
ATOM 2817 O O . VAL B 1 96 ? -6.34 19.328 13.164 1 98.94 96 VAL B O 1
ATOM 2820 N N . ALA B 1 97 ? -7.051 18.562 15.164 1 98.94 97 ALA B N 1
ATOM 2821 C CA . ALA B 1 97 ? -8.422 18.266 14.766 1 98.94 97 ALA B CA 1
ATOM 2822 C C . ALA B 1 97 ? -9.414 19.188 15.477 1 98.94 97 ALA B C 1
ATOM 2824 O O . ALA B 1 97 ? -9.492 19.188 16.703 1 98.94 97 ALA B O 1
ATOM 2825 N N . ILE B 1 98 ? -10.102 19.984 14.68 1 98.94 98 ILE B N 1
ATOM 2826 C CA . ILE B 1 98 ? -11.062 20.938 15.211 1 98.94 98 ILE B CA 1
ATOM 2827 C C . ILE B 1 98 ? -12.453 20.641 14.656 1 98.94 98 ILE B C 1
ATOM 2829 O O . ILE B 1 98 ? -12.625 20.469 13.445 1 98.94 98 ILE B O 1
ATOM 2833 N N . ASP B 1 99 ? -13.469 20.609 15.523 1 98.88 99 ASP B N 1
ATOM 2834 C CA . ASP B 1 99 ? -14.82 20.297 15.086 1 98.88 99 ASP B CA 1
ATOM 2835 C C . ASP B 1 99 ? -15.555 21.547 14.617 1 98.88 99 ASP B C 1
ATOM 2837 O O . ASP B 1 99 ? -14.992 22.641 14.656 1 98.88 99 ASP B O 1
ATOM 2841 N N . ILE B 1 100 ? -16.797 21.391 14.141 1 98.62 100 ILE B N 1
ATOM 2842 C CA . ILE B 1 100 ? -17.547 22.422 13.438 1 98.62 100 ILE B CA 1
ATOM 2843 C C . ILE B 1 100 ? -17.906 23.547 14.398 1 98.62 100 ILE B C 1
ATOM 2845 O O . ILE B 1 100 ? -18.203 24.672 13.969 1 98.62 100 ILE B O 1
ATOM 2849 N N . ASP B 1 101 ? -17.859 23.312 15.703 1 98.5 101 ASP B N 1
ATOM 2850 C CA . ASP B 1 101 ? -18.188 24.344 16.688 1 98.5 101 ASP B CA 1
ATOM 2851 C C . ASP B 1 101 ? -16.922 25.078 17.141 1 98.5 101 ASP B C 1
ATOM 2853 O O . ASP B 1 101 ? -17 25.969 17.984 1 98.5 101 ASP B O 1
ATOM 2857 N N . GLY B 1 102 ? -15.797 24.641 16.578 1 98.69 102 GLY B N 1
ATOM 2858 C CA . GLY B 1 102 ? -14.539 25.281 16.906 1 98.69 102 GLY B CA 1
ATOM 2859 C C . GLY B 1 102 ? -13.789 24.594 18.031 1 98.69 102 GLY B C 1
ATOM 2860 O O . GLY B 1 102 ? -12.664 24.969 18.359 1 98.69 102 GLY B O 1
ATOM 2861 N N . ASP B 1 103 ? -14.391 23.5 18.594 1 98.56 103 ASP B N 1
ATOM 2862 C CA . ASP B 1 103 ? -13.734 22.781 19.688 1 98.56 103 ASP B CA 1
ATOM 2863 C C . ASP B 1 103 ? -12.547 21.969 19.172 1 98.56 103 ASP B C 1
ATOM 2865 O O . ASP B 1 103 ? -12.672 21.234 18.188 1 98.56 103 ASP B O 1
ATOM 2869 N N . VAL B 1 104 ? -11.445 22.156 19.844 1 98.75 104 VAL B N 1
ATOM 2870 C CA . VAL B 1 104 ? -10.281 21.328 19.562 1 98.75 104 VAL B CA 1
ATOM 2871 C C . VAL B 1 104 ? -10.477 19.938 20.141 1 98.75 104 VAL B C 1
ATOM 2873 O O . VAL B 1 104 ? -10.492 19.766 21.359 1 98.75 104 VAL B O 1
ATOM 2876 N N . LYS B 1 105 ? -10.555 18.922 19.266 1 98.75 105 LYS B N 1
ATOM 2877 C CA . LYS B 1 105 ? -10.828 17.562 19.688 1 98.75 105 LYS B CA 1
ATOM 2878 C C . LYS B 1 105 ? -9.539 16.828 20.062 1 98.75 105 LYS B C 1
ATOM 2880 O O . LYS B 1 105 ? -9.57 15.852 20.812 1 98.75 105 LYS B O 1
ATOM 2885 N N . GLY B 1 106 ? -8.406 17.312 19.484 1 98.31 106 GLY B N 1
ATOM 2886 C CA . GLY B 1 106 ? -7.125 16.703 19.812 1 98.31 106 GLY B CA 1
ATOM 2887 C C . GLY B 1 106 ? -6.066 16.969 18.75 1 98.31 106 GLY B C 1
ATOM 2888 O O . GLY B 1 106 ? -6.258 17.797 17.859 1 98.31 106 GLY B O 1
ATOM 2889 N N . VAL B 1 107 ? -4.918 16.312 18.984 1 98.69 107 VAL B N 1
ATOM 2890 C CA . VAL B 1 107 ? -3.787 16.469 18.078 1 98.69 107 VAL B CA 1
ATOM 2891 C C . VAL B 1 107 ? -3.207 15.094 17.734 1 98.69 107 VAL B C 1
ATOM 2893 O O . VAL B 1 107 ? -3.301 14.164 18.547 1 98.69 107 VAL B O 1
ATOM 2896 N N . TYR B 1 108 ? -2.797 14.938 16.562 1 98.88 108 TYR B N 1
ATOM 2897 C CA . TYR B 1 108 ? -1.926 13.844 16.156 1 98.88 108 TYR B CA 1
ATOM 2898 C C . TYR B 1 108 ? -0.501 14.336 15.93 1 98.88 108 TYR B C 1
ATOM 2900 O O . TYR B 1 108 ? -0.286 15.344 15.242 1 98.88 108 TYR B O 1
ATOM 2908 N N . ARG B 1 109 ? 0.422 13.672 16.578 1 98.94 109 ARG B N 1
ATOM 2909 C CA . ARG B 1 109 ? 1.84 13.969 16.422 1 98.94 109 ARG B CA 1
ATOM 2910 C C . ARG B 1 109 ? 2.506 12.961 15.484 1 98.94 109 ARG B C 1
ATOM 2912 O O . ARG B 1 109 ? 2.422 11.758 15.703 1 98.94 109 ARG B O 1
ATOM 2919 N N . LYS B 1 110 ? 3.152 13.461 14.461 1 98.88 110 LYS B N 1
ATOM 2920 C CA . LYS B 1 110 ? 3.689 12.648 13.367 1 98.88 110 LYS B CA 1
ATOM 2921 C C . LYS B 1 110 ? 4.531 11.492 13.906 1 98.88 110 LYS B C 1
ATOM 2923 O O . LYS B 1 110 ? 5.504 11.711 14.633 1 98.88 110 LYS B O 1
ATOM 2928 N N . THR B 1 111 ? 4.113 10.336 13.5 1 98.69 111 THR B N 1
ATOM 2929 C CA . THR B 1 111 ? 4.727 9.117 14.008 1 98.69 111 THR B CA 1
ATOM 2930 C C . THR B 1 111 ? 6.055 8.844 13.305 1 98.69 111 THR B C 1
ATOM 2932 O O . THR B 1 111 ? 7.043 8.5 13.953 1 98.69 111 THR B O 1
ATOM 2935 N N . HIS B 1 112 ? 6.055 8.945 12.008 1 98.88 112 HIS B N 1
ATOM 2936 C CA . HIS B 1 112 ? 7.246 8.648 11.219 1 98.88 112 HIS B CA 1
ATOM 2937 C C . HIS B 1 112 ? 7.863 9.93 10.656 1 98.88 112 HIS B C 1
ATOM 2939 O O . HIS B 1 112 ? 7.441 10.422 9.609 1 98.88 112 HIS B O 1
ATOM 2945 N N . LEU B 1 113 ? 8.898 10.391 11.266 1 98.88 113 LEU B N 1
ATOM 2946 C CA . LEU B 1 113 ? 9.562 11.625 10.859 1 98.88 113 LEU B CA 1
ATOM 2947 C C . LEU B 1 113 ? 10.375 11.414 9.586 1 98.88 113 LEU B C 1
ATOM 2949 O O . LEU B 1 113 ? 10.992 10.367 9.406 1 98.88 113 LEU B O 1
ATOM 2953 N N . PHE B 1 114 ? 10.422 12.398 8.727 1 98.75 114 PHE B N 1
ATOM 2954 C CA . PHE B 1 114 ? 11.086 12.328 7.43 1 98.75 114 PHE B CA 1
ATOM 2955 C C . PHE B 1 114 ? 12.391 13.109 7.449 1 98.75 114 PHE B C 1
ATOM 2957 O O . PHE B 1 114 ? 12.406 14.297 7.789 1 98.75 114 PHE B O 1
ATOM 2964 N N . TYR B 1 115 ? 13.406 12.477 7.09 1 98.12 115 TYR B N 1
ATOM 2965 C CA . TYR B 1 115 ? 14.703 13.102 6.816 1 98.12 115 TYR B CA 1
ATOM 2966 C C . TYR B 1 115 ? 15.141 13.969 7.988 1 98.12 115 TYR B C 1
ATOM 2968 O O . TYR B 1 115 ? 15.281 13.484 9.117 1 98.12 115 TYR B O 1
ATOM 2976 N N . GLU B 1 116 ? 15.32 15.273 7.789 1 97.94 116 GLU B N 1
ATOM 2977 C CA . GLU B 1 116 ? 15.906 16.125 8.82 1 97.94 116 GLU B CA 1
ATOM 2978 C C . GLU B 1 116 ? 14.891 16.484 9.891 1 97.94 116 GLU B C 1
ATOM 2980 O O . GLU B 1 116 ? 15.242 17.047 10.93 1 97.94 116 GLU B O 1
ATOM 2985 N N . GLU B 1 117 ? 13.625 16.109 9.648 1 98.69 117 GLU B N 1
ATOM 2986 C CA . GLU B 1 117 ? 12.672 16.203 10.75 1 98.69 117 GLU B CA 1
ATOM 2987 C C . GLU B 1 117 ? 13.195 15.492 12 1 98.69 117 GLU B C 1
ATOM 2989 O O . GLU B 1 117 ? 12.93 15.914 13.125 1 98.69 117 GLU B O 1
ATOM 2994 N N . LYS B 1 118 ? 13.93 14.453 11.758 1 98.5 118 LYS B N 1
ATOM 2995 C CA . LYS B 1 118 ? 14.445 13.633 12.852 1 98.5 118 LYS B CA 1
ATOM 2996 C C . LYS B 1 118 ? 15.414 14.422 13.727 1 98.5 118 LYS B C 1
ATOM 2998 O O . LYS B 1 118 ? 15.633 14.078 14.891 1 98.5 118 LYS B O 1
ATOM 3003 N N . LEU B 1 119 ? 16 15.445 13.133 1 98.19 119 LEU B N 1
ATOM 3004 C CA . LEU B 1 119 ? 16.953 16.297 13.844 1 98.19 119 LEU B CA 1
ATOM 3005 C C . LEU B 1 119 ? 16.25 17.5 14.461 1 98.19 119 LEU B C 1
ATOM 3007 O O . LEU B 1 119 ? 16.828 18.172 15.336 1 98.19 119 LEU B O 1
ATOM 3011 N N . ILE B 1 120 ? 15.07 17.781 14.031 1 98.75 120 ILE B N 1
ATOM 3012 C CA . ILE B 1 120 ? 14.406 19.031 14.359 1 98.75 120 ILE B CA 1
ATOM 3013 C C . ILE B 1 120 ? 13.25 18.781 15.32 1 98.75 120 ILE B C 1
ATOM 3015 O O . ILE B 1 120 ? 13.117 19.469 16.344 1 98.75 120 ILE B O 1
ATOM 3019 N N . PHE B 1 121 ? 12.438 17.781 14.984 1 98.94 121 PHE B N 1
ATOM 3020 C CA . PHE B 1 121 ? 11.211 17.531 15.742 1 98.94 121 PHE B CA 1
ATOM 3021 C C . PHE B 1 121 ? 11.383 16.328 16.656 1 98.94 121 PHE B C 1
ATOM 3023 O O . PHE B 1 121 ? 12.148 15.406 16.344 1 98.94 121 PHE B O 1
ATOM 3030 N N . ASP B 1 122 ? 10.672 16.328 17.734 1 98.81 122 ASP B N 1
ATOM 3031 C CA . ASP B 1 122 ? 10.555 15.141 18.562 1 98.81 122 ASP B CA 1
ATOM 3032 C C . ASP B 1 122 ? 9.633 14.109 17.922 1 98.81 122 ASP B C 1
ATOM 3034 O O . ASP B 1 122 ? 8.656 14.469 17.266 1 98.81 122 ASP B O 1
ATOM 3038 N N . PRO B 1 123 ? 9.938 12.797 18.047 1 98.19 123 PRO B N 1
ATOM 3039 C CA . PRO B 1 123 ? 9.031 11.781 17.5 1 98.19 123 PRO B CA 1
ATOM 3040 C C . PRO B 1 123 ? 7.645 11.828 18.141 1 98.19 123 PRO B C 1
ATOM 3042 O O . PRO B 1 123 ? 7.527 11.992 19.359 1 98.19 123 PRO B O 1
ATOM 3045 N N . GLY B 1 124 ? 6.676 11.688 17.297 1 98.69 124 GLY B N 1
ATOM 3046 C CA . GLY B 1 124 ? 5.316 11.688 17.812 1 98.69 124 GLY B CA 1
ATOM 3047 C C . GLY B 1 124 ? 5.074 10.602 18.844 1 98.69 124 GLY B C 1
ATOM 3048 O O . GLY B 1 124 ? 5.602 9.492 18.719 1 98.69 124 GLY B O 1
ATOM 3049 N N . ASP B 1 125 ? 4.199 10.922 19.828 1 98.19 125 ASP B N 1
ATOM 3050 C CA . ASP B 1 125 ? 3.938 9.977 20.906 1 98.19 125 ASP B CA 1
ATOM 3051 C C . ASP B 1 125 ? 2.438 9.766 21.094 1 98.19 125 ASP B C 1
ATOM 3053 O O . ASP B 1 125 ? 2.016 9.133 22.062 1 98.19 125 ASP B O 1
ATOM 3057 N N . THR B 1 126 ? 1.646 10.289 20.203 1 98.06 126 THR B N 1
ATOM 3058 C CA . THR B 1 126 ? 0.2 10.156 20.344 1 98.06 126 THR B CA 1
ATOM 3059 C C . THR B 1 126 ? -0.269 8.797 19.844 1 98.06 126 THR B C 1
ATOM 3061 O O . THR B 1 126 ? -1.328 8.305 20.234 1 98.06 126 THR B O 1
ATOM 3064 N N . GLY B 1 127 ? 0.5 8.18 18.906 1 97.44 127 GLY B N 1
ATOM 3065 C CA . GLY B 1 127 ? -0.028 7.082 18.125 1 97.44 127 GLY B CA 1
ATOM 3066 C C . GLY B 1 127 ? -1.093 7.52 17.125 1 97.44 127 GLY B C 1
ATOM 3067 O O . GLY B 1 127 ? -1.406 8.711 17.031 1 97.44 127 GLY B O 1
ATOM 3068 N N . PHE B 1 128 ? -1.618 6.547 16.406 1 97.88 128 PHE B N 1
ATOM 3069 C CA . PHE B 1 128 ? -2.637 6.852 15.406 1 97.88 128 PHE B CA 1
ATOM 3070 C C . PHE B 1 128 ? -4.012 6.965 16.047 1 97.88 128 PHE B C 1
ATOM 3072 O O . PHE B 1 128 ? -4.434 6.07 16.781 1 97.88 128 PHE B O 1
ATOM 3079 N N . ARG B 1 129 ? -4.664 8.125 15.742 1 95.38 129 ARG B N 1
ATOM 3080 C CA . ARG B 1 129 ? -5.93 8.438 16.406 1 95.38 129 ARG B CA 1
ATOM 3081 C C . ARG B 1 129 ? -7.012 8.773 15.375 1 95.38 129 ARG B C 1
ATOM 3083 O O . ARG B 1 129 ? -6.711 9.297 14.297 1 95.38 129 ARG B O 1
ATOM 3090 N N . VAL B 1 130 ? -8.273 8.445 15.805 1 98.81 130 VAL B N 1
ATOM 3091 C CA . VAL B 1 130 ? -9.453 8.797 15.023 1 98.81 130 VAL B CA 1
ATOM 3092 C C . VAL B 1 130 ? -10.32 9.773 15.82 1 98.81 130 VAL B C 1
ATOM 3094 O O . VAL B 1 130 ? -10.586 9.547 17 1 98.81 130 VAL B O 1
ATOM 3097 N N . PHE B 1 131 ? -10.734 10.844 15.203 1 98.94 131 PHE B N 1
ATOM 3098 C CA . PHE B 1 131 ? -11.523 11.891 15.836 1 98.94 131 PHE B CA 1
ATOM 3099 C C . PHE B 1 131 ? -12.922 11.953 15.227 1 98.94 131 PHE B C 1
ATOM 3101 O O . PHE B 1 131 ? -13.086 11.773 14.023 1 98.94 131 PHE B O 1
ATOM 3108 N N . ASP B 1 132 ? -13.898 12.242 16.047 1 98.88 132 ASP B N 1
ATOM 3109 C CA . ASP B 1 132 ? -15.227 12.57 15.547 1 98.88 132 ASP B CA 1
ATOM 3110 C C . ASP B 1 132 ? -15.312 14.039 15.133 1 98.88 132 ASP B C 1
ATOM 3112 O O . ASP B 1 132 ? -15.242 14.938 15.977 1 98.88 132 ASP B O 1
ATOM 3116 N N . LEU B 1 133 ? -15.414 14.297 13.828 1 98.94 133 LEU B N 1
ATOM 3117 C CA . LEU B 1 133 ? -15.484 15.641 13.266 1 98.94 133 LEU B CA 1
ATOM 3118 C C . LEU B 1 133 ? -16.688 15.781 12.344 1 98.94 133 LEU B C 1
ATOM 3120 O O . LEU B 1 133 ? -16.797 15.078 11.344 1 98.94 133 LEU B O 1
ATOM 3124 N N . ALA B 1 134 ? -17.578 16.672 12.672 1 98.75 134 ALA B N 1
ATOM 3125 C CA . ALA B 1 134 ? -18.766 16.938 11.852 1 98.75 134 ALA B CA 1
ATOM 3126 C C . ALA B 1 134 ? -19.562 15.656 11.594 1 98.75 134 ALA B C 1
ATOM 3128 O O . ALA B 1 134 ? -20.047 15.438 10.484 1 98.75 134 ALA B O 1
ATOM 3129 N N . GLY B 1 135 ? -19.516 14.766 12.562 1 98.5 135 GLY B N 1
ATOM 3130 C CA . GLY B 1 135 ? -20.281 13.531 12.445 1 98.5 135 GLY B CA 1
ATOM 3131 C C . GLY B 1 135 ? -19.547 12.461 11.656 1 98.5 135 GLY B C 1
ATOM 3132 O O . GLY B 1 135 ? -20.125 11.422 11.328 1 98.5 135 GLY B O 1
ATOM 3133 N N . MET B 1 136 ? -18.344 12.711 11.297 1 98.88 136 MET B N 1
ATOM 3134 C CA . MET B 1 136 ? -17.5 11.742 10.586 1 98.88 136 MET B CA 1
ATOM 3135 C C . MET B 1 136 ? -16.344 11.273 11.461 1 98.88 136 MET B C 1
ATOM 3137 O O . MET B 1 136 ? -15.828 12.039 12.281 1 98.88 136 MET B O 1
ATOM 3141 N N . ARG B 1 137 ? -15.914 10.062 11.359 1 98.94 137 ARG B N 1
ATOM 3142 C CA . ARG B 1 137 ? -14.719 9.547 12.023 1 98.94 137 ARG B CA 1
ATOM 3143 C C . ARG B 1 137 ? -13.484 9.758 11.156 1 98.94 137 ARG B C 1
ATOM 3145 O O . ARG B 1 137 ? -13.305 9.078 10.148 1 98.94 137 ARG B O 1
ATOM 3152 N N . VAL B 1 138 ? -12.617 10.672 11.586 1 99 138 VAL B N 1
ATOM 3153 C CA . VAL B 1 138 ? -11.5 11.141 10.773 1 99 138 VAL B CA 1
ATOM 3154 C C . VAL B 1 138 ? -10.18 10.75 11.445 1 99 138 VAL B C 1
ATOM 3156 O O . VAL B 1 138 ? -9.883 11.203 12.555 1 99 138 VAL B O 1
ATOM 3159 N N . GLY B 1 139 ? -9.445 9.797 10.805 1 98.94 139 GLY B N 1
ATOM 3160 C CA . GLY B 1 139 ? -8.078 9.531 11.219 1 98.94 139 GLY B CA 1
ATOM 3161 C C . GLY B 1 139 ? -7.07 10.477 10.578 1 98.94 139 GLY B C 1
ATOM 3162 O O . GLY B 1 139 ? -7.367 11.117 9.57 1 98.94 139 GLY B O 1
ATOM 3163 N N . ILE B 1 140 ? -5.898 10.578 11.195 1 98.94 140 ILE B N 1
ATOM 3164 C CA . ILE B 1 140 ? -4.895 11.5 10.664 1 98.94 140 ILE B CA 1
ATOM 3165 C C . ILE B 1 140 ? -3.564 10.766 10.5 1 98.94 140 ILE B C 1
ATOM 3167 O O . ILE B 1 140 ? -3.137 10.039 11.398 1 98.94 140 ILE B O 1
ATOM 3171 N N . MET B 1 141 ? -2.967 10.781 9.398 1 98.88 141 MET B N 1
ATOM 3172 C CA . MET B 1 141 ? -1.553 10.5 9.172 1 98.88 141 MET B CA 1
ATOM 3173 C C . MET B 1 141 ? -0.875 11.656 8.438 1 98.88 141 MET B C 1
ATOM 3175 O O . MET B 1 141 ? -1.504 12.336 7.629 1 98.88 141 MET B O 1
ATOM 3179 N N . ILE B 1 142 ? 0.333 11.961 8.711 1 98.94 142 ILE B N 1
ATOM 3180 C CA . ILE B 1 142 ? 1.004 13.141 8.164 1 98.94 142 ILE B CA 1
ATOM 3181 C C . ILE B 1 142 ? 2.127 12.695 7.227 1 98.94 142 ILE B C 1
ATOM 3183 O O . ILE B 1 142 ? 3.055 12 7.645 1 98.94 142 ILE B O 1
ATOM 3187 N N . CYS B 1 143 ? 2.025 13.062 5.988 1 98.75 143 CYS B N 1
ATOM 3188 C CA . CYS B 1 143 ? 3.088 13.008 4.988 1 98.75 143 CYS B CA 1
ATOM 3189 C C . CYS B 1 143 ? 3.771 11.641 4.996 1 98.75 143 CYS B C 1
ATOM 3191 O O . CYS B 1 143 ? 3.152 10.633 4.66 1 98.75 143 CYS B O 1
ATOM 3193 N N . PHE B 1 144 ? 4.977 11.508 5.535 1 98.81 144 PHE B N 1
ATOM 3194 C CA . PHE B 1 144 ? 5.824 10.328 5.457 1 98.81 144 PHE B CA 1
ATOM 3195 C C . PHE B 1 144 ? 5.148 9.133 6.109 1 98.81 144 PHE B C 1
ATOM 3197 O O . PHE B 1 144 ? 5.52 7.984 5.848 1 98.81 144 PHE B O 1
ATOM 3204 N N . ASP B 1 145 ? 4.121 9.32 6.895 1 98.81 145 ASP B N 1
ATOM 3205 C CA . ASP B 1 145 ? 3.367 8.219 7.496 1 98.81 145 ASP B CA 1
ATOM 3206 C C . ASP B 1 145 ? 2.803 7.289 6.426 1 98.81 145 ASP B C 1
ATOM 3208 O O . ASP B 1 145 ? 2.674 6.086 6.648 1 98.81 145 ASP B O 1
ATOM 3212 N N . TRP B 1 146 ? 2.551 7.848 5.219 1 98.5 146 TRP B N 1
ATOM 3213 C CA . TRP B 1 146 ? 1.889 7.055 4.188 1 98.5 146 TRP B CA 1
ATOM 3214 C C . TRP B 1 146 ? 2.783 5.914 3.721 1 98.5 146 TRP B C 1
ATOM 3216 O O . TRP B 1 146 ? 2.297 4.91 3.193 1 98.5 146 TRP B O 1
ATOM 3226 N N . VAL B 1 147 ? 4.102 6.082 3.863 1 98.69 147 VAL B N 1
ATOM 3227 C CA . VAL B 1 147 ? 5.062 5.09 3.389 1 98.69 147 VAL B CA 1
ATOM 3228 C C . VAL B 1 147 ? 4.887 3.789 4.168 1 98.69 147 VAL B C 1
ATOM 3230 O O . VAL B 1 147 ? 5.258 2.715 3.689 1 98.69 147 VAL B O 1
ATOM 3233 N N . PHE B 1 148 ? 4.391 3.873 5.348 1 98.75 148 PHE B N 1
ATOM 3234 C CA . PHE B 1 148 ? 4.121 2.729 6.207 1 98.75 148 PHE B CA 1
ATOM 3235 C C . PHE B 1 148 ? 2.654 2.322 6.125 1 98.75 148 PHE B C 1
ATOM 3237 O O . PHE B 1 148 ? 1.789 2.969 6.719 1 98.75 148 PHE B O 1
ATOM 3244 N N . PRO B 1 149 ? 2.396 1.225 5.406 1 98.56 149 PRO B N 1
ATOM 3245 C CA . PRO B 1 149 ? 0.996 0.822 5.258 1 98.56 149 PRO B CA 1
ATOM 3246 C C . PRO B 1 149 ? 0.307 0.577 6.598 1 98.56 149 PRO B C 1
ATOM 3248 O O . PRO B 1 149 ? -0.921 0.66 6.691 1 98.56 149 PRO B O 1
ATOM 3251 N N . GLU B 1 150 ? 1.09 0.389 7.656 1 98.69 150 GLU B N 1
ATOM 3252 C CA . GLU B 1 150 ? 0.559 0.192 9 1 98.69 150 GLU B CA 1
ATOM 3253 C C . GLU B 1 150 ? -0.217 1.418 9.477 1 98.69 150 GLU B C 1
ATOM 3255 O O . GLU B 1 150 ? -1.182 1.294 10.234 1 98.69 150 GLU B O 1
ATOM 3260 N N . SER B 1 151 ? 0.164 2.596 8.977 1 98.75 151 SER B N 1
ATOM 3261 C CA . SER B 1 151 ? -0.492 3.828 9.406 1 98.75 151 SER B CA 1
ATOM 3262 C C . SER B 1 151 ? -1.966 3.832 9.016 1 98.75 151 SER B C 1
ATOM 3264 O O . SER B 1 151 ? -2.844 3.883 9.875 1 98.75 151 SER B O 1
ATOM 3266 N N . ALA B 1 152 ? -2.221 3.676 7.723 1 98.88 152 ALA B N 1
ATOM 3267 C CA . ALA B 1 152 ? -3.6 3.689 7.238 1 98.88 152 ALA B CA 1
ATOM 3268 C C . ALA B 1 152 ? -4.383 2.5 7.781 1 98.88 152 ALA B C 1
ATOM 3270 O O . ALA B 1 152 ? -5.562 2.627 8.117 1 98.88 152 ALA B O 1
ATOM 3271 N N . ARG B 1 153 ? -3.75 1.331 7.844 1 98.81 153 ARG B N 1
ATOM 3272 C CA . ARG B 1 153 ? -4.414 0.139 8.359 1 98.81 153 ARG B CA 1
ATOM 3273 C C . ARG B 1 153 ? -4.82 0.329 9.82 1 98.81 153 ARG B C 1
ATOM 3275 O O . ARG B 1 153 ? -5.945 0 10.203 1 98.81 153 ARG B O 1
ATOM 3282 N N . SER B 1 154 ? -3.885 0.871 10.625 1 98.62 154 SER B N 1
ATOM 3283 C CA . SER B 1 154 ? -4.191 1.125 12.031 1 98.62 154 SER B CA 1
ATOM 3284 C C . SER B 1 154 ? -5.375 2.078 12.172 1 98.62 154 SER B C 1
ATOM 3286 O O . SER B 1 154 ? -6.266 1.851 12.992 1 98.62 154 SER B O 1
ATOM 3288 N N . LEU B 1 155 ? -5.395 3.115 11.383 1 98.88 155 LEU B N 1
ATOM 3289 C CA . LEU B 1 155 ? -6.484 4.086 11.422 1 98.88 155 LEU B CA 1
ATOM 3290 C C . LEU B 1 155 ? -7.801 3.445 11 1 98.88 155 LEU B C 1
ATOM 3292 O O . LEU B 1 155 ? -8.828 3.646 11.648 1 98.88 155 LEU B O 1
ATOM 3296 N N . ALA B 1 156 ? -7.754 2.658 9.938 1 98.88 156 ALA B N 1
ATOM 3297 C CA . ALA B 1 156 ? -8.961 2 9.453 1 98.88 156 ALA B CA 1
ATOM 3298 C C . ALA B 1 156 ? -9.516 1.028 10.492 1 98.88 156 ALA B C 1
ATOM 3300 O O . ALA B 1 156 ? -10.719 1.017 10.766 1 98.88 156 ALA B O 1
ATOM 3301 N N . LEU B 1 157 ? -8.609 0.242 11.078 1 98.56 157 LEU B N 1
ATOM 3302 C CA . LEU B 1 157 ? -9.016 -0.729 12.086 1 98.56 157 LEU B CA 1
ATOM 3303 C C . LEU B 1 157 ? -9.539 -0.028 13.336 1 98.56 157 LEU B C 1
ATOM 3305 O O . LEU B 1 157 ? -10.258 -0.632 14.141 1 98.56 157 LEU B O 1
ATOM 3309 N N . SER B 1 158 ? -9.164 1.221 13.5 1 98.5 158 SER B N 1
ATOM 3310 C CA . SER B 1 158 ? -9.648 2.01 14.633 1 98.5 158 SER B CA 1
ATOM 3311 C C . SER B 1 158 ? -10.953 2.713 14.297 1 98.5 158 SER B C 1
ATOM 3313 O O . SER B 1 158 ? -11.461 3.506 15.086 1 98.5 158 SER B O 1
ATOM 3315 N N . GLY B 1 159 ? -11.445 2.531 13.094 1 98.5 159 GLY B N 1
ATOM 3316 C CA . GLY B 1 159 ? -12.797 2.953 12.781 1 98.5 159 GLY B CA 1
ATOM 3317 C C . GLY B 1 159 ? -12.852 4.176 11.883 1 98.5 159 GLY B C 1
ATOM 3318 O O . GLY B 1 159 ? -13.922 4.734 11.648 1 98.5 159 GLY B O 1
ATOM 3319 N N . ALA B 1 160 ? -11.766 4.598 11.32 1 98.94 160 ALA B N 1
ATOM 3320 C CA . ALA B 1 160 ? -11.75 5.785 10.469 1 98.94 160 ALA B CA 1
ATOM 3321 C C . ALA B 1 160 ? -12.633 5.586 9.242 1 98.94 160 ALA B C 1
ATOM 3323 O O . ALA B 1 160 ? -12.617 4.523 8.617 1 98.94 160 ALA B O 1
ATOM 3324 N N . GLN B 1 161 ? -13.422 6.57 8.938 1 98.94 161 GLN B N 1
ATOM 3325 C CA . GLN B 1 161 ? -14.141 6.652 7.664 1 98.94 161 GLN B CA 1
ATOM 3326 C C . GLN B 1 161 ? -13.328 7.434 6.633 1 98.94 161 GLN B C 1
ATOM 3328 O O . GLN B 1 161 ? -13.383 7.137 5.438 1 98.94 161 GLN B O 1
ATOM 3333 N N . ILE B 1 162 ? -12.625 8.414 7.125 1 99 162 ILE B N 1
ATOM 3334 C CA . ILE B 1 162 ? -11.773 9.305 6.34 1 99 162 ILE B CA 1
ATOM 3335 C C . ILE B 1 162 ? -10.383 9.383 6.969 1 99 162 ILE B C 1
ATOM 3337 O O . ILE B 1 162 ? -10.258 9.445 8.195 1 99 162 ILE B O 1
ATOM 3341 N N . ILE B 1 163 ? -9.383 9.297 6.168 1 99 163 ILE B N 1
ATOM 3342 C CA . ILE B 1 163 ? -8.039 9.617 6.637 1 99 163 ILE B CA 1
ATOM 3343 C C . ILE B 1 163 ? -7.594 10.961 6.066 1 99 163 ILE B C 1
ATOM 3345 O O . ILE B 1 163 ? -7.516 11.125 4.848 1 99 163 ILE B O 1
ATOM 3349 N N . ALA B 1 164 ? -7.426 11.938 6.93 1 99 164 ALA B N 1
ATOM 3350 C CA . ALA B 1 164 ? -6.785 13.195 6.559 1 99 164 ALA B CA 1
ATOM 3351 C C . ALA B 1 164 ? -5.27 13.031 6.465 1 99 164 ALA B C 1
ATOM 3353 O O . ALA B 1 164 ? -4.645 12.477 7.371 1 99 164 ALA B O 1
ATOM 3354 N N . HIS B 1 165 ? -4.691 13.5 5.422 1 99 165 HIS B N 1
ATOM 3355 C CA . HIS B 1 165 ? -3.271 13.32 5.137 1 99 165 HIS B CA 1
ATOM 3356 C C . HIS B 1 165 ? -2.6 14.656 4.84 1 99 165 HIS B C 1
ATOM 3358 O O . HIS B 1 165 ? -2.184 14.906 3.709 1 99 165 HIS B O 1
ATOM 3364 N N . PRO B 1 166 ? -2.439 15.523 5.879 1 99 166 PRO B N 1
ATOM 3365 C CA . PRO B 1 166 ? -1.627 16.719 5.68 1 99 166 PRO B CA 1
ATOM 3366 C C . PRO B 1 166 ? -0.198 16.406 5.246 1 99 166 PRO B C 1
ATOM 3368 O O . PRO B 1 166 ? 0.462 15.555 5.855 1 99 166 PRO B O 1
ATOM 3371 N N . SER B 1 167 ? 0.275 17.141 4.184 1 98.94 167 SER B N 1
ATOM 3372 C CA . SER B 1 167 ? 1.569 16.734 3.652 1 98.94 167 SER B CA 1
ATOM 3373 C C . SER B 1 167 ? 2.354 17.922 3.107 1 98.94 167 SER B C 1
ATOM 3375 O O . SER B 1 167 ? 1.768 18.938 2.727 1 98.94 167 SER B O 1
ATOM 3377 N N . CYS B 1 168 ? 3.584 17.891 3.164 1 98.75 168 CYS B N 1
ATOM 3378 C CA . CYS B 1 168 ? 4.578 18.594 2.369 1 98.75 168 CYS B CA 1
ATOM 3379 C C . CYS B 1 168 ? 5.434 17.625 1.568 1 98.75 168 CYS B C 1
ATOM 3381 O O . CYS B 1 168 ? 6.562 17.312 1.96 1 98.75 168 CYS B O 1
ATOM 3383 N N . LEU B 1 169 ? 4.988 17.25 0.436 1 98.56 169 LEU B N 1
ATOM 3384 C CA . LEU B 1 169 ? 5.566 16.125 -0.3 1 98.56 169 LEU B CA 1
ATOM 3385 C C . LEU B 1 169 ? 6.719 16.594 -1.181 1 98.56 169 LEU B C 1
ATOM 3387 O O . LEU B 1 169 ? 6.512 17.344 -2.139 1 98.56 169 LEU B O 1
ATOM 3391 N N . VAL B 1 170 ? 7.867 16.094 -0.925 1 97.81 170 VAL B N 1
ATOM 3392 C CA . VAL B 1 170 ? 9.008 16.359 -1.801 1 97.81 170 VAL B CA 1
ATOM 3393 C C . VAL B 1 170 ? 9.258 15.156 -2.697 1 97.81 170 VAL B C 1
ATOM 3395 O O . VAL B 1 170 ? 10.008 15.25 -3.674 1 97.81 170 VAL B O 1
ATOM 3398 N N . MET B 1 171 ? 8.719 14 -2.324 1 96.44 171 MET B N 1
ATOM 3399 C CA . MET B 1 171 ? 8.703 12.836 -3.199 1 96.44 171 MET B CA 1
ATOM 3400 C C . MET B 1 171 ? 7.371 12.727 -3.934 1 96.44 171 MET B C 1
ATOM 3402 O O . MET B 1 171 ? 6.312 12.961 -3.348 1 96.44 171 MET B O 1
ATOM 3406 N N . PRO B 1 172 ? 7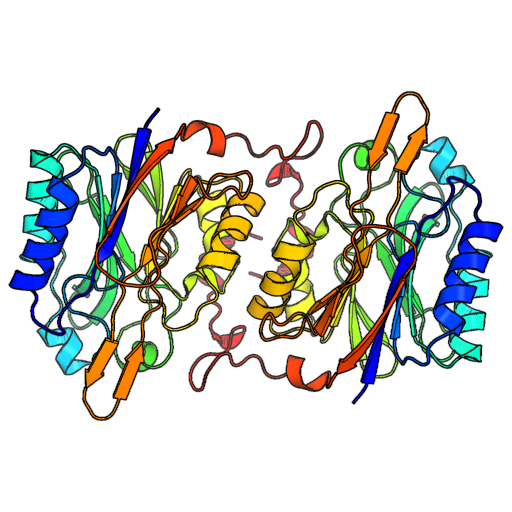.332 12.328 -5.102 1 95.81 172 PRO B N 1
ATOM 3407 C CA . PRO B 1 172 ? 6.133 12.383 -5.938 1 95.81 172 PRO B CA 1
ATOM 3408 C C . PRO B 1 172 ? 5.223 11.172 -5.754 1 95.81 172 PRO B C 1
ATOM 3410 O O . PRO B 1 172 ? 4.293 10.969 -6.535 1 95.81 172 PRO B O 1
ATOM 3413 N N . TYR B 1 173 ? 5.305 10.391 -4.781 1 97.56 173 TYR B N 1
ATOM 3414 C CA . TYR B 1 173 ? 4.785 9.031 -4.77 1 97.56 173 TYR B CA 1
ATOM 3415 C C . TYR B 1 173 ? 3.414 8.977 -4.109 1 97.56 173 TYR B C 1
ATOM 3417 O O . TYR B 1 173 ? 2.57 8.156 -4.48 1 97.56 173 TYR B O 1
ATOM 3425 N N . ALA B 1 174 ? 3.139 9.859 -3.145 1 98.38 174 ALA B N 1
ATOM 3426 C CA . ALA B 1 174 ? 1.961 9.742 -2.287 1 98.38 174 ALA B CA 1
ATOM 3427 C C . ALA B 1 174 ? 0.677 9.828 -3.107 1 98.38 174 ALA B C 1
ATOM 3429 O O . ALA B 1 174 ? -0.279 9.094 -2.855 1 98.38 174 ALA B O 1
ATOM 3430 N N . PRO B 1 175 ? 0.622 10.734 -4.137 1 98.31 175 PRO B N 1
ATOM 3431 C CA . PRO B 1 175 ? -0.616 10.82 -4.914 1 98.31 175 PRO B CA 1
ATOM 3432 C C . PRO B 1 175 ? -0.964 9.508 -5.613 1 98.31 175 PRO B C 1
ATOM 3434 O O . PRO B 1 175 ? -2.139 9.234 -5.871 1 98.31 175 PRO B O 1
ATOM 3437 N N . LYS B 1 176 ? 0.012 8.68 -5.887 1 97.25 176 LYS B N 1
ATOM 3438 C CA . LYS B 1 176 ? -0.217 7.363 -6.473 1 97.25 176 LYS B CA 1
ATOM 3439 C C . LYS B 1 176 ? -0.562 6.336 -5.398 1 97.25 176 LYS B C 1
ATOM 3441 O O . LYS B 1 176 ? -1.348 5.414 -5.641 1 97.25 176 LYS B O 1
ATOM 3446 N N . ALA B 1 177 ? -0.046 6.5 -4.242 1 98.62 177 ALA B N 1
ATOM 3447 C CA . ALA B 1 177 ? -0.149 5.504 -3.178 1 98.62 177 ALA B CA 1
ATOM 3448 C C . ALA B 1 177 ? -1.454 5.664 -2.402 1 98.62 177 ALA B C 1
ATOM 3450 O O . ALA B 1 177 ? -2.025 4.68 -1.928 1 98.62 177 ALA B O 1
ATOM 3451 N N . ASP B 1 178 ? -1.937 6.875 -2.256 1 98.88 178 ASP B N 1
ATOM 3452 C CA . ASP B 1 178 ? -3.076 7.148 -1.386 1 98.88 178 ASP B CA 1
ATOM 3453 C C . ASP B 1 178 ? -4.336 6.453 -1.896 1 98.88 178 ASP B C 1
ATOM 3455 O O . ASP B 1 178 ? -5.09 5.871 -1.112 1 98.88 178 ASP B O 1
ATOM 3459 N N . PRO B 1 179 ? -4.598 6.473 -3.221 1 98.88 179 PRO B N 1
ATOM 3460 C CA . PRO B 1 179 ? -5.762 5.719 -3.686 1 98.88 179 PRO B CA 1
ATOM 3461 C C . PRO B 1 179 ? -5.668 4.23 -3.361 1 98.88 179 PRO B C 1
ATOM 3463 O O . PRO B 1 179 ? -6.684 3.592 -3.072 1 98.88 179 PRO B O 1
ATOM 3466 N N . VAL B 1 180 ? -4.473 3.662 -3.406 1 98.81 180 VAL B N 1
ATOM 3467 C CA . VAL B 1 180 ? -4.273 2.266 -3.035 1 98.81 180 VAL B CA 1
ATOM 3468 C C . VAL B 1 180 ? -4.598 2.072 -1.556 1 98.81 180 VAL B C 1
ATOM 3470 O O . VAL B 1 180 ? -5.309 1.134 -1.186 1 98.81 180 VAL B O 1
ATOM 3473 N N . ARG B 1 181 ? -4.098 3.006 -0.733 1 98.81 181 ARG B N 1
ATOM 3474 C CA . ARG B 1 181 ? -4.398 2.973 0.694 1 98.81 181 ARG B CA 1
ATOM 3475 C C . ARG B 1 181 ? -5.902 3.045 0.936 1 98.81 181 ARG B C 1
ATOM 3477 O O . ARG B 1 181 ? -6.434 2.354 1.809 1 98.81 181 ARG B O 1
ATOM 3484 N N . ALA B 1 182 ? -6.512 3.914 0.192 1 98.94 182 ALA B N 1
ATOM 3485 C CA . ALA B 1 182 ? -7.957 4.07 0.333 1 98.94 182 ALA B CA 1
ATOM 3486 C C . ALA B 1 182 ? -8.688 2.766 0.023 1 98.94 182 ALA B C 1
ATOM 3488 O O . ALA B 1 182 ? -9.555 2.336 0.785 1 98.94 182 ALA B O 1
ATOM 3489 N N . PHE B 1 183 ? -8.328 2.123 -1.02 1 98.88 183 PHE B N 1
ATOM 3490 C CA . PHE B 1 183 ? -8.977 0.896 -1.471 1 98.88 183 PHE B CA 1
ATOM 3491 C C . PHE B 1 183 ? -8.742 -0.236 -0.478 1 98.88 183 PHE B C 1
ATOM 3493 O O . PHE B 1 183 ? -9.688 -0.893 -0.045 1 98.88 183 PHE B O 1
ATOM 3500 N N . GLU B 1 184 ? -7.465 -0.438 -0.061 1 98.75 184 GLU B N 1
ATOM 3501 C CA . GLU B 1 184 ? -7.117 -1.612 0.735 1 98.75 184 GLU B CA 1
ATOM 3502 C C . GLU B 1 184 ? -7.652 -1.492 2.158 1 98.75 184 GLU B C 1
ATOM 3504 O O . GLU B 1 184 ? -7.641 -2.463 2.916 1 98.75 184 GLU B O 1
ATOM 3509 N N . ASN B 1 185 ? -8.148 -0.293 2.49 1 98.88 185 ASN B N 1
ATOM 3510 C CA . ASN B 1 185 ? -8.734 -0.093 3.809 1 98.88 185 ASN B CA 1
ATOM 3511 C C . ASN B 1 185 ? -10.211 0.276 3.713 1 98.88 185 ASN B C 1
ATOM 3513 O O . ASN B 1 185 ? -10.891 0.417 4.734 1 98.88 185 ASN B O 1
ATOM 3517 N N . ARG B 1 186 ? -10.727 0.464 2.518 1 98.75 186 ARG B N 1
ATOM 3518 C CA . ARG B 1 186 ? -12.102 0.88 2.25 1 98.75 186 ARG B CA 1
ATOM 3519 C C . ARG B 1 186 ? -12.438 2.162 3.002 1 98.75 186 ARG B C 1
ATOM 3521 O O . ARG B 1 186 ? -13.453 2.23 3.697 1 98.75 186 ARG B O 1
ATOM 3528 N N . VAL B 1 187 ? -11.586 3.182 2.859 1 98.94 187 VAL B N 1
ATOM 3529 C CA . VAL B 1 187 ? -11.797 4.488 3.477 1 98.94 187 VAL B CA 1
ATOM 3530 C C . VAL B 1 187 ? -11.602 5.59 2.438 1 98.94 187 VAL B C 1
ATOM 3532 O O . VAL B 1 187 ? -11.07 5.34 1.352 1 98.94 187 VAL B O 1
ATOM 3535 N N . PHE B 1 188 ? -12.078 6.785 2.764 1 99 188 PHE B N 1
ATOM 3536 C CA . PHE B 1 188 ? -11.719 7.969 1.989 1 99 188 PHE B CA 1
ATOM 3537 C C . PHE B 1 188 ? -10.375 8.523 2.453 1 99 188 PHE B C 1
ATOM 3539 O O . PHE B 1 188 ? -10.039 8.438 3.635 1 99 188 PHE B O 1
ATOM 3546 N N . ILE B 1 189 ? -9.633 9.078 1.577 1 99 189 ILE B N 1
ATOM 3547 C CA . ILE B 1 189 ? -8.414 9.773 1.959 1 99 189 ILE B CA 1
ATOM 3548 C C . ILE B 1 189 ? -8.414 11.18 1.361 1 99 189 ILE B C 1
ATOM 3550 O O . ILE B 1 189 ? -8.773 11.367 0.198 1 99 189 ILE B O 1
ATOM 3554 N N . ILE B 1 190 ? -8.125 12.133 2.16 1 99 190 ILE B N 1
ATOM 3555 C CA . ILE B 1 190 ? -7.941 13.516 1.729 1 99 190 ILE B CA 1
ATOM 3556 C C . ILE B 1 190 ? -6.473 13.914 1.888 1 99 190 ILE B C 1
ATOM 3558 O O . ILE B 1 190 ? -6.023 14.211 2.996 1 99 190 ILE B O 1
ATOM 3562 N N . LEU B 1 191 ? -5.785 13.898 0.797 1 99 191 LEU B N 1
ATOM 3563 C CA . LEU B 1 191 ? -4.414 14.398 0.762 1 99 191 LEU B CA 1
ATOM 3564 C C . LEU B 1 191 ? -4.391 15.906 0.558 1 99 191 LEU B C 1
ATOM 3566 O O . LEU B 1 191 ? -4.891 16.406 -0.453 1 99 191 LEU B O 1
ATOM 3570 N N . SER B 1 192 ? -3.93 16.625 1.519 1 99 192 SER B N 1
ATOM 3571 C CA . SER B 1 192 ? -3.707 18.062 1.395 1 99 192 SER B CA 1
ATOM 3572 C C . SER B 1 192 ? -2.219 18.391 1.411 1 99 192 SER B C 1
ATOM 3574 O O . SER B 1 192 ? -1.567 18.297 2.453 1 99 192 SER B O 1
ATOM 3576 N N . ASP B 1 193 ? -1.746 18.75 0.279 1 98.88 193 ASP B N 1
ATOM 3577 C CA . ASP B 1 193 ? -0.322 19.031 0.104 1 98.88 193 ASP B CA 1
ATOM 3578 C C . ASP B 1 193 ? -0.076 20.5 -0.193 1 98.88 193 ASP B C 1
ATOM 3580 O O . ASP B 1 193 ? -1.023 21.281 -0.333 1 98.88 193 ASP B O 1
ATOM 3584 N N . ARG B 1 194 ? 1.11 20.906 -0.107 1 98.56 194 ARG B N 1
ATOM 3585 C CA . ARG B 1 194 ? 1.467 22.234 -0.589 1 98.56 194 ARG B CA 1
ATOM 3586 C C . ARG B 1 194 ? 2.152 22.156 -1.949 1 98.56 194 ARG B C 1
ATOM 3588 O O . ARG B 1 194 ? 2.479 21.062 -2.426 1 98.56 194 ARG B O 1
ATOM 3595 N N . SER B 1 195 ? 2.221 23.297 -2.625 1 98.31 195 SER B N 1
ATOM 3596 C CA . SER B 1 195 ? 2.998 23.453 -3.852 1 98.31 195 SER B CA 1
ATOM 3597 C C . SER B 1 195 ? 4.133 24.453 -3.656 1 98.31 195 SER B C 1
ATOM 3599 O O . SER B 1 195 ? 4.336 24.969 -2.551 1 98.31 195 SER B O 1
ATOM 3601 N N . GLY B 1 196 ? 4.93 24.609 -4.633 1 98.12 196 GLY B N 1
ATOM 3602 C CA . GLY B 1 196 ? 5.949 25.641 -4.613 1 98.12 196 GLY B CA 1
ATOM 3603 C C . GLY B 1 196 ? 7.324 25.125 -4.25 1 98.12 196 GLY B C 1
ATOM 3604 O O . GLY B 1 196 ? 7.586 23.922 -4.355 1 98.12 196 GLY B O 1
ATOM 3605 N N . VAL B 1 197 ? 8.234 26.062 -3.938 1 98.25 197 VAL B N 1
ATOM 3606 C CA . VAL B 1 197 ? 9.633 25.781 -3.633 1 98.25 197 VAL B CA 1
ATOM 3607 C C . VAL B 1 197 ? 10.055 26.547 -2.387 1 98.25 197 VAL B C 1
ATOM 3609 O O . VAL B 1 197 ? 9.602 27.672 -2.164 1 98.25 197 VAL B O 1
ATOM 3612 N N . GLU B 1 198 ? 10.797 25.922 -1.522 1 98.06 198 GLU B N 1
ATOM 3613 C CA . GLU B 1 198 ? 11.492 26.609 -0.437 1 98.06 198 GLU B CA 1
ATOM 3614 C C . GLU B 1 198 ? 13.008 26.531 -0.612 1 98.06 198 GLU B C 1
ATOM 3616 O O . GLU B 1 198 ? 13.539 25.469 -0.961 1 98.06 198 GLU B O 1
ATOM 3621 N N . GLU B 1 199 ? 13.633 27.641 -0.454 1 98 199 GLU B N 1
ATOM 3622 C CA . GLU B 1 199 ? 15.094 27.719 -0.497 1 98 199 GLU B CA 1
ATOM 3623 C C . GLU B 1 199 ? 15.641 28.438 0.73 1 98 199 GLU B C 1
ATOM 3625 O O . GLU B 1 199 ? 15.414 29.641 0.904 1 98 199 GLU B O 1
ATOM 3630 N N . ARG B 1 200 ? 16.344 27.719 1.55 1 97.62 200 ARG B N 1
ATOM 3631 C CA . ARG B 1 200 ? 16.891 28.25 2.787 1 97.62 200 ARG B CA 1
ATOM 3632 C C . ARG B 1 200 ? 18.156 27.484 3.199 1 97.62 200 ARG B C 1
ATOM 3634 O O . ARG B 1 200 ? 18.219 26.266 3.039 1 97.62 200 ARG B O 1
ATOM 3641 N N . GLY B 1 201 ? 19.109 28.25 3.713 1 96.94 201 GLY B N 1
ATOM 3642 C CA . GLY B 1 201 ? 20.312 27.625 4.262 1 96.94 201 GLY B CA 1
ATOM 3643 C C . GLY B 1 201 ? 21.047 26.766 3.256 1 96.94 201 GLY B C 1
ATOM 3644 O O . GLY B 1 201 ? 21.547 25.688 3.6 1 96.94 201 GLY B O 1
ATOM 3645 N N . GLY B 1 202 ? 20.984 27.094 2.043 1 97.5 202 GLY B N 1
ATOM 3646 C CA . GLY B 1 202 ? 21.688 26.344 1.012 1 97.5 202 GLY B CA 1
ATOM 3647 C C . GLY B 1 202 ? 20.906 25.125 0.537 1 97.5 202 GLY B C 1
ATOM 3648 O O . GLY B 1 202 ? 21.422 24.328 -0.249 1 97.5 202 GLY B O 1
ATOM 3649 N N . LYS B 1 203 ? 19.703 24.984 1.101 1 97.62 203 LYS B N 1
ATOM 3650 C CA . LYS B 1 203 ? 18.844 23.875 0.698 1 97.62 203 LYS B CA 1
ATOM 3651 C C . LYS B 1 203 ? 17.688 24.359 -0.173 1 97.62 203 LYS B C 1
ATOM 3653 O O . LYS B 1 203 ? 17.281 25.516 -0.068 1 97.62 203 LYS B O 1
ATOM 3658 N N . LYS B 1 204 ? 17.312 23.5 -1.057 1 97.62 204 LYS B N 1
ATOM 3659 C CA . LYS B 1 204 ? 16.188 23.766 -1.934 1 97.62 204 LYS B CA 1
ATOM 3660 C C . LYS B 1 204 ? 15.25 22.578 -2.02 1 97.62 204 LYS B C 1
ATOM 3662 O O . LYS B 1 204 ? 15.672 21.469 -2.387 1 97.62 204 LYS B O 1
ATOM 3667 N N . LEU B 1 205 ? 13.992 22.734 -1.68 1 97.88 205 LEU B N 1
ATOM 3668 C CA . LEU B 1 205 ? 12.984 21.688 -1.759 1 97.88 205 LEU B CA 1
ATOM 3669 C C . LEU B 1 205 ? 11.828 22.125 -2.658 1 97.88 205 LEU B C 1
ATOM 3671 O O . LEU B 1 205 ? 11.344 23.25 -2.564 1 97.88 205 LEU B O 1
ATOM 3675 N N . ARG B 1 206 ? 11.477 21.281 -3.586 1 98.12 206 ARG B N 1
ATOM 3676 C CA . ARG B 1 206 ? 10.281 21.469 -4.406 1 98.12 206 ARG B CA 1
ATOM 3677 C C . ARG B 1 206 ? 9.148 20.562 -3.928 1 98.12 206 ARG B C 1
ATOM 3679 O O . ARG B 1 206 ? 9.359 19.359 -3.695 1 98.12 206 ARG B O 1
ATOM 3686 N N . TYR B 1 207 ? 8.023 21.094 -3.771 1 98.5 207 TYR B N 1
ATOM 3687 C CA . TYR B 1 207 ? 6.836 20.359 -3.326 1 98.5 207 TYR B CA 1
ATOM 3688 C C . TYR B 1 207 ? 5.887 20.109 -4.488 1 98.5 207 TYR B C 1
ATOM 3690 O O . TYR B 1 207 ? 5.711 20.953 -5.359 1 98.5 207 TYR B O 1
ATOM 3698 N N . HIS B 1 208 ? 5.188 18.969 -4.438 1 97.38 208 HIS B N 1
ATOM 3699 C CA . HIS B 1 208 ? 4.641 18.422 -5.676 1 97.38 208 HIS B CA 1
ATOM 3700 C C . HIS B 1 208 ? 3.168 18.797 -5.832 1 97.38 208 HIS B C 1
ATOM 3702 O O . HIS B 1 208 ? 2.602 18.641 -6.918 1 97.38 208 HIS B O 1
ATOM 3708 N N . GLY B 1 209 ? 2.537 19.438 -4.797 1 98.31 209 GLY B N 1
ATOM 3709 C CA . GLY B 1 209 ? 1.104 19.656 -4.91 1 98.31 209 GLY B CA 1
ATOM 3710 C C . GLY B 1 209 ? 0.31 18.375 -5.098 1 98.31 209 GLY B C 1
ATOM 3711 O O . GLY B 1 209 ? 0.481 17.422 -4.344 1 98.31 209 GLY B O 1
ATOM 3712 N N . MET B 1 210 ? -0.659 18.406 -6.086 1 98.75 210 MET B N 1
ATOM 3713 C CA . MET B 1 210 ? -1.446 17.234 -6.48 1 98.75 210 MET B CA 1
ATOM 3714 C C . MET B 1 210 ? -2.268 16.703 -5.305 1 98.75 210 MET B C 1
ATOM 3716 O O . MET B 1 210 ? -2.438 15.5 -5.148 1 98.75 210 MET B O 1
ATOM 3720 N N . SER B 1 211 ? -2.703 17.641 -4.418 1 98.94 211 SER B N 1
ATOM 3721 C CA . SER B 1 211 ? -3.689 17.234 -3.418 1 98.94 211 SER B CA 1
ATOM 3722 C C . SER B 1 211 ? -4.855 16.5 -4.059 1 98.94 211 SER B C 1
ATOM 3724 O O . SER B 1 211 ? -5.195 16.75 -5.215 1 98.94 211 SER B O 1
ATOM 3726 N N . LEU B 1 212 ? -5.445 15.555 -3.295 1 98.94 212 LEU B N 1
ATOM 3727 C CA . LEU B 1 212 ? -6.527 14.805 -3.924 1 98.94 212 LEU B CA 1
ATOM 3728 C C . LEU B 1 212 ? -7.465 14.219 -2.873 1 98.94 212 LEU B C 1
ATOM 3730 O O . LEU B 1 212 ? -7.145 14.219 -1.682 1 98.94 212 LEU B O 1
ATOM 3734 N N . ILE B 1 213 ? -8.625 13.836 -3.295 1 99 213 ILE B N 1
ATOM 3735 C CA . ILE B 1 213 ? -9.562 13.039 -2.512 1 99 213 ILE B CA 1
ATOM 3736 C C . ILE B 1 213 ? -9.828 11.711 -3.227 1 99 213 ILE B C 1
ATOM 3738 O O . ILE B 1 213 ? -10.164 11.695 -4.414 1 99 213 ILE B O 1
ATOM 3742 N N . SER B 1 214 ? -9.578 10.656 -2.557 1 98.94 214 SER B N 1
ATOM 3743 C CA . SER B 1 214 ? -9.836 9.32 -3.096 1 98.94 214 SER B CA 1
ATOM 3744 C C . SER B 1 214 ? -10.969 8.633 -2.338 1 98.94 214 SER B C 1
ATOM 3746 O O . SER B 1 214 ? -11.078 8.773 -1.118 1 98.94 214 SER B O 1
ATOM 3748 N N . ASP B 1 215 ? -11.734 7.844 -3.07 1 98.88 215 ASP B N 1
ATOM 3749 C CA . ASP B 1 215 ? -12.805 7.094 -2.42 1 98.88 215 ASP B CA 1
ATOM 3750 C C . ASP B 1 2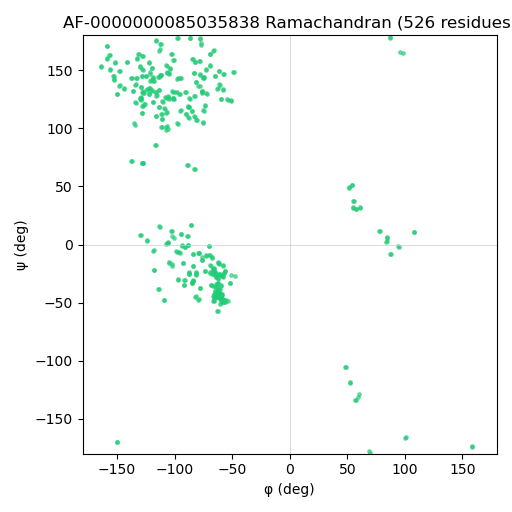15 ? -12.359 5.66 -2.119 1 98.88 215 ASP B C 1
ATOM 3752 O O . ASP B 1 215 ? -11.219 5.289 -2.389 1 98.88 215 ASP B O 1
ATOM 3756 N N . PRO B 1 216 ? -13.25 4.863 -1.476 1 98.69 216 PRO B N 1
ATOM 3757 C CA . PRO B 1 216 ? -12.867 3.514 -1.053 1 98.69 216 PRO B CA 1
ATOM 3758 C C . PRO B 1 216 ? -12.688 2.557 -2.229 1 98.69 216 PRO B C 1
ATOM 3760 O O . PRO B 1 216 ? -12.32 1.396 -2.031 1 98.69 216 PRO B O 1
ATOM 3763 N N . LYS B 1 217 ? -12.906 2.959 -3.467 1 97.62 217 LYS B N 1
ATOM 3764 C CA . LYS B 1 217 ? -12.797 2.102 -4.645 1 97.62 217 LYS B CA 1
ATOM 3765 C C . LYS B 1 217 ? -11.625 2.523 -5.527 1 97.62 217 LYS B C 1
ATOM 3767 O O . LYS B 1 217 ? -11.609 2.244 -6.727 1 97.62 217 LYS B O 1
ATOM 3772 N N . MET B 1 218 ? -10.719 3.359 -4.961 1 97.94 218 MET B N 1
ATOM 3773 C CA . MET B 1 218 ? -9.469 3.785 -5.586 1 97.94 218 MET B CA 1
ATOM 3774 C C . MET B 1 218 ? -9.719 4.883 -6.617 1 97.94 218 MET B C 1
ATOM 3776 O O . MET B 1 218 ? -8.852 5.176 -7.441 1 97.94 218 MET B O 1
ATOM 3780 N N . ASN B 1 219 ? -10.945 5.434 -6.609 1 98.38 219 ASN B N 1
ATOM 3781 C CA . ASN B 1 219 ? -11.227 6.551 -7.504 1 98.38 219 ASN B CA 1
ATOM 3782 C C . ASN B 1 219 ? -10.734 7.875 -6.926 1 98.38 219 ASN B C 1
ATOM 3784 O O . ASN B 1 219 ? -10.852 8.117 -5.723 1 98.38 219 ASN B O 1
ATOM 3788 N N . ILE B 1 220 ? -10.18 8.68 -7.82 1 98.81 220 ILE B N 1
ATOM 3789 C CA . ILE B 1 220 ? -9.859 10.062 -7.461 1 98.81 220 ILE B CA 1
ATOM 3790 C C . ILE B 1 220 ? -11.047 10.961 -7.77 1 98.81 220 ILE B C 1
ATOM 3792 O O . ILE B 1 220 ? -11.414 11.141 -8.938 1 98.81 220 ILE B O 1
ATOM 3796 N N . LEU B 1 221 ? -11.625 11.469 -6.742 1 98.88 221 LEU B N 1
ATOM 3797 C CA . LEU B 1 221 ? -12.836 12.266 -6.891 1 98.88 221 LEU B CA 1
ATOM 3798 C C . LEU B 1 221 ? -12.5 13.672 -7.367 1 98.88 221 LEU B C 1
ATOM 3800 O O . LEU B 1 221 ? -13.281 14.289 -8.094 1 98.88 221 LEU B O 1
ATOM 3804 N N . THR B 1 222 ? -11.422 14.258 -6.918 1 98.81 222 THR B N 1
ATOM 3805 C CA . THR B 1 222 ? -10.883 15.547 -7.328 1 98.81 222 THR B CA 1
ATOM 3806 C C . THR B 1 222 ? -9.383 15.617 -7.043 1 98.81 222 THR B C 1
ATOM 3808 O O . THR B 1 222 ? -8.891 14.953 -6.129 1 98.81 222 THR B O 1
ATOM 3811 N N . GLN B 1 223 ? -8.688 16.359 -7.824 1 98.88 223 GLN B N 1
ATOM 3812 C CA . GLN B 1 223 ? -7.238 16.516 -7.676 1 98.88 223 GLN B CA 1
ATOM 3813 C C . GLN B 1 223 ? -6.785 17.906 -8.102 1 98.88 223 GLN B C 1
ATOM 3815 O O . GLN B 1 223 ? -7.242 18.438 -9.117 1 98.88 223 GLN B O 1
ATOM 3820 N N . ALA B 1 224 ? -5.91 18.453 -7.312 1 98.88 224 ALA B N 1
ATOM 3821 C CA . ALA B 1 224 ? -5.332 19.766 -7.625 1 98.88 224 ALA B CA 1
ATOM 3822 C C . ALA B 1 224 ? -4.188 19.625 -8.617 1 98.88 224 ALA B C 1
ATOM 3824 O O . ALA B 1 224 ? -3.613 18.547 -8.781 1 98.88 224 ALA B O 1
ATOM 3825 N N . PRO B 1 225 ? -3.891 20.734 -9.352 1 98.31 225 PRO B N 1
ATOM 3826 C CA . PRO B 1 225 ? -2.688 20.719 -10.188 1 98.31 225 PRO B CA 1
ATOM 3827 C C . PRO B 1 225 ? -1.4 20.656 -9.375 1 98.31 225 PRO B C 1
ATOM 3829 O O . PRO B 1 225 ? -1.436 20.797 -8.148 1 98.31 225 PRO B O 1
ATOM 3832 N N . GLU B 1 226 ? -0.349 20.375 -10.023 1 98.06 226 GLU B N 1
ATOM 3833 C CA . GLU B 1 226 ? 0.961 20.25 -9.391 1 98.06 226 GLU B CA 1
ATOM 3834 C C . GLU B 1 226 ? 1.396 21.578 -8.758 1 98.06 226 GLU B C 1
ATOM 3836 O O . GLU B 1 226 ? 2.088 21.578 -7.738 1 98.06 226 GLU B O 1
ATOM 3841 N N . GLU B 1 227 ? 0.957 22.672 -9.438 1 97.81 227 GLU B N 1
ATOM 3842 C CA . GLU B 1 227 ? 1.426 23.984 -9 1 97.81 227 GLU B CA 1
ATOM 3843 C C . GLU B 1 227 ? 0.257 24.891 -8.617 1 97.81 227 GLU B C 1
ATOM 3845 O O . GLU B 1 227 ? -0.831 24.781 -9.188 1 97.81 227 GLU B O 1
ATOM 3850 N N . GLY B 1 228 ? 0.633 25.75 -7.559 1 97.69 228 GLY B N 1
ATOM 3851 C CA . GLY B 1 228 ? -0.318 26.812 -7.234 1 97.69 228 GLY B CA 1
ATOM 3852 C C . GLY B 1 228 ? -1.212 26.469 -6.059 1 97.69 228 GLY B C 1
ATOM 3853 O O . GLY B 1 228 ? -1.276 25.297 -5.645 1 97.69 228 GLY B O 1
ATOM 3854 N N . GLU B 1 229 ? -1.848 27.469 -5.543 1 98.56 229 GLU B N 1
ATOM 3855 C CA . GLU B 1 229 ? -2.852 27.344 -4.492 1 98.56 229 GLU B CA 1
ATOM 3856 C C . GLU B 1 229 ? -4.188 26.875 -5.062 1 98.56 229 GLU B C 1
ATOM 3858 O O . GLU B 1 229 ? -4.57 27.266 -6.168 1 98.56 229 GLU B O 1
ATOM 3863 N N . HIS B 1 230 ? -4.781 25.969 -4.379 1 98.5 230 HIS B N 1
ATOM 3864 C CA . HIS B 1 230 ? -6.023 25.391 -4.867 1 98.5 230 HIS B CA 1
ATOM 3865 C C . HIS B 1 230 ? -6.879 24.875 -3.713 1 98.5 230 HIS B C 1
ATOM 3867 O O . HIS B 1 230 ? -6.355 24.5 -2.664 1 98.5 230 HIS B O 1
ATOM 3873 N N . VAL B 1 231 ? -8.172 24.984 -3.848 1 98.69 231 VAL B N 1
ATOM 3874 C CA . VAL B 1 231 ? -9.117 24.297 -2.965 1 98.69 231 VAL B CA 1
ATOM 3875 C C . VAL B 1 231 ? -9.93 23.281 -3.764 1 98.69 231 VAL B C 1
ATOM 3877 O O . VAL B 1 231 ? -10.398 23.578 -4.863 1 98.69 231 VAL B O 1
ATOM 3880 N N . GLY B 1 232 ? -9.977 22.078 -3.316 1 98.69 232 GLY B N 1
ATOM 3881 C CA . GLY B 1 232 ? -10.789 21.047 -3.936 1 98.69 232 GLY B CA 1
ATOM 3882 C C . GLY B 1 232 ? -11.859 20.484 -3.01 1 98.69 232 GLY B C 1
ATOM 3883 O O . GLY B 1 232 ? -11.617 20.312 -1.812 1 98.69 232 GLY B O 1
ATOM 3884 N N . ILE B 1 233 ? -13.062 20.219 -3.561 1 98.81 233 ILE B N 1
ATOM 3885 C CA . ILE B 1 233 ? -14.188 19.703 -2.785 1 98.81 233 ILE B CA 1
ATOM 3886 C C . ILE B 1 233 ? -14.766 18.469 -3.461 1 98.81 233 ILE B C 1
ATOM 3888 O O . ILE B 1 233 ? -14.758 18.359 -4.691 1 98.81 233 ILE B O 1
ATOM 3892 N N . ALA B 1 234 ? -15.219 17.516 -2.695 1 98.88 234 ALA B N 1
ATOM 3893 C CA . ALA B 1 234 ? -15.984 16.375 -3.172 1 98.88 234 ALA B CA 1
ATOM 3894 C C . ALA B 1 234 ? -17.156 16.078 -2.246 1 98.88 234 ALA B C 1
ATOM 3896 O O . ALA B 1 234 ? -17.078 16.297 -1.034 1 98.88 234 ALA B O 1
ATOM 3897 N N . GLU B 1 235 ? -18.219 15.695 -2.818 1 98.88 235 GLU B N 1
ATOM 3898 C CA . GLU B 1 235 ? -19.344 15.156 -2.047 1 98.88 235 GLU B CA 1
ATOM 3899 C C . GLU B 1 235 ? -19.188 13.656 -1.814 1 98.88 235 GLU B C 1
ATOM 3901 O O . GLU B 1 235 ? -19 12.891 -2.764 1 98.88 235 GLU B O 1
ATOM 3906 N N . ILE B 1 236 ? -19.25 13.297 -0.543 1 98.88 236 ILE B N 1
ATOM 3907 C CA . ILE B 1 236 ? -19.062 11.883 -0.26 1 98.88 236 ILE B CA 1
ATOM 3908 C C . ILE B 1 236 ? -20.141 11.391 0.69 1 98.88 236 ILE B C 1
ATOM 3910 O O . ILE B 1 236 ? -20.812 12.188 1.345 1 98.88 236 ILE B O 1
ATOM 3914 N N . ASP B 1 237 ? -20.359 10.086 0.748 1 98.81 237 ASP B N 1
ATOM 3915 C CA . ASP B 1 237 ? -21.109 9.391 1.792 1 98.81 237 ASP B CA 1
ATOM 3916 C C . ASP B 1 237 ? -20.172 8.602 2.703 1 98.81 237 ASP B C 1
ATOM 3918 O O . ASP B 1 237 ? -19.797 7.473 2.389 1 98.81 237 ASP B O 1
ATOM 3922 N N . PRO B 1 238 ? -19.859 9.211 3.855 1 98.56 238 PRO B N 1
ATOM 3923 C CA . PRO B 1 238 ? -18.891 8.555 4.73 1 98.56 238 PRO B CA 1
ATOM 3924 C C . PRO B 1 238 ? -19.297 7.129 5.102 1 98.56 238 PRO B C 1
ATOM 3926 O O . PRO B 1 238 ? -18.438 6.312 5.449 1 98.56 238 PRO B O 1
ATOM 3929 N N . LYS B 1 239 ? -20.516 6.777 5.047 1 98.12 239 LYS B N 1
ATOM 3930 C CA . LYS B 1 239 ? -21.016 5.453 5.422 1 98.12 239 LYS B CA 1
ATOM 3931 C C . LYS B 1 239 ? -20.484 4.383 4.469 1 98.12 239 LYS B C 1
ATOM 3933 O O . LYS B 1 239 ? -20.438 3.201 4.812 1 98.12 239 LYS B O 1
ATOM 3938 N N . LEU B 1 240 ? -20.109 4.844 3.25 1 98.44 240 LEU B N 1
ATOM 3939 C CA . LEU B 1 240 ? -19.547 3.895 2.301 1 98.44 240 LEU B CA 1
ATOM 3940 C C . LEU B 1 240 ? -18.281 3.26 2.863 1 98.44 240 LEU B C 1
ATOM 3942 O O . LEU B 1 240 ? -17.938 2.123 2.521 1 98.44 240 LEU B O 1
ATOM 3946 N N . ALA B 1 241 ? -17.625 3.973 3.756 1 98.69 241 ALA B N 1
ATOM 3947 C CA . ALA B 1 241 ? -16.391 3.467 4.348 1 98.69 241 ALA B CA 1
ATOM 3948 C C . ALA B 1 241 ? -16.672 2.395 5.395 1 98.69 241 ALA B C 1
ATOM 3950 O O . ALA B 1 241 ? -15.766 1.681 5.828 1 98.69 241 ALA B O 1
ATOM 3951 N N . GLU B 1 242 ? -17.875 2.258 5.816 1 98.06 242 GLU B N 1
ATOM 3952 C CA . GLU B 1 242 ? -18.234 1.253 6.816 1 98.06 242 GLU B CA 1
ATOM 3953 C C . GLU B 1 242 ? -18.422 -0.12 6.172 1 98.06 242 GLU B C 1
ATOM 3955 O O . GLU B 1 242 ? -18.391 -1.141 6.863 1 98.06 242 GLU B O 1
ATOM 3960 N N . ASP B 1 243 ? -18.734 -0.108 4.867 1 98.19 243 ASP B N 1
ATOM 3961 C CA . ASP B 1 243 ? -18.781 -1.356 4.109 1 98.19 243 ASP B CA 1
ATOM 3962 C C . ASP B 1 243 ? -17.375 -1.803 3.689 1 98.19 243 ASP B C 1
ATOM 3964 O O . ASP B 1 243 ? -16.797 -1.232 2.77 1 98.19 243 ASP B O 1
ATOM 3968 N N . LYS B 1 244 ? -16.922 -2.834 4.344 1 98.75 244 LYS B N 1
ATOM 3969 C CA . LYS B 1 244 ? -15.562 -3.291 4.086 1 98.75 244 LYS B CA 1
ATOM 3970 C C . LYS B 1 244 ? -15.547 -4.406 3.043 1 98.75 244 LYS B C 1
ATOM 3972 O O . LYS B 1 244 ? -14.516 -5.031 2.809 1 98.75 244 LYS B O 1
ATOM 3977 N N . ARG B 1 245 ? -16.672 -4.652 2.414 1 98.19 245 ARG B N 1
ATOM 3978 C CA . ARG B 1 245 ? -16.766 -5.68 1.383 1 98.19 245 ARG B CA 1
ATOM 3979 C C . ARG B 1 245 ? -16.141 -5.199 0.075 1 98.19 245 ARG B C 1
ATOM 3981 O O . ARG B 1 245 ? -16.375 -4.062 -0.347 1 98.19 245 ARG B O 1
ATOM 3988 N N . VAL B 1 246 ? -15.273 -6.016 -0.537 1 96.56 246 VAL B N 1
ATOM 3989 C CA . VAL B 1 246 ? -14.766 -5.73 -1.877 1 96.56 246 VAL B CA 1
ATOM 3990 C C . VAL B 1 246 ? -15.664 -6.402 -2.918 1 96.56 246 VAL B C 1
ATOM 3992 O O . VAL B 1 246 ? -15.727 -5.957 -4.066 1 96.56 246 VAL B O 1
ATOM 3995 N N . ASN B 1 247 ? -16.25 -7.484 -2.602 1 96.31 247 ASN B N 1
ATOM 3996 C CA . ASN B 1 247 ? -17.281 -8.195 -3.346 1 96.31 247 ASN B CA 1
ATOM 3997 C C . ASN B 1 247 ? -18.219 -8.969 -2.414 1 96.31 247 ASN B C 1
ATOM 3999 O O . ASN B 1 247 ? -18.172 -8.781 -1.196 1 96.31 247 ASN B O 1
ATOM 4003 N N . GLU B 1 248 ? -19.062 -9.805 -2.949 1 97.31 248 GLU B N 1
ATOM 4004 C CA . GLU B 1 248 ? -20.125 -10.461 -2.184 1 97.31 248 GLU B CA 1
ATOM 4005 C C . GLU B 1 248 ? -19.531 -11.414 -1.145 1 97.31 248 GLU B C 1
ATOM 4007 O O . GLU B 1 248 ? -20.172 -11.703 -0.132 1 97.31 248 GLU B O 1
ATOM 4012 N N . LEU B 1 249 ? -18.281 -11.859 -1.307 1 98.25 249 LEU B N 1
ATOM 4013 C CA . LEU B 1 249 ? -17.766 -12.914 -0.442 1 98.25 249 LEU B CA 1
ATOM 4014 C C . LEU B 1 249 ? -16.484 -12.469 0.251 1 98.25 249 LEU B C 1
ATOM 4016 O O . LEU B 1 249 ? -15.914 -13.227 1.038 1 98.25 249 LEU B O 1
ATOM 4020 N N . ASN B 1 250 ? -16.094 -11.195 0.001 1 98.69 250 ASN B N 1
ATOM 4021 C CA . ASN B 1 250 ? -14.859 -10.734 0.604 1 98.69 250 ASN B CA 1
ATOM 4022 C C . ASN B 1 250 ? -15.062 -9.438 1.389 1 98.69 250 ASN B C 1
ATOM 4024 O O . ASN B 1 250 ? -15.695 -8.5 0.897 1 98.69 250 ASN B O 1
ATOM 4028 N N . ASP B 1 251 ? -14.594 -9.445 2.551 1 98.69 251 ASP B N 1
ATOM 4029 C CA . ASP B 1 251 ? -14.523 -8.312 3.469 1 98.69 251 ASP B CA 1
ATOM 4030 C C . ASP B 1 251 ? -13.094 -8.109 3.977 1 98.69 251 ASP B C 1
ATOM 4032 O O . ASP B 1 251 ? -12.531 -8.992 4.633 1 98.69 251 ASP B O 1
ATOM 4036 N N . ILE B 1 252 ? -12.484 -6.98 3.77 1 97.88 252 ILE B N 1
ATOM 4037 C CA . ILE B 1 252 ? -11.047 -6.801 3.936 1 97.88 252 ILE B CA 1
ATOM 4038 C C . ILE B 1 252 ? -10.688 -6.895 5.414 1 97.88 252 ILE B C 1
ATOM 4040 O O . ILE B 1 252 ? 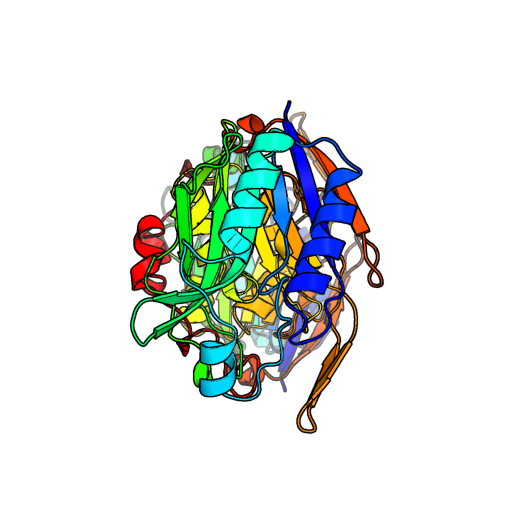-9.547 -7.203 5.762 1 97.88 252 ILE B O 1
ATOM 4044 N N . PHE B 1 253 ? -11.648 -6.613 6.328 1 98.44 253 PHE B N 1
ATOM 4045 C CA . PHE B 1 253 ? -11.359 -6.793 7.75 1 98.44 253 PHE B CA 1
ATOM 4046 C C . PHE B 1 253 ? -11.523 -8.25 8.156 1 98.44 253 PHE B C 1
ATOM 4048 O O . PHE B 1 253 ? -10.648 -8.82 8.812 1 98.44 253 PHE B O 1
ATOM 4055 N N . LEU B 1 254 ? -12.594 -8.859 7.703 1 98.25 254 LEU B N 1
ATOM 4056 C CA . LEU B 1 254 ? -12.93 -10.211 8.133 1 98.25 254 LEU B CA 1
ATOM 4057 C C . LEU B 1 254 ? -11.992 -11.234 7.488 1 98.25 254 LEU B C 1
ATOM 4059 O O . LEU B 1 254 ? -11.805 -12.328 8.023 1 98.25 254 LEU B O 1
ATOM 4063 N N . ASP B 1 255 ? -11.391 -10.859 6.363 1 98.69 255 ASP B N 1
ATOM 4064 C CA . ASP B 1 255 ? -10.555 -11.797 5.625 1 98.69 255 ASP B CA 1
ATOM 4065 C C . ASP B 1 255 ? -9.102 -11.711 6.078 1 98.69 255 ASP B C 1
ATOM 4067 O O . ASP B 1 255 ? -8.242 -12.445 5.574 1 98.69 255 ASP B O 1
ATOM 4071 N N . ARG B 1 256 ? -8.82 -10.797 7 1 98.56 256 ARG B N 1
ATOM 4072 C CA . ARG B 1 256 ? -7.473 -10.734 7.559 1 98.56 256 ARG B CA 1
ATOM 4073 C C . ARG B 1 256 ? -7.113 -12.031 8.273 1 98.56 256 ARG B C 1
ATOM 4075 O O . ARG B 1 256 ? -7.992 -12.719 8.805 1 98.56 256 ARG B O 1
ATOM 4082 N N . ARG B 1 257 ? -5.867 -12.32 8.25 1 98.12 257 ARG B N 1
ATOM 4083 C CA . ARG B 1 257 ? -5.309 -13.484 8.93 1 98.12 257 ARG B CA 1
ATOM 4084 C C . ARG B 1 257 ? -4.133 -13.086 9.812 1 98.12 257 ARG B C 1
ATOM 4086 O O . ARG B 1 257 ? -2.994 -13.477 9.555 1 98.12 257 ARG B O 1
ATOM 4093 N N . PRO B 1 258 ? -4.426 -12.367 10.906 1 97.5 258 PRO B N 1
ATOM 4094 C CA . PRO B 1 258 ? -3.377 -11.781 11.742 1 97.5 258 PRO B CA 1
ATOM 4095 C C . PRO B 1 258 ? -2.389 -12.82 12.273 1 97.5 258 PRO B C 1
ATOM 4097 O O . PRO B 1 258 ? -1.238 -12.484 12.562 1 97.5 258 PRO B O 1
ATOM 4100 N N . GLU B 1 259 ? -2.805 -14.055 12.375 1 97.19 259 GLU B N 1
ATOM 4101 C CA . GLU B 1 259 ? -1.914 -15.102 12.867 1 97.19 259 GLU B CA 1
ATOM 4102 C C . GLU B 1 259 ? -0.706 -15.266 11.953 1 97.19 259 GLU B C 1
ATOM 4104 O O . GLU B 1 259 ? 0.315 -15.828 12.359 1 97.19 259 GLU B O 1
ATOM 4109 N N . PHE B 1 260 ? -0.792 -14.727 10.711 1 97.69 260 PHE B N 1
ATOM 4110 C CA . PHE B 1 260 ? 0.312 -14.867 9.773 1 97.69 260 PHE B CA 1
ATOM 4111 C C . PHE B 1 260 ? 1.077 -13.562 9.625 1 97.69 260 PHE B C 1
ATOM 4113 O O . PHE B 1 260 ? 2.023 -13.477 8.844 1 97.69 260 PHE B O 1
ATOM 4120 N N . TYR B 1 261 ? 0.641 -12.484 10.43 1 96.75 261 TYR B N 1
ATOM 4121 C CA . TYR B 1 261 ? 1.219 -11.156 10.266 1 96.75 261 TYR B CA 1
ATOM 4122 C C . TYR B 1 261 ? 2.234 -10.859 11.359 1 96.75 261 TYR B C 1
ATOM 4124 O O . TYR B 1 261 ? 2.664 -9.719 11.531 1 96.75 261 TYR B O 1
ATOM 4132 N N . GLY B 1 262 ? 2.609 -11.766 12.211 1 87.56 262 GLY B N 1
ATOM 4133 C CA . GLY B 1 262 ? 3.287 -11.586 13.484 1 87.56 262 GLY B CA 1
ATOM 4134 C C . GLY B 1 262 ? 4.523 -10.711 13.383 1 87.56 262 GLY B C 1
ATOM 4135 O O . GLY B 1 262 ? 4.848 -9.984 14.32 1 87.56 262 GLY B O 1
ATOM 4136 N N . LYS B 1 263 ? 5.199 -10.602 12.281 1 91.19 263 LYS B N 1
ATOM 4137 C CA . LYS B 1 263 ? 6.449 -9.859 12.148 1 91.19 263 LYS B CA 1
ATOM 4138 C C . LYS B 1 263 ? 6.199 -8.359 12.094 1 91.19 263 LYS B C 1
ATOM 4140 O O . LYS B 1 263 ? 7.129 -7.562 12.25 1 91.19 263 LYS B O 1
ATOM 4145 N N . ILE B 1 264 ? 4.953 -8 11.953 1 96.12 264 ILE B N 1
ATOM 4146 C CA . ILE B 1 264 ? 4.605 -6.59 11.797 1 96.12 264 ILE B CA 1
ATOM 4147 C C . ILE B 1 264 ? 4.504 -5.93 13.172 1 96.12 264 ILE B C 1
ATOM 4149 O O . ILE B 1 264 ? 4.828 -4.75 13.32 1 96.12 264 ILE B O 1
ATOM 4153 N N . CYS B 1 265 ? 4.129 -6.648 14.18 1 91.31 265 CYS B N 1
ATOM 4154 C CA . CYS B 1 265 ? 3.883 -6.098 15.508 1 91.31 265 CYS B CA 1
ATOM 4155 C C . CYS B 1 265 ? 5.004 -6.473 16.469 1 91.31 265 CYS B C 1
ATOM 4157 O O . CYS B 1 265 ? 5.691 -7.473 16.266 1 91.31 265 CYS B O 1
#

Foldseek 3Di:
DFKEKEWAAADDAQQQVVQLVVSLVQVVVDQGQEYEAAFQSRHDDDDPALVSLQVQAEACPDDSLQVVLVSLQVRLHWYWYWHWHDDPPFTFGKIWTAASNSDTQDMWGAQDADDCCVRHHDHTDPAWDWGQHSNFTEIEHEAVSLVPLCNLQVSLVVPHQEYEYRYQDQDPCCLVSVLVSLQLSQHKYWYHYYADWDDDPNDIGGGQAFTFIHGNNSDTQDTDHRHDIDMDMDDDDSCSSVQQAPDPPDGSVVPDDVVVVVVVD/DFKEKEWAAADDAQQQVVQLVVSLVQVVVDQGQEYEAAFQSRHDDDDPALVSLQVQAEACPDDSLQVVLVSLQVRLHWYWYWHWHDDPPFTFGKIWTAASNSDTQDMWGAQDADDCCVRHHDHTDPAWDWGQHSNFTEIEHEAVSLVPLCNLQVSLVVPHQEYEYRYQDQDPCCLVSVLVSLQLSQHKYWYHYYADWDDDPNDIGGGQAFTFIHGNNSDTQDTDHRHDIDMDMDDDDSCSSVQQAPDPPDGSVVPDDVVVVVVVD

Organism: Korarchaeum cryptofilum (strain OPF8) (NCBI:txid374847)

InterPro domains:
  IPR003010 Carbon-nitrogen hydrolase [PF00795] (3-242)
  IPR003010 Carbon-nitrogen hydrolase [PS50263] (2-238)
  IPR036526 Carbon-nitrogen hydrolase superfamily [G3DSA:3.60.110.10] (3-262)
  IPR036526 Carbon-nitrogen hydrolase superfamily [SSF56317] (3-263)
  IPR050345 Aliphatic Amidase/Beta-Ureidopropionase [PTHR43674] (4-263)